Protein AF-A0A5N4A6M4-F1 (afdb_monomer_lite)

Sequence (454 aa):
MKNRCGRSELTSQLYRIERERRDDVRMHDTMAQQFKARRRERDVWRRSRRFAMRRVLETFETFNKESLQDIHDMLFTDGELDVDKILCLHLLTAHRAETLTPPARSRRPISFLSKDQSPLEKLIERSRKRRVTNRCPKLSPTYVLDVNNEQKEVITDGRLAERTIINDKIMLLIQTVLEALQVSNPEKMKDLQTKAQDGDVLMGIAQKPEMQDFLQILRKQLIVSSCECFHLTQPFKAATVPLQVAPSALSLKSLVNYIRGNVLQNPSQSTWGDMYDREVGSKEEMISSYFYEKSYNSIDGFSSRSRPEARAEETEASDIGNLTRRTLDLDDPKTSRATVLSADDTSSGPKRRKLPVTSLEQVDDDNIAKIGVDRLAVIVDLHMRKLNSEEKRPSNIQKSPSLRVYKSMARGRVGSKASNDSVELNVYDLAKISQEIRQKETQQKFERFLKDAH

pLDDT: mean 70.06, std 22.23, range [32.31, 97.56]

Radius of gyration: 38.87 Å; chains: 1; bounding box: 85×116×104 Å

Structure (mmCIF, N/CA/C/O backbone):
data_AF-A0A5N4A6M4-F1
#
_entry.id   AF-A0A5N4A6M4-F1
#
loop_
_atom_site.group_PDB
_atom_site.id
_atom_site.type_symbol
_atom_site.label_atom_id
_atom_site.label_alt_id
_atom_site.label_comp_id
_atom_site.label_asym_id
_atom_site.label_entity_id
_atom_site.label_seq_id
_atom_site.pdbx_PDB_ins_code
_atom_site.Cartn_x
_atom_site.Cartn_y
_atom_site.Cartn_z
_atom_site.occupancy
_atom_site.B_iso_or_equiv
_atom_site.auth_seq_id
_atom_site.auth_comp_id
_atom_site.auth_asym_id
_atom_site.auth_atom_id
_atom_site.pdbx_PDB_model_num
ATOM 1 N N . MET A 1 1 ? 56.005 10.424 -75.277 1.00 56.09 1 MET A N 1
ATOM 2 C CA . MET A 1 1 ? 55.300 9.308 -74.598 1.00 56.09 1 MET A CA 1
ATOM 3 C C . MET A 1 1 ? 55.150 9.463 -73.075 1.00 56.09 1 MET A C 1
ATOM 5 O O . MET A 1 1 ? 54.167 8.952 -72.556 1.00 56.09 1 MET A O 1
ATOM 9 N N . LYS A 1 2 ? 56.014 10.202 -72.352 1.00 60.31 2 LYS A N 1
ATOM 10 C CA . LYS A 1 2 ? 55.921 10.374 -70.879 1.00 60.31 2 LYS A CA 1
ATOM 11 C C . LYS A 1 2 ? 54.595 10.986 -70.362 1.00 60.31 2 LYS A C 1
ATOM 13 O O . LYS A 1 2 ? 54.132 10.601 -69.298 1.00 60.31 2 LYS A O 1
ATOM 18 N N . ASN A 1 3 ? 53.911 11.824 -71.150 1.00 68.75 3 ASN A N 1
ATOM 19 C CA . ASN A 1 3 ? 52.638 12.453 -70.743 1.00 68.75 3 ASN A CA 1
ATOM 20 C C . ASN A 1 3 ? 51.406 11.522 -70.756 1.00 68.75 3 ASN A C 1
ATOM 22 O O . ASN A 1 3 ? 50.374 11.885 -70.198 1.00 68.75 3 ASN A O 1
ATOM 26 N N . ARG A 1 4 ? 51.469 10.333 -71.381 1.00 71.62 4 ARG A N 1
ATOM 27 C CA . ARG A 1 4 ? 50.335 9.382 -71.377 1.00 71.62 4 ARG A CA 1
ATOM 28 C C . ARG A 1 4 ? 50.240 8.593 -70.067 1.00 71.62 4 ARG A C 1
ATOM 30 O O . ARG A 1 4 ? 49.131 8.409 -69.580 1.00 71.62 4 ARG A O 1
ATOM 37 N N . CYS A 1 5 ? 51.377 8.204 -69.485 1.00 76.50 5 CYS A N 1
ATOM 38 C CA . CYS A 1 5 ? 51.430 7.427 -68.238 1.00 76.50 5 CYS A CA 1
ATOM 39 C C . CYS A 1 5 ? 50.898 8.229 -67.038 1.00 76.50 5 CYS A C 1
ATOM 41 O O . CYS A 1 5 ? 50.047 7.751 -66.292 1.00 76.50 5 CYS A O 1
ATOM 43 N N . GLY A 1 6 ? 51.288 9.505 -66.923 1.00 87.12 6 GLY A N 1
ATOM 44 C CA . GLY A 1 6 ? 50.780 10.375 -65.855 1.00 87.12 6 GLY A CA 1
ATOM 45 C C . GLY A 1 6 ? 49.269 10.622 -65.942 1.00 87.12 6 GLY A C 1
ATOM 46 O O . GLY A 1 6 ? 48.598 10.763 -64.924 1.00 87.12 6 GLY A O 1
ATOM 47 N N . ARG A 1 7 ? 48.690 10.611 -67.152 1.00 87.50 7 ARG A N 1
ATOM 48 C CA . ARG A 1 7 ? 47.244 10.795 -67.331 1.00 87.50 7 ARG A CA 1
ATOM 49 C C . ARG A 1 7 ? 46.449 9.569 -66.870 1.00 87.50 7 ARG A C 1
ATOM 51 O O . ARG A 1 7 ? 45.417 9.760 -66.239 1.00 87.50 7 ARG A O 1
ATOM 58 N N . SER A 1 8 ? 46.932 8.347 -67.126 1.00 90.06 8 SER A N 1
ATOM 59 C CA . SER A 1 8 ? 46.280 7.112 -66.651 1.00 90.06 8 SER A CA 1
ATOM 60 C C . SER A 1 8 ? 46.355 6.942 -65.131 1.00 90.06 8 SER A C 1
ATOM 62 O O . SER A 1 8 ? 45.402 6.466 -64.508 1.00 90.06 8 SER A O 1
ATOM 64 N N . GLU A 1 9 ? 47.463 7.362 -64.518 1.00 93.19 9 GLU A N 1
ATOM 65 C CA . GLU A 1 9 ? 47.618 7.356 -63.059 1.00 93.19 9 GLU A CA 1
ATOM 66 C C . GLU A 1 9 ? 46.662 8.352 -62.398 1.00 93.19 9 GLU A C 1
ATOM 68 O O . GLU A 1 9 ? 45.920 7.977 -61.491 1.00 93.19 9 GLU A O 1
ATOM 73 N N . LEU A 1 10 ? 46.588 9.587 -62.908 1.00 94.25 10 LEU A N 1
ATOM 74 C CA . LEU A 1 10 ? 45.666 10.605 -62.398 1.00 94.25 10 LEU A CA 1
ATOM 75 C C . LEU A 1 10 ? 44.195 10.204 -62.566 1.00 94.25 10 LEU A C 1
ATOM 77 O O . LEU A 1 10 ? 43.403 10.425 -61.654 1.00 94.25 10 LEU A O 1
ATOM 81 N N . THR A 1 11 ? 43.808 9.571 -63.681 1.00 94.12 11 THR A N 1
ATOM 82 C CA . THR A 1 11 ? 42.432 9.065 -63.843 1.00 94.12 11 THR A CA 1
ATOM 83 C C . THR A 1 11 ? 42.115 7.939 -62.864 1.00 94.12 11 THR A C 1
ATOM 85 O O . THR A 1 11 ? 41.006 7.881 -62.339 1.00 94.12 11 THR A O 1
ATOM 88 N N . SER A 1 12 ? 43.089 7.073 -62.572 1.00 94.81 12 SER A N 1
ATOM 89 C CA . SER A 1 12 ? 42.920 5.991 -61.595 1.00 94.81 12 SER A CA 1
ATOM 90 C C . SER A 1 12 ? 42.796 6.543 -60.172 1.00 94.81 12 SER A C 1
ATOM 92 O O . SER A 1 12 ? 41.951 6.087 -59.403 1.00 94.81 12 SER A O 1
ATOM 94 N N . GLN A 1 13 ? 43.585 7.569 -59.835 1.00 95.81 13 GLN A N 1
ATOM 95 C CA . GLN A 1 13 ? 43.482 8.274 -58.556 1.00 95.81 13 GLN A CA 1
ATOM 96 C C . GLN A 1 13 ? 42.152 9.019 -58.415 1.00 95.81 13 GLN A C 1
ATOM 98 O O . GLN A 1 13 ? 41.513 8.906 -57.374 1.00 95.81 13 GLN A O 1
ATOM 103 N N . LEU A 1 14 ? 41.688 9.711 -59.461 1.00 96.62 14 LEU A N 1
ATOM 104 C CA . LEU A 1 14 ? 40.370 10.353 -59.462 1.00 96.62 14 LEU A CA 1
ATOM 105 C C . LEU A 1 14 ? 39.250 9.335 -59.244 1.00 96.62 14 LEU A C 1
ATOM 107 O O . LEU A 1 14 ? 38.392 9.551 -58.394 1.00 96.62 14 LEU A O 1
ATOM 111 N N . TYR A 1 15 ? 39.291 8.198 -59.942 1.00 96.94 15 TYR A N 1
ATOM 112 C CA . TYR A 1 15 ? 38.289 7.147 -59.770 1.00 96.94 15 TYR A CA 1
ATOM 113 C C . TYR A 1 15 ? 38.304 6.556 -58.354 1.00 96.94 15 TYR A C 1
ATOM 115 O O . TYR A 1 15 ? 37.250 6.292 -57.772 1.00 96.94 15 TYR A O 1
ATOM 123 N N . ARG A 1 16 ? 39.496 6.382 -57.770 1.00 97.56 16 ARG A N 1
ATOM 124 C CA . ARG A 1 16 ? 39.648 5.950 -56.379 1.00 97.56 16 ARG A CA 1
ATOM 125 C C . ARG A 1 16 ? 39.036 6.962 -55.406 1.00 97.56 16 ARG A C 1
ATOM 127 O O . ARG A 1 16 ? 38.234 6.559 -54.572 1.00 97.56 16 ARG A O 1
ATOM 134 N N . ILE A 1 17 ? 39.356 8.249 -55.550 1.00 97.31 17 ILE A N 1
ATOM 135 C CA . ILE A 1 17 ? 38.820 9.324 -54.698 1.00 97.31 17 ILE A CA 1
ATOM 136 C C . ILE A 1 17 ? 37.297 9.423 -54.841 1.00 97.31 17 ILE A C 1
ATOM 138 O O . ILE A 1 17 ? 36.586 9.569 -53.851 1.00 97.31 17 ILE A O 1
ATOM 142 N N . GLU A 1 18 ? 36.760 9.309 -56.057 1.00 96.94 18 GLU A N 1
ATOM 143 C CA . GLU A 1 18 ? 35.311 9.300 -56.268 1.00 96.94 18 GLU A CA 1
ATOM 144 C C . GLU A 1 18 ? 34.629 8.096 -55.621 1.00 96.94 18 GLU A C 1
ATOM 146 O O . GLU A 1 18 ? 33.522 8.233 -55.096 1.00 96.94 18 GLU A O 1
ATOM 151 N N . ARG A 1 19 ? 35.263 6.919 -55.656 1.00 97.38 19 ARG A N 1
ATOM 152 C CA . ARG A 1 19 ? 34.751 5.724 -54.983 1.00 97.38 19 ARG A CA 1
ATOM 153 C C . ARG A 1 19 ? 34.750 5.911 -53.465 1.00 97.38 19 ARG A C 1
ATOM 155 O O . ARG A 1 19 ? 33.697 5.719 -52.866 1.00 97.38 19 ARG A O 1
ATOM 162 N N . GLU A 1 20 ? 35.866 6.352 -52.883 1.00 96.56 20 GLU A N 1
ATOM 163 C CA . GLU A 1 20 ? 35.980 6.654 -51.446 1.00 96.56 20 GLU A CA 1
ATOM 164 C C . GLU A 1 20 ? 34.918 7.688 -51.024 1.00 96.56 20 GLU A C 1
ATOM 166 O O . GLU A 1 20 ? 34.158 7.457 -50.087 1.00 96.56 20 GLU A O 1
ATOM 171 N N . ARG A 1 21 ? 34.724 8.755 -51.813 1.00 97.56 21 ARG A N 1
ATOM 172 C CA . ARG A 1 21 ? 33.667 9.750 -51.573 1.00 97.56 21 ARG A CA 1
ATOM 173 C C . ARG A 1 21 ? 32.256 9.148 -51.605 1.00 97.56 21 ARG A C 1
ATOM 175 O O . ARG A 1 21 ? 31.409 9.542 -50.806 1.00 97.56 21 ARG A O 1
ATOM 182 N N . ARG A 1 22 ? 31.955 8.235 -52.538 1.00 96.88 22 ARG A N 1
ATOM 183 C CA . ARG A 1 22 ? 30.641 7.559 -52.592 1.00 96.88 22 ARG A CA 1
ATOM 184 C C . ARG A 1 22 ? 30.433 6.636 -51.390 1.00 96.88 22 ARG A C 1
ATOM 186 O O . ARG A 1 22 ? 29.304 6.515 -50.918 1.00 96.88 22 ARG A O 1
ATOM 193 N N . ASP A 1 23 ? 31.489 5.995 -50.903 1.00 96.12 23 ASP A N 1
ATOM 194 C CA . ASP A 1 23 ? 31.439 5.140 -49.715 1.00 96.12 23 ASP A CA 1
ATOM 195 C C . ASP A 1 23 ? 31.186 5.961 -48.447 1.00 96.12 23 ASP A C 1
ATOM 197 O O . ASP A 1 23 ? 30.289 5.619 -47.672 1.00 96.12 23 ASP A O 1
ATOM 201 N N . ASP A 1 24 ? 31.858 7.104 -48.300 1.00 94.88 24 ASP A N 1
ATOM 202 C CA . ASP A 1 24 ? 31.646 8.030 -47.183 1.00 94.88 24 ASP A CA 1
ATOM 203 C C . ASP A 1 24 ? 30.212 8.572 -47.142 1.00 94.88 24 ASP A C 1
ATOM 205 O O . ASP A 1 24 ? 29.578 8.598 -46.083 1.00 94.88 24 ASP A O 1
ATOM 209 N N . VAL A 1 25 ? 29.653 8.948 -48.299 1.00 96.75 25 VAL A N 1
ATOM 210 C CA . VAL A 1 25 ? 28.254 9.400 -48.394 1.00 96.75 25 VAL A CA 1
ATOM 211 C C . VAL A 1 25 ? 27.292 8.286 -47.971 1.00 96.75 25 VAL A C 1
ATOM 213 O O . VAL A 1 25 ? 26.401 8.525 -47.155 1.00 96.75 25 VAL A O 1
ATOM 216 N N . ARG A 1 26 ? 27.501 7.047 -48.440 1.00 96.38 26 ARG A N 1
ATOM 217 C CA . ARG A 1 26 ? 26.670 5.895 -48.043 1.00 96.38 26 ARG A CA 1
ATOM 218 C C . ARG A 1 26 ? 26.760 5.601 -46.546 1.00 96.38 26 ARG A C 1
ATOM 220 O O . ARG A 1 26 ? 25.746 5.294 -45.911 1.00 96.38 26 ARG A O 1
ATOM 227 N N . MET A 1 27 ? 27.952 5.711 -45.965 1.00 96.50 27 MET A N 1
ATOM 228 C CA . MET A 1 27 ? 28.160 5.525 -44.530 1.00 96.50 27 MET A CA 1
ATOM 229 C C . MET A 1 27 ? 27.434 6.606 -43.722 1.00 96.50 27 MET A C 1
ATOM 231 O O . MET A 1 27 ? 26.735 6.293 -42.754 1.00 96.50 27 MET A O 1
ATOM 235 N N . HIS A 1 28 ? 27.535 7.865 -44.150 1.00 94.25 28 HIS A N 1
ATOM 236 C CA . HIS A 1 28 ? 26.859 8.985 -43.507 1.00 94.25 28 HIS A CA 1
ATOM 237 C C . HIS A 1 28 ? 25.329 8.851 -43.578 1.00 94.25 28 HIS A C 1
ATOM 239 O O . HIS A 1 28 ? 24.649 9.048 -42.569 1.00 94.25 28 HIS A O 1
ATOM 245 N N . ASP A 1 29 ? 24.777 8.434 -44.720 1.00 95.88 29 ASP A N 1
ATOM 246 C CA . ASP A 1 29 ? 23.339 8.181 -44.871 1.00 95.88 29 ASP A CA 1
ATOM 247 C C . ASP A 1 29 ? 22.856 7.040 -43.972 1.00 95.88 29 ASP A C 1
ATOM 249 O O . ASP A 1 29 ? 21.812 7.154 -43.321 1.00 95.88 29 ASP A O 1
ATOM 253 N N . THR A 1 30 ? 23.647 5.972 -43.854 1.00 95.88 30 THR A N 1
ATOM 254 C CA . THR A 1 30 ? 23.350 4.847 -42.957 1.00 95.88 30 THR A CA 1
ATOM 255 C C . THR A 1 30 ? 23.339 5.302 -41.495 1.00 95.88 30 THR A C 1
ATOM 257 O O . THR A 1 30 ? 22.393 5.011 -40.757 1.00 95.88 30 THR A O 1
ATOM 260 N N . MET A 1 31 ? 24.338 6.086 -41.069 1.00 92.44 31 MET A N 1
ATOM 261 C CA . MET A 1 31 ? 24.379 6.658 -39.718 1.00 92.44 31 MET A CA 1
ATOM 262 C C . MET A 1 31 ? 23.211 7.622 -39.463 1.00 92.44 31 MET A C 1
ATOM 264 O O . MET A 1 31 ? 22.585 7.573 -38.401 1.00 92.44 31 MET A O 1
ATOM 268 N N . ALA A 1 32 ? 22.853 8.456 -40.442 1.00 94.19 32 ALA A N 1
ATOM 269 C CA . ALA A 1 32 ? 21.717 9.366 -40.342 1.00 94.19 32 ALA A CA 1
ATOM 270 C C . ALA A 1 32 ? 20.382 8.609 -40.222 1.00 94.19 32 ALA A C 1
ATOM 272 O O . ALA A 1 32 ? 19.519 9.001 -39.429 1.00 94.19 32 ALA A O 1
ATOM 273 N N . GLN A 1 33 ? 20.204 7.506 -40.957 1.00 92.38 33 GLN A N 1
ATOM 274 C CA . GLN A 1 33 ? 19.029 6.639 -40.840 1.00 92.38 33 GLN A CA 1
ATOM 275 C C . GLN A 1 33 ? 18.956 5.955 -39.471 1.00 92.38 33 GLN A C 1
ATOM 277 O O . GLN A 1 33 ? 17.902 5.996 -38.832 1.00 92.38 33 GLN A O 1
ATOM 282 N N . GLN A 1 34 ? 20.068 5.410 -38.968 1.00 90.44 34 GLN A N 1
ATOM 283 C CA . GLN A 1 34 ? 20.126 4.825 -37.623 1.00 90.44 34 GLN A CA 1
ATOM 284 C C . GLN A 1 34 ? 19.803 5.860 -36.537 1.00 90.44 34 GLN A C 1
ATOM 286 O O . GLN A 1 34 ? 19.053 5.575 -35.600 1.00 90.44 34 GLN A O 1
ATOM 291 N N . PHE A 1 35 ? 20.303 7.091 -36.675 1.00 89.62 35 PHE A N 1
ATOM 292 C CA . PHE A 1 35 ? 19.991 8.174 -35.745 1.00 89.62 35 PHE A CA 1
ATOM 293 C C . PHE A 1 35 ? 18.508 8.573 -35.799 1.00 89.62 35 PHE A C 1
ATOM 295 O O . PHE A 1 35 ? 17.873 8.744 -34.753 1.00 89.62 35 PHE A O 1
ATOM 302 N N . LYS A 1 36 ? 17.919 8.666 -37.002 1.00 90.94 36 LYS A N 1
ATOM 303 C CA . LYS A 1 36 ? 16.478 8.911 -37.187 1.00 90.94 36 LYS A CA 1
ATOM 304 C C . LYS A 1 36 ? 15.630 7.794 -36.570 1.00 90.94 36 LYS A C 1
ATOM 306 O O . LYS A 1 36 ? 14.646 8.103 -35.899 1.00 90.94 36 LYS A O 1
ATOM 311 N N . ALA A 1 37 ? 16.016 6.528 -36.738 1.00 86.19 37 ALA A N 1
ATOM 312 C CA . ALA A 1 37 ? 15.328 5.383 -36.138 1.00 86.19 37 ALA A CA 1
ATOM 313 C C . ALA A 1 37 ? 15.357 5.445 -34.601 1.00 86.19 37 ALA A C 1
ATOM 315 O O . ALA A 1 37 ? 14.304 5.407 -33.965 1.00 86.19 37 ALA A O 1
ATOM 316 N N . ARG A 1 38 ? 16.536 5.685 -34.006 1.00 83.69 38 ARG A N 1
ATOM 317 C CA . ARG A 1 38 ? 16.689 5.857 -32.549 1.00 83.69 38 ARG A CA 1
ATOM 318 C C . ARG A 1 38 ? 15.897 7.049 -32.003 1.00 83.69 38 ARG A C 1
ATOM 320 O O . ARG A 1 38 ? 15.374 6.983 -30.891 1.00 83.69 38 ARG A O 1
ATOM 327 N N . ARG A 1 39 ? 15.789 8.152 -32.759 1.00 82.00 39 ARG A N 1
ATOM 328 C CA . ARG A 1 39 ? 14.931 9.290 -32.381 1.00 82.00 39 ARG A CA 1
ATOM 329 C C . ARG A 1 39 ? 13.451 8.922 -32.413 1.00 82.00 39 ARG A C 1
ATOM 331 O O . ARG A 1 39 ? 12.763 9.209 -31.440 1.00 82.00 39 ARG A O 1
ATOM 338 N N . ARG A 1 40 ? 12.977 8.256 -33.473 1.00 81.50 40 ARG A N 1
ATOM 339 C CA . ARG A 1 40 ? 11.577 7.811 -33.581 1.00 81.50 40 ARG A CA 1
ATOM 340 C C . ARG A 1 40 ? 11.190 6.895 -32.425 1.00 81.50 40 ARG A C 1
ATOM 342 O O . ARG A 1 40 ? 10.157 7.122 -31.810 1.00 81.50 40 ARG A O 1
ATOM 349 N N . GLU A 1 41 ? 12.035 5.931 -32.078 1.00 75.19 41 GLU A N 1
ATOM 350 C CA . GLU A 1 41 ? 11.799 5.032 -30.943 1.00 75.19 41 GLU A CA 1
ATOM 351 C C . GLU A 1 41 ? 11.708 5.800 -29.614 1.00 75.19 41 GLU A C 1
ATOM 353 O O . GLU A 1 41 ? 10.780 5.606 -28.827 1.00 75.19 41 GLU A O 1
ATOM 358 N N . ARG A 1 42 ? 12.618 6.758 -29.397 1.00 68.94 42 ARG A N 1
ATOM 359 C CA . ARG A 1 42 ? 12.601 7.626 -28.213 1.00 68.94 42 ARG A CA 1
ATOM 360 C C . ARG A 1 42 ? 11.358 8.521 -28.166 1.00 68.94 42 ARG A C 1
ATOM 362 O O . ARG A 1 42 ? 10.827 8.761 -27.082 1.00 68.94 42 ARG A O 1
ATOM 369 N N . ASP A 1 43 ? 10.885 9.005 -29.310 1.00 72.62 43 ASP A N 1
ATOM 370 C CA . ASP A 1 43 ? 9.682 9.833 -29.409 1.00 72.62 43 ASP A CA 1
ATOM 371 C C . ASP A 1 43 ? 8.401 9.019 -29.205 1.00 72.62 43 ASP A C 1
ATOM 373 O O . ASP A 1 43 ? 7.497 9.492 -28.516 1.00 72.62 43 ASP A O 1
ATOM 377 N N . VAL A 1 44 ? 8.337 7.783 -29.711 1.00 75.38 44 VAL A N 1
ATOM 378 C CA . VAL A 1 44 ? 7.249 6.835 -29.415 1.00 75.38 44 VAL A CA 1
ATOM 379 C C . VAL A 1 44 ? 7.201 6.552 -27.916 1.00 75.38 44 VAL A C 1
ATOM 381 O O . VAL A 1 44 ? 6.144 6.701 -27.307 1.00 75.38 44 VAL A O 1
ATOM 384 N N . TRP A 1 45 ? 8.346 6.281 -27.283 1.00 65.88 45 TRP A N 1
ATOM 385 C CA . TRP A 1 45 ? 8.437 6.126 -25.827 1.00 65.88 45 TRP A CA 1
ATOM 386 C C . TRP A 1 45 ? 7.990 7.376 -25.066 1.00 65.88 45 TRP A C 1
ATOM 388 O O . TRP A 1 45 ? 7.258 7.277 -24.082 1.00 65.88 45 TRP A O 1
ATOM 398 N N . ARG A 1 46 ? 8.391 8.573 -25.513 1.00 65.88 46 ARG A N 1
ATOM 399 C CA . ARG A 1 46 ? 7.971 9.838 -24.890 1.00 65.88 46 ARG A CA 1
ATOM 400 C C . ARG A 1 46 ? 6.472 10.076 -25.036 1.00 65.88 46 ARG A C 1
ATOM 402 O O . ARG A 1 46 ? 5.852 10.495 -24.063 1.00 65.88 46 ARG A O 1
ATOM 409 N N . ARG A 1 47 ? 5.887 9.815 -26.208 1.00 67.88 47 ARG A N 1
ATOM 410 C CA . ARG A 1 47 ? 4.439 9.940 -26.435 1.00 67.88 47 ARG A CA 1
ATOM 411 C C . ARG A 1 47 ? 3.674 8.920 -25.602 1.00 67.88 47 ARG A C 1
ATOM 413 O O . ARG A 1 47 ? 2.800 9.326 -24.848 1.00 67.88 47 ARG A O 1
ATOM 420 N N . SER A 1 48 ? 4.067 7.648 -25.647 1.00 61.97 48 SER A N 1
ATOM 421 C CA . SER A 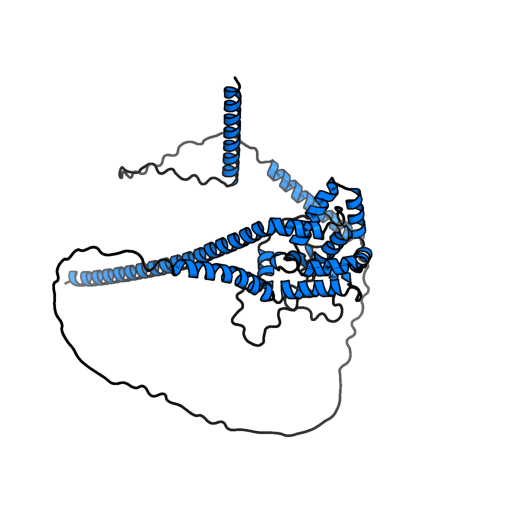1 48 ? 3.447 6.573 -24.864 1.00 61.97 48 SER A CA 1
ATOM 422 C C . SER A 1 48 ? 3.508 6.870 -23.361 1.00 61.97 48 SER A C 1
ATOM 424 O O . SER A 1 48 ? 2.505 6.782 -22.660 1.00 61.97 48 SER A O 1
ATOM 426 N N . ARG A 1 49 ? 4.646 7.389 -22.875 1.00 55.47 49 ARG A N 1
ATOM 427 C CA . ARG A 1 49 ? 4.789 7.847 -21.487 1.00 55.47 49 ARG A CA 1
ATOM 428 C C . ARG A 1 49 ? 3.887 9.035 -21.154 1.00 55.47 49 ARG A C 1
ATOM 430 O O . ARG A 1 49 ? 3.331 9.045 -20.065 1.00 55.47 49 ARG A O 1
ATOM 437 N N . ARG A 1 50 ? 3.736 10.027 -22.042 1.00 61.62 50 ARG A N 1
ATOM 438 C CA . ARG A 1 50 ? 2.820 11.164 -21.815 1.00 61.62 50 ARG A CA 1
ATOM 439 C C . ARG A 1 50 ? 1.361 10.716 -21.786 1.00 61.62 50 ARG A C 1
ATOM 441 O O . ARG A 1 50 ? 0.640 11.162 -20.907 1.00 61.62 50 ARG A O 1
ATOM 448 N N . PHE A 1 51 ? 0.948 9.828 -22.689 1.00 59.47 51 PHE A N 1
ATOM 449 C CA . PHE A 1 51 ? -0.409 9.275 -22.693 1.00 59.47 51 PHE A CA 1
ATOM 450 C C . PHE A 1 51 ? -0.680 8.429 -21.448 1.00 59.47 51 PHE A C 1
ATOM 452 O O . PHE A 1 51 ? -1.712 8.613 -20.814 1.00 59.47 51 PHE A O 1
ATOM 459 N N . ALA A 1 52 ? 0.268 7.583 -21.037 1.00 52.00 52 ALA A N 1
ATOM 460 C CA . ALA A 1 52 ? 0.166 6.831 -19.791 1.00 52.00 52 ALA A CA 1
ATOM 461 C C . ALA A 1 52 ? 0.094 7.760 -18.571 1.00 52.00 52 ALA A C 1
ATOM 463 O O . ALA A 1 52 ? -0.737 7.550 -17.699 1.00 52.00 52 ALA A O 1
ATOM 464 N N . MET A 1 53 ? 0.912 8.818 -18.516 1.00 45.47 53 MET A N 1
ATOM 465 C CA . MET A 1 53 ? 0.874 9.763 -17.395 1.00 45.47 53 MET A CA 1
ATOM 466 C C . MET A 1 53 ? -0.414 10.583 -17.359 1.00 45.47 53 MET A C 1
ATOM 468 O O . MET A 1 53 ? -0.930 10.819 -16.275 1.00 45.47 53 MET A O 1
ATOM 472 N N . ARG A 1 54 ? -0.928 10.998 -18.523 1.00 51.88 54 ARG A N 1
ATOM 473 C CA . ARG A 1 54 ? -2.192 11.732 -18.619 1.00 51.88 54 ARG A CA 1
ATOM 474 C C . ARG A 1 54 ? -3.364 10.858 -18.188 1.00 51.88 54 ARG A C 1
ATOM 476 O O . ARG A 1 54 ? -4.154 11.317 -17.386 1.00 51.88 54 ARG A O 1
ATOM 483 N N . ARG A 1 55 ? -3.397 9.586 -18.607 1.00 50.97 55 ARG A N 1
ATOM 484 C CA . ARG A 1 55 ? -4.388 8.612 -18.126 1.00 50.97 55 ARG A CA 1
ATOM 485 C C . ARG A 1 55 ? -4.290 8.376 -16.630 1.00 50.97 55 ARG A C 1
ATOM 487 O O . ARG A 1 55 ? -5.312 8.379 -15.973 1.00 50.97 55 ARG A O 1
ATOM 494 N N . VAL A 1 56 ? -3.079 8.206 -16.097 1.00 47.69 56 VAL A N 1
ATOM 495 C CA . VAL A 1 56 ? -2.877 8.042 -14.651 1.00 47.69 56 VAL A CA 1
ATOM 496 C C . VAL A 1 56 ? -3.394 9.280 -13.911 1.00 47.69 56 VAL A C 1
ATOM 498 O O . VAL A 1 56 ? -4.157 9.138 -12.967 1.00 47.69 56 VAL A O 1
ATOM 501 N N . LEU A 1 57 ? -3.055 10.490 -14.364 1.00 45.44 57 LEU A N 1
ATOM 502 C CA . LEU A 1 57 ? -3.546 11.739 -13.770 1.00 45.44 57 LEU A CA 1
ATOM 503 C C . LEU A 1 57 ? -5.069 11.898 -13.882 1.00 45.44 57 LEU A C 1
ATOM 505 O O . LEU A 1 57 ? -5.694 12.225 -12.885 1.00 45.44 57 LEU A O 1
ATOM 509 N N . GLU A 1 58 ? -5.664 11.597 -15.037 1.00 50.50 58 GLU A N 1
ATOM 510 C CA . GLU A 1 58 ? -7.120 11.628 -15.245 1.00 50.50 58 GLU A CA 1
ATOM 511 C C . GLU A 1 58 ? -7.831 10.603 -14.354 1.00 50.50 58 GLU A C 1
ATOM 513 O O . GLU A 1 58 ? -8.815 10.948 -13.708 1.00 50.50 58 GLU A O 1
ATOM 518 N N . THR A 1 59 ? -7.287 9.385 -14.219 1.00 50.69 59 THR A N 1
ATOM 519 C CA . THR A 1 59 ? -7.804 8.405 -13.256 1.00 50.69 59 THR A CA 1
ATOM 520 C C . THR A 1 59 ? -7.615 8.870 -11.820 1.00 50.69 59 THR A C 1
ATOM 522 O O . THR A 1 59 ? -8.484 8.611 -11.011 1.00 50.69 59 THR A O 1
ATOM 525 N N . PHE A 1 60 ? -6.539 9.584 -11.475 1.00 49.88 60 PHE A N 1
ATOM 526 C CA . PHE A 1 60 ? -6.351 10.122 -10.122 1.00 49.88 60 PHE A CA 1
ATOM 527 C C . PHE A 1 60 ? -7.309 11.286 -9.820 1.00 49.88 60 PHE A C 1
ATOM 529 O O . PHE A 1 60 ? -7.748 11.422 -8.683 1.00 49.88 60 PHE A O 1
ATOM 536 N N . GLU A 1 61 ? -7.645 12.121 -10.805 1.00 50.22 61 GLU A N 1
ATOM 537 C CA . GLU A 1 61 ? -8.534 13.275 -10.623 1.00 50.22 61 GLU A CA 1
ATOM 538 C C . GLU A 1 61 ? -10.012 12.882 -10.516 1.00 50.22 61 GLU A C 1
ATOM 540 O O . GLU A 1 61 ? -10.712 13.435 -9.667 1.00 50.22 61 GLU A O 1
ATOM 545 N N . THR A 1 62 ? -10.486 11.902 -11.293 1.00 50.00 62 THR A N 1
ATOM 546 C CA . THR A 1 62 ? -11.858 11.377 -11.151 1.00 50.00 62 THR A CA 1
ATOM 547 C C . THR A 1 62 ? -12.009 10.487 -9.921 1.00 50.00 62 THR A C 1
ATOM 549 O O . THR A 1 62 ? -13.058 10.502 -9.283 1.00 50.00 62 THR A O 1
ATOM 552 N N . PHE A 1 63 ? -10.940 9.800 -9.507 1.00 54.25 63 PHE A N 1
ATOM 553 C CA . PHE A 1 63 ? -10.921 9.041 -8.258 1.00 54.25 63 PHE A CA 1
ATOM 554 C C . PHE A 1 63 ? -11.115 9.938 -7.029 1.00 54.25 63 PHE A C 1
ATOM 556 O O . PHE A 1 63 ? -11.670 9.502 -6.031 1.00 54.25 63 PHE A O 1
ATOM 563 N N . ASN A 1 64 ? -10.711 11.207 -7.079 1.00 58.97 64 ASN A N 1
ATOM 564 C CA . ASN A 1 64 ? -10.520 12.022 -5.880 1.00 58.97 64 ASN A CA 1
ATOM 565 C C . ASN A 1 64 ? -11.782 12.564 -5.191 1.00 58.97 64 ASN A C 1
ATOM 567 O O . ASN A 1 64 ? -11.624 13.148 -4.129 1.00 58.97 64 ASN A O 1
ATOM 571 N N . LYS A 1 65 ? -13.003 12.446 -5.727 1.00 61.28 65 LYS A N 1
ATOM 572 C CA . LYS A 1 65 ? -14.193 12.972 -5.016 1.00 61.28 65 LYS A CA 1
ATOM 573 C C . LYS A 1 65 ? -15.070 11.883 -4.421 1.00 61.28 65 LYS A C 1
ATOM 575 O O . LYS A 1 65 ? -15.334 11.928 -3.226 1.00 61.28 65 LYS A O 1
ATOM 580 N N . GLU A 1 66 ? -15.453 10.891 -5.216 1.00 59.03 66 GLU A N 1
ATOM 581 C CA . GLU A 1 66 ? -16.276 9.774 -4.735 1.00 59.03 66 GLU A CA 1
ATOM 582 C C . GLU A 1 66 ? -15.477 8.878 -3.776 1.00 59.03 66 GLU A C 1
ATOM 584 O O . GLU A 1 66 ? -15.961 8.557 -2.695 1.00 59.03 66 GLU A O 1
ATOM 589 N N . SER A 1 67 ? -14.190 8.620 -4.061 1.00 71.88 67 SER A N 1
ATOM 590 C CA . SER A 1 67 ? -13.366 7.813 -3.149 1.00 71.88 67 SER A CA 1
ATOM 591 C C . SER A 1 67 ? -13.049 8.506 -1.824 1.00 71.88 67 SER A C 1
ATOM 593 O O . SER A 1 67 ? -12.774 7.819 -0.845 1.00 71.88 67 SER A O 1
ATOM 595 N N . LEU A 1 68 ? -13.066 9.845 -1.754 1.00 78.88 68 LEU A N 1
ATOM 596 C CA . LEU A 1 68 ? -12.796 10.542 -0.494 1.00 78.88 68 LEU A CA 1
ATOM 597 C C . LEU A 1 68 ? -13.944 10.368 0.492 1.00 78.88 68 LEU A C 1
ATOM 599 O O . LEU A 1 68 ? -13.675 10.156 1.671 1.00 78.88 68 LEU A O 1
ATOM 603 N N . GLN A 1 69 ? -15.190 10.424 0.014 1.00 86.12 69 GLN A N 1
ATOM 604 C CA . GLN A 1 69 ? -16.349 10.158 0.858 1.00 86.12 69 GLN A CA 1
ATOM 605 C C . GLN A 1 69 ? -16.366 8.689 1.290 1.00 86.12 69 GLN A C 1
ATOM 607 O O . GLN A 1 69 ? -16.517 8.414 2.473 1.00 86.12 69 GLN A O 1
ATOM 612 N N . ASP A 1 70 ? -16.071 7.760 0.378 1.00 88.06 70 ASP A N 1
ATOM 613 C CA . ASP A 1 70 ? -15.982 6.335 0.715 1.00 88.06 70 ASP A CA 1
ATOM 614 C C . ASP A 1 70 ? -14.880 6.048 1.745 1.00 88.06 70 ASP A C 1
ATOM 616 O O . ASP A 1 70 ? -15.080 5.272 2.675 1.00 88.06 70 ASP A O 1
ATOM 620 N N . ILE A 1 71 ? -13.704 6.673 1.606 1.00 87.81 71 ILE A N 1
ATOM 621 C CA . ILE A 1 71 ? -12.602 6.541 2.571 1.00 87.81 71 ILE A CA 1
ATOM 622 C C . ILE A 1 71 ? -12.980 7.185 3.906 1.00 87.81 71 ILE A C 1
ATOM 624 O O . ILE A 1 71 ? -12.649 6.639 4.957 1.00 87.81 71 ILE A O 1
ATOM 628 N N . HIS A 1 72 ? -13.658 8.331 3.876 1.00 90.88 72 HIS A N 1
ATOM 629 C CA . HIS A 1 72 ? -14.155 8.988 5.075 1.00 90.88 72 HIS A CA 1
ATOM 630 C C . HIS A 1 72 ? -15.146 8.080 5.812 1.00 90.88 72 HIS A C 1
ATOM 632 O O . HIS A 1 72 ? -14.909 7.720 6.960 1.00 90.88 72 HIS A O 1
ATOM 638 N N . ASP A 1 73 ? -16.190 7.607 5.144 1.00 92.94 73 ASP A N 1
ATOM 639 C CA . ASP A 1 73 ? -17.225 6.767 5.756 1.00 92.94 73 ASP A CA 1
ATOM 640 C C . ASP A 1 73 ? -16.676 5.397 6.173 1.00 92.94 73 ASP A C 1
ATOM 642 O O . ASP A 1 73 ? -17.140 4.774 7.126 1.00 92.94 73 ASP A O 1
ATOM 646 N N . MET A 1 74 ? -15.616 4.944 5.505 1.00 93.19 74 MET A N 1
ATOM 647 C CA . MET A 1 74 ? -14.860 3.772 5.909 1.00 93.19 74 MET A CA 1
ATOM 648 C C . MET A 1 74 ? -14.122 3.999 7.238 1.00 93.19 74 MET A C 1
ATOM 650 O O . MET A 1 74 ? -14.128 3.099 8.072 1.00 93.19 74 MET A O 1
ATOM 654 N N . LEU A 1 75 ? -13.483 5.152 7.454 1.00 95.38 75 LEU A N 1
ATOM 655 C CA . LEU A 1 75 ? -12.637 5.426 8.627 1.00 95.38 75 LEU A CA 1
ATOM 656 C C . LEU A 1 75 ? -13.377 6.000 9.837 1.00 95.38 75 LEU A C 1
ATOM 658 O O . LEU A 1 75 ? -12.895 5.867 10.962 1.00 95.38 75 LEU A O 1
ATOM 662 N N . PHE A 1 76 ? -14.507 6.658 9.612 1.00 96.00 76 PHE A N 1
ATOM 663 C CA . PHE A 1 76 ? -15.283 7.311 10.654 1.00 96.00 76 PHE A CA 1
ATOM 664 C C . PHE A 1 76 ? -16.480 6.440 11.048 1.00 96.00 76 PHE A C 1
ATOM 666 O O . PHE A 1 76 ? -17.055 5.730 10.225 1.00 96.00 76 PHE A O 1
ATOM 673 N N . THR A 1 77 ? -16.840 6.478 12.324 1.00 96.06 77 THR A N 1
ATOM 674 C CA . THR A 1 77 ? -18.030 5.832 12.881 1.00 96.06 77 THR A CA 1
ATOM 675 C C . THR A 1 77 ? -18.736 6.891 13.722 1.00 96.06 77 THR A C 1
ATOM 677 O O . THR A 1 77 ? -18.101 7.533 14.555 1.00 96.06 77 THR A O 1
ATOM 680 N N . ASP A 1 78 ? -20.014 7.154 13.441 1.00 95.06 78 ASP A N 1
ATOM 681 C CA . ASP A 1 78 ? -20.813 8.187 14.124 1.00 95.06 78 ASP A CA 1
ATOM 682 C C . ASP A 1 78 ? -20.189 9.599 14.105 1.00 95.06 78 ASP A C 1
ATOM 684 O O . ASP A 1 78 ? -20.338 10.391 15.032 1.00 95.06 78 ASP A O 1
ATOM 688 N N . GLY A 1 79 ? -19.469 9.926 13.027 1.00 94.00 79 GLY A N 1
ATOM 689 C CA . GLY A 1 79 ? -18.793 11.217 12.863 1.00 94.00 79 GLY A CA 1
ATOM 690 C C . GLY A 1 79 ? -17.478 11.352 13.638 1.00 94.00 79 GLY A C 1
ATOM 691 O O . GLY A 1 79 ? -16.810 12.380 13.525 1.00 94.00 79 GLY A O 1
ATOM 692 N N . GLU A 1 80 ? -17.059 10.321 14.372 1.00 95.88 80 GLU A N 1
ATOM 693 C CA . GLU A 1 80 ? -15.757 10.270 15.031 1.00 95.88 80 GLU A CA 1
ATOM 694 C C . GLU A 1 80 ? -14.788 9.331 14.310 1.00 95.88 80 GLU A C 1
ATOM 696 O O . GLU A 1 80 ? -15.179 8.338 13.700 1.00 95.88 80 GLU A O 1
ATOM 701 N N . LEU A 1 81 ? -13.490 9.643 14.382 1.00 96.31 81 LEU A N 1
ATOM 702 C CA . LEU A 1 81 ? -12.451 8.772 13.843 1.00 96.31 81 LEU A CA 1
ATOM 703 C C . LEU A 1 81 ? -12.376 7.476 14.658 1.00 96.31 81 LEU A C 1
ATOM 705 O O . LEU A 1 81 ? -12.102 7.513 15.861 1.00 96.31 81 LEU A O 1
ATOM 709 N N . ASP A 1 82 ? -12.532 6.345 13.979 1.00 97.38 82 ASP A N 1
ATOM 710 C CA . ASP A 1 82 ? -12.420 5.025 14.582 1.00 97.38 82 ASP A CA 1
ATOM 711 C C . ASP A 1 82 ? -10.946 4.592 14.656 1.00 97.38 82 ASP A C 1
ATOM 713 O O . ASP A 1 82 ? -10.289 4.293 13.651 1.00 97.38 82 ASP A O 1
ATOM 717 N N . VAL A 1 83 ? -10.405 4.586 15.876 1.00 96.81 83 VAL A N 1
ATOM 718 C CA . VAL A 1 83 ? -8.999 4.252 16.146 1.00 96.81 83 VAL A CA 1
ATOM 719 C C . VAL A 1 83 ? -8.685 2.813 15.733 1.00 96.81 83 VAL A C 1
ATOM 721 O O . VAL A 1 83 ? -7.614 2.555 15.182 1.00 96.81 83 VAL A O 1
ATOM 724 N N . ASP A 1 84 ? -9.617 1.884 15.934 1.00 97.38 84 ASP A N 1
ATOM 725 C CA . ASP A 1 84 ? -9.400 0.462 15.675 1.00 97.38 84 ASP A CA 1
ATOM 726 C C . ASP A 1 84 ? -9.278 0.188 14.167 1.00 97.38 84 ASP A C 1
ATOM 728 O O . ASP A 1 84 ? -8.419 -0.594 13.742 1.00 97.38 84 ASP A O 1
ATOM 732 N N . LYS A 1 85 ? -10.042 0.913 13.339 1.00 97.25 85 LYS A N 1
ATOM 733 C CA . LYS A 1 85 ? -9.930 0.859 11.870 1.00 97.25 85 LYS A CA 1
ATOM 734 C C . LYS A 1 85 ? -8.579 1.374 11.370 1.00 97.25 85 LYS A C 1
ATOM 736 O O . LYS A 1 85 ? -7.976 0.765 10.481 1.00 97.25 85 LYS A O 1
ATOM 741 N N . ILE A 1 86 ? -8.060 2.458 11.956 1.00 96.81 86 ILE A N 1
ATOM 742 C CA . ILE A 1 86 ? -6.729 2.995 11.618 1.00 96.81 86 ILE A CA 1
ATOM 743 C C . ILE A 1 86 ? -5.620 2.015 12.014 1.00 96.81 86 ILE A C 1
ATOM 745 O O . ILE A 1 86 ? -4.685 1.792 11.242 1.00 96.81 86 ILE A O 1
ATOM 749 N N . LEU A 1 87 ? -5.738 1.382 13.180 1.00 96.31 87 LEU A N 1
ATOM 750 C CA . LEU A 1 87 ? -4.797 0.358 13.634 1.00 96.31 87 LEU A CA 1
ATOM 751 C C . LEU A 1 87 ? -4.849 -0.902 12.751 1.00 96.31 87 LEU A C 1
ATOM 753 O O . LEU A 1 87 ? -3.802 -1.455 12.407 1.00 96.31 87 LEU A O 1
ATOM 757 N N . CYS A 1 88 ? -6.035 -1.309 12.290 1.00 95.88 88 CYS A N 1
ATOM 758 C CA . CYS A 1 88 ? -6.176 -2.382 11.302 1.00 95.88 88 CYS A CA 1
ATOM 759 C C . CYS A 1 88 ? -5.509 -2.029 9.967 1.00 95.88 88 CYS A C 1
ATOM 761 O O . CYS A 1 88 ? -4.820 -2.864 9.379 1.00 95.88 88 CYS A O 1
ATOM 763 N N . LEU A 1 89 ? -5.657 -0.789 9.492 1.00 95.75 89 LEU A N 1
ATOM 764 C CA . LEU A 1 89 ? -4.942 -0.319 8.305 1.00 95.75 89 LEU A CA 1
ATOM 765 C C . LEU A 1 89 ? -3.427 -0.330 8.504 1.00 95.75 89 LEU A C 1
ATOM 767 O O . LEU A 1 89 ? -2.705 -0.726 7.589 1.00 95.75 89 LEU A O 1
ATOM 771 N N . HIS A 1 90 ? -2.943 0.044 9.693 1.00 95.06 90 HIS A N 1
ATOM 772 C CA . HIS A 1 90 ? -1.518 -0.001 10.031 1.00 95.06 90 HIS A CA 1
ATOM 773 C C . HIS A 1 90 ? -0.939 -1.411 9.868 1.00 95.06 90 HIS A C 1
ATOM 775 O O . HIS A 1 90 ? 0.121 -1.569 9.263 1.00 95.06 90 HIS A O 1
ATOM 781 N N . LEU A 1 91 ? -1.667 -2.452 10.287 1.00 94.81 91 LEU A N 1
ATOM 782 C CA . LEU A 1 91 ? -1.264 -3.854 10.091 1.00 94.81 91 LEU A CA 1
ATOM 783 C C . LEU A 1 91 ? -1.145 -4.265 8.612 1.00 94.81 91 LEU A C 1
ATOM 785 O O . LEU A 1 91 ? -0.368 -5.159 8.276 1.00 94.81 91 LEU A O 1
ATOM 789 N N . LEU A 1 92 ? -1.900 -3.619 7.722 1.00 94.12 92 LEU A N 1
ATOM 790 C CA . LEU A 1 92 ? -1.890 -3.880 6.279 1.00 94.12 92 LEU A CA 1
ATOM 791 C C . LEU A 1 92 ? -0.850 -3.043 5.520 1.00 94.12 92 LEU A C 1
ATOM 793 O O . LEU A 1 92 ? -0.734 -3.165 4.300 1.00 94.12 92 LEU A O 1
ATOM 797 N N . THR A 1 93 ? -0.089 -2.187 6.208 1.00 93.50 93 THR A N 1
ATOM 798 C CA . THR A 1 93 ? 0.899 -1.323 5.549 1.00 93.50 93 THR A CA 1
ATOM 799 C C . THR A 1 93 ? 2.075 -2.100 4.980 1.00 93.50 93 THR A C 1
ATOM 801 O O . THR A 1 93 ? 2.596 -1.695 3.941 1.00 93.50 93 THR A O 1
ATOM 804 N N . ALA A 1 94 ? 2.510 -3.189 5.620 1.00 92.38 94 ALA A N 1
ATOM 805 C CA . ALA A 1 94 ? 3.740 -3.874 5.247 1.00 92.38 94 ALA A CA 1
ATOM 806 C C . ALA A 1 94 ? 3.617 -5.401 5.165 1.00 92.38 94 ALA A C 1
ATOM 808 O O . ALA A 1 94 ? 2.962 -6.074 5.962 1.00 92.38 94 ALA A O 1
ATOM 809 N N . HIS A 1 95 ? 4.317 -5.969 4.181 1.00 90.75 95 HIS A N 1
ATOM 810 C CA . HIS A 1 95 ? 4.312 -7.399 3.887 1.00 90.75 95 HIS A CA 1
ATOM 811 C C . HIS A 1 95 ? 5.713 -7.908 3.519 1.00 90.75 95 HIS A C 1
ATOM 813 O O . HIS A 1 95 ? 6.485 -7.222 2.848 1.00 90.75 95 HIS A O 1
ATOM 819 N N . ARG A 1 96 ? 6.033 -9.154 3.895 1.00 88.69 96 ARG A N 1
ATOM 820 C CA . ARG A 1 96 ? 7.261 -9.852 3.468 1.00 88.69 96 ARG A CA 1
ATOM 821 C C . ARG A 1 96 ? 7.194 -10.195 1.980 1.00 88.69 96 ARG A C 1
ATOM 823 O O . ARG A 1 96 ? 6.300 -10.938 1.569 1.00 88.69 96 ARG A O 1
ATOM 830 N N . ALA A 1 97 ? 8.182 -9.759 1.198 1.00 85.44 97 ALA A N 1
ATOM 831 C CA . ALA A 1 97 ? 8.304 -10.162 -0.206 1.00 85.44 97 ALA A CA 1
ATOM 832 C C . ALA A 1 97 ? 8.729 -11.634 -0.373 1.00 85.44 97 ALA A C 1
ATOM 834 O O . ALA A 1 97 ? 8.520 -12.225 -1.425 1.00 85.44 97 ALA A O 1
ATOM 835 N N . GLU A 1 98 ? 9.265 -12.254 0.679 1.00 75.00 98 GLU A N 1
ATOM 836 C CA . GLU A 1 98 ? 9.636 -13.678 0.705 1.00 75.00 98 GLU A CA 1
ATOM 837 C C . GLU A 1 98 ? 8.442 -14.634 0.602 1.00 75.00 98 GLU A C 1
ATOM 839 O O . GLU A 1 98 ? 8.607 -15.818 0.342 1.00 75.00 98 GLU A O 1
ATOM 844 N N . THR A 1 99 ? 7.230 -14.136 0.841 1.00 71.19 99 THR A N 1
ATOM 845 C CA . THR A 1 99 ? 6.004 -14.944 0.750 1.00 71.19 99 THR A CA 1
ATOM 846 C C . THR A 1 99 ? 5.415 -14.956 -0.659 1.00 71.19 99 THR A C 1
ATOM 848 O O . THR A 1 99 ? 4.344 -15.514 -0.887 1.00 71.19 99 THR A O 1
ATOM 851 N N . LEU A 1 100 ? 6.098 -14.319 -1.610 1.00 72.06 100 LEU A N 1
ATOM 852 C CA . LEU A 1 100 ? 5.626 -14.154 -2.973 1.00 72.06 100 LEU A CA 1
ATOM 853 C C . LEU A 1 100 ? 6.156 -15.260 -3.849 1.00 72.06 100 LEU A C 1
ATOM 855 O O . LEU A 1 100 ? 7.239 -15.166 -4.418 1.00 72.06 100 LEU A O 1
ATOM 859 N N . THR A 1 101 ? 5.364 -16.299 -4.034 1.00 64.94 101 THR A N 1
ATOM 860 C CA . THR A 1 101 ? 5.673 -17.257 -5.086 1.00 64.94 101 THR A CA 1
ATOM 861 C C . THR A 1 101 ? 5.658 -16.502 -6.421 1.00 64.94 101 THR A C 1
ATOM 863 O O . THR A 1 101 ? 4.674 -15.808 -6.695 1.00 64.94 101 THR A O 1
ATOM 866 N N . PRO A 1 102 ? 6.712 -16.561 -7.254 1.00 59.78 102 PRO A N 1
ATOM 867 C CA . PRO A 1 102 ? 6.601 -16.052 -8.613 1.00 59.78 102 PRO A CA 1
ATOM 868 C C . PRO A 1 102 ? 5.413 -16.756 -9.286 1.00 59.78 102 PRO A C 1
ATOM 870 O O . PRO A 1 102 ? 5.200 -17.941 -9.006 1.00 59.78 102 PRO A O 1
ATOM 873 N N . PRO A 1 103 ? 4.629 -16.067 -10.141 1.00 59.59 103 PRO A N 1
ATOM 874 C CA . PRO A 1 103 ? 3.532 -16.713 -10.845 1.00 59.59 103 PRO A CA 1
ATOM 875 C C . PRO A 1 103 ? 4.090 -17.965 -11.508 1.00 59.59 103 PRO A C 1
ATOM 877 O O . PRO A 1 103 ? 5.087 -17.881 -12.237 1.00 59.59 103 PRO A O 1
ATOM 880 N N . ALA A 1 104 ? 3.515 -19.124 -11.160 1.00 59.53 104 ALA A N 1
ATOM 881 C CA . ALA A 1 104 ? 3.973 -20.410 -11.656 1.00 59.53 104 ALA A CA 1
ATOM 882 C C . ALA A 1 104 ? 4.104 -20.265 -13.166 1.00 59.53 104 ALA A C 1
ATOM 884 O O . ALA A 1 104 ? 3.116 -19.956 -13.836 1.00 59.53 104 ALA A O 1
ATOM 885 N N . ARG A 1 105 ? 5.337 -20.368 -13.686 1.00 58.56 105 ARG A N 1
ATOM 886 C CA . ARG A 1 105 ? 5.577 -20.236 -15.122 1.00 58.56 105 ARG A CA 1
ATOM 887 C C . ARG A 1 105 ? 4.680 -21.277 -15.764 1.00 58.56 105 ARG A C 1
ATOM 889 O O . ARG A 1 105 ? 4.945 -22.472 -15.630 1.00 58.56 105 ARG A O 1
ATOM 896 N N . SER A 1 106 ? 3.586 -20.828 -16.379 1.00 53.91 106 SER A N 1
ATOM 897 C CA . SER A 1 106 ? 2.724 -21.699 -17.159 1.00 53.91 106 SER A CA 1
ATOM 898 C C . SER A 1 106 ? 3.665 -22.497 -18.051 1.00 53.91 106 SER A C 1
ATOM 900 O O . SER A 1 106 ? 4.517 -21.917 -18.723 1.00 53.91 106 SER A O 1
ATOM 902 N N . ARG A 1 107 ? 3.569 -23.829 -18.015 1.00 58.62 107 ARG A N 1
ATOM 903 C CA . ARG A 1 107 ? 4.436 -24.705 -18.819 1.00 58.62 107 ARG A CA 1
ATOM 904 C C . ARG A 1 107 ? 4.311 -24.420 -20.316 1.00 58.62 107 ARG A C 1
ATOM 906 O O . ARG A 1 107 ? 5.160 -24.838 -21.094 1.00 58.62 107 ARG A O 1
ATOM 913 N N . ARG A 1 108 ? 3.265 -23.696 -20.722 1.00 56.91 108 ARG A N 1
ATOM 914 C CA . ARG A 1 108 ? 3.164 -23.122 -22.055 1.00 56.91 108 ARG A CA 1
ATOM 915 C C . ARG A 1 108 ? 3.989 -21.840 -22.085 1.00 56.91 108 ARG A C 1
ATOM 917 O O . ARG A 1 108 ? 3.731 -20.985 -21.235 1.00 56.91 108 ARG A O 1
ATOM 924 N N . PRO A 1 109 ? 4.926 -21.679 -23.036 1.00 49.47 109 PRO A N 1
ATOM 925 C CA . PRO A 1 109 ? 5.585 -20.405 -23.272 1.00 49.47 109 PRO A CA 1
ATOM 926 C C . PRO A 1 109 ? 4.503 -19.391 -23.645 1.00 49.47 109 PRO A C 1
ATOM 928 O O . PRO A 1 109 ? 4.113 -19.268 -24.801 1.00 49.47 109 PRO A O 1
ATOM 931 N N . ILE A 1 110 ? 3.956 -18.710 -22.636 1.00 53.09 110 ILE A N 1
ATOM 932 C CA . ILE A 1 110 ? 3.139 -17.525 -22.834 1.00 53.09 110 ILE A CA 1
ATOM 933 C C . ILE A 1 110 ? 4.097 -16.582 -23.534 1.00 53.09 110 ILE A C 1
ATOM 935 O O . ILE A 1 110 ? 5.123 -16.221 -22.951 1.00 53.09 110 ILE A O 1
ATOM 939 N N . SER A 1 111 ? 3.816 -16.292 -24.806 1.00 52.88 111 SER A N 1
ATOM 940 C CA . SER A 1 111 ? 4.532 -15.297 -25.591 1.00 52.88 111 SER A CA 1
ATOM 941 C C . SER A 1 111 ? 4.755 -14.100 -24.684 1.00 52.88 111 SER A C 1
ATOM 943 O O . SER A 1 111 ? 3.779 -13.493 -24.250 1.00 52.88 111 SER A O 1
ATOM 945 N N . PHE A 1 112 ? 6.017 -13.906 -24.301 1.00 51.88 112 PHE A N 1
ATOM 946 C CA . PHE A 1 112 ? 6.513 -12.995 -23.280 1.00 51.88 112 PHE A CA 1
ATOM 947 C C . PHE A 1 112 ? 5.461 -11.969 -22.854 1.00 51.88 112 PHE A C 1
ATOM 949 O O . PHE A 1 112 ? 5.241 -11.003 -23.584 1.00 51.88 112 PHE A O 1
ATOM 956 N N . LEU A 1 113 ? 4.824 -12.163 -21.686 1.00 54.97 113 LEU A N 1
ATOM 957 C CA . LEU A 1 113 ? 4.241 -11.021 -20.979 1.00 54.97 113 LEU A CA 1
ATOM 958 C C . LEU A 1 113 ? 5.357 -9.988 -20.978 1.00 54.97 113 LEU A C 1
ATOM 960 O O . LEU A 1 113 ? 6.436 -10.248 -20.429 1.00 54.97 113 LEU A O 1
ATOM 964 N N . SER A 1 114 ? 5.160 -8.896 -21.716 1.00 61.38 114 SER A N 1
ATOM 965 C CA . SER A 1 114 ? 6.212 -7.906 -21.852 1.00 61.38 114 SER A CA 1
ATOM 966 C C . SER A 1 114 ? 6.584 -7.467 -20.440 1.00 61.38 114 SER A C 1
ATOM 968 O O . SER A 1 114 ? 5.779 -7.555 -19.507 1.00 61.38 114 SER A O 1
ATOM 970 N N . LYS A 1 115 ? 7.819 -7.019 -20.229 1.00 62.34 115 LYS A N 1
ATOM 971 C CA . LYS A 1 115 ? 8.242 -6.505 -18.919 1.00 62.34 115 LYS A CA 1
ATOM 972 C C . LYS A 1 115 ? 7.237 -5.478 -18.346 1.00 62.34 115 LYS A C 1
ATOM 974 O O . LYS A 1 115 ? 7.089 -5.364 -17.134 1.00 62.34 115 LYS A O 1
ATOM 979 N N . ASP A 1 116 ? 6.488 -4.816 -19.228 1.00 63.66 116 ASP A N 1
ATOM 980 C CA . ASP A 1 116 ? 5.432 -3.846 -18.941 1.00 63.66 116 ASP A CA 1
ATOM 981 C C . ASP A 1 116 ? 4.059 -4.453 -18.578 1.00 63.66 116 ASP A C 1
ATOM 983 O O . ASP A 1 116 ? 3.121 -3.712 -18.286 1.00 63.66 116 ASP A O 1
ATOM 987 N N . GLN A 1 117 ? 3.896 -5.774 -18.583 1.00 68.12 117 GLN A N 1
ATOM 988 C CA . GLN A 1 117 ? 2.643 -6.465 -18.250 1.00 68.12 117 GLN A CA 1
ATOM 989 C C . GLN A 1 117 ? 2.709 -7.218 -16.917 1.00 68.12 117 GLN A C 1
ATOM 991 O O . GLN A 1 117 ? 1.671 -7.414 -16.293 1.00 68.12 117 GLN A O 1
ATOM 996 N N . SER A 1 118 ? 3.901 -7.566 -16.422 1.00 76.25 118 SER A N 1
ATOM 997 C CA . SER A 1 118 ? 4.050 -8.179 -15.095 1.00 76.25 118 SER A CA 1
ATOM 998 C C . SER A 1 118 ? 3.950 -7.118 -13.981 1.00 76.25 118 SER A C 1
ATOM 1000 O O . SER A 1 118 ? 4.782 -6.204 -13.940 1.00 76.25 118 SER A O 1
ATOM 1002 N N . PRO A 1 119 ? 2.983 -7.211 -13.042 1.00 75.75 119 PRO A N 1
ATOM 1003 C CA . PRO A 1 119 ? 2.916 -6.304 -11.892 1.00 75.75 119 PRO A CA 1
ATOM 1004 C C . PRO A 1 119 ? 4.171 -6.357 -11.036 1.00 75.75 119 PRO A C 1
ATOM 1006 O O . PRO A 1 119 ? 4.621 -5.326 -10.545 1.00 75.75 119 PRO A O 1
ATOM 1009 N N . LEU A 1 120 ? 4.753 -7.547 -10.884 1.00 80.75 120 LEU A N 1
ATOM 1010 C CA . LEU A 1 120 ? 5.971 -7.736 -10.113 1.00 80.75 120 LEU A CA 1
ATOM 1011 C C . LEU A 1 120 ? 7.138 -6.969 -10.741 1.00 80.75 120 LEU A C 1
ATOM 1013 O O . LEU A 1 120 ? 7.858 -6.256 -10.046 1.00 80.75 120 LEU A O 1
ATOM 1017 N N . GLU A 1 121 ? 7.298 -7.046 -12.064 1.00 81.44 121 GLU A N 1
ATOM 1018 C CA . GLU A 1 121 ? 8.334 -6.277 -12.763 1.00 81.44 121 GLU A CA 1
ATOM 1019 C C . GLU A 1 121 ? 8.053 -4.769 -12.708 1.00 81.44 121 GLU A C 1
ATOM 1021 O O . GLU A 1 121 ? 8.980 -3.991 -12.474 1.00 81.44 121 GLU A O 1
ATOM 1026 N N . LYS A 1 122 ? 6.784 -4.336 -12.804 1.00 80.69 122 LYS A N 1
ATOM 1027 C CA . LYS A 1 122 ? 6.394 -2.932 -12.564 1.00 80.69 122 LYS A CA 1
ATOM 1028 C C . LYS A 1 122 ? 6.769 -2.468 -11.160 1.00 80.69 122 LYS A C 1
ATOM 1030 O O . LYS A 1 122 ? 7.303 -1.369 -11.002 1.00 80.69 122 LYS A O 1
ATOM 1035 N N . LEU A 1 123 ? 6.511 -3.290 -10.148 1.00 83.06 123 LEU A N 1
ATOM 1036 C CA . LEU A 1 123 ? 6.823 -3.006 -8.751 1.00 83.06 123 LEU A CA 1
ATOM 1037 C C . LEU A 1 123 ? 8.339 -2.890 -8.537 1.00 83.06 123 LEU A C 1
ATOM 1039 O O . LEU A 1 123 ? 8.819 -1.915 -7.948 1.00 83.06 123 LEU A O 1
ATOM 1043 N N . ILE A 1 124 ? 9.109 -3.837 -9.080 1.00 83.19 124 ILE A N 1
ATOM 1044 C CA . ILE A 1 124 ? 10.576 -3.813 -9.055 1.00 83.19 124 ILE A CA 1
ATOM 1045 C C . ILE A 1 124 ? 11.095 -2.567 -9.780 1.00 83.19 124 ILE A C 1
ATOM 1047 O O . ILE A 1 124 ? 11.962 -1.863 -9.259 1.00 83.19 124 ILE A O 1
ATOM 1051 N N . GLU A 1 125 ? 10.565 -2.237 -10.954 1.00 82.62 125 GLU A N 1
ATOM 1052 C CA . GLU A 1 125 ? 10.991 -1.064 -11.711 1.00 82.62 125 GLU A CA 1
ATOM 1053 C C . GLU A 1 125 ? 10.664 0.251 -10.986 1.00 82.62 125 GLU A C 1
ATOM 1055 O O . GLU A 1 125 ? 11.503 1.156 -10.943 1.00 82.62 125 GLU A O 1
ATOM 1060 N N . ARG A 1 126 ? 9.492 0.350 -10.348 1.00 79.50 126 ARG A N 1
ATOM 1061 C CA . ARG A 1 126 ? 9.121 1.492 -9.496 1.00 79.50 126 ARG A CA 1
ATOM 1062 C C . ARG A 1 126 ? 10.081 1.656 -8.321 1.00 79.50 126 ARG A C 1
ATOM 1064 O O . ARG A 1 126 ? 10.519 2.779 -8.064 1.00 79.50 126 ARG A O 1
ATOM 1071 N N . SER A 1 127 ? 10.475 0.557 -7.674 1.00 80.88 127 SER A N 1
ATOM 1072 C C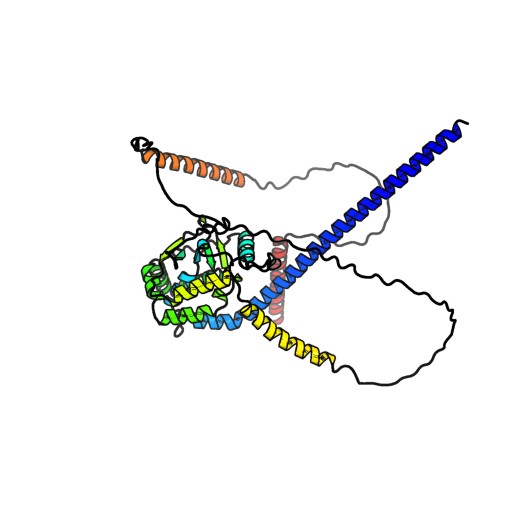A . SER A 1 127 ? 11.439 0.591 -6.562 1.00 80.88 127 SER A CA 1
ATOM 1073 C C . SER A 1 127 ? 12.807 1.148 -6.970 1.00 80.88 127 SER A C 1
ATOM 1075 O O . SER A 1 127 ? 13.466 1.808 -6.174 1.00 80.88 127 SER A O 1
ATOM 1077 N N . ARG A 1 128 ? 13.220 0.956 -8.233 1.00 82.44 128 ARG A N 1
ATOM 1078 C CA . ARG A 1 128 ? 14.475 1.516 -8.768 1.00 82.44 128 ARG A CA 1
ATOM 1079 C C . ARG A 1 128 ? 14.386 3.016 -9.044 1.00 82.44 128 ARG A C 1
ATOM 1081 O O . ARG A 1 128 ? 15.394 3.710 -8.964 1.00 82.44 128 ARG A O 1
ATOM 1088 N N . LYS A 1 129 ? 13.201 3.508 -9.420 1.00 79.25 129 LYS A N 1
ATOM 1089 C CA . LYS A 1 129 ? 12.976 4.913 -9.806 1.00 79.25 129 LYS A CA 1
ATOM 1090 C C . LYS A 1 129 ? 12.736 5.828 -8.608 1.00 79.25 129 LYS A C 1
ATOM 1092 O O . LYS A 1 129 ? 13.063 7.011 -8.682 1.00 79.25 129 LYS A O 1
ATOM 1097 N N . ARG A 1 130 ? 12.149 5.318 -7.523 1.00 70.25 130 ARG A N 1
ATOM 1098 C CA . ARG A 1 130 ? 11.858 6.133 -6.341 1.00 70.25 130 ARG A CA 1
ATOM 1099 C C . ARG A 1 130 ? 13.124 6.380 -5.529 1.00 70.25 130 ARG A C 1
ATOM 1101 O O . ARG A 1 130 ? 13.723 5.462 -4.977 1.00 70.25 130 ARG A O 1
ATOM 1108 N N . ARG A 1 131 ? 13.496 7.654 -5.406 1.00 60.84 131 ARG A N 1
ATOM 1109 C CA . ARG A 1 131 ? 14.337 8.097 -4.294 1.00 60.84 131 ARG A CA 1
ATOM 1110 C C . ARG A 1 131 ? 13.459 8.032 -3.050 1.00 60.84 131 ARG A C 1
ATOM 1112 O O . ARG A 1 131 ? 12.356 8.567 -3.062 1.00 60.84 131 ARG A O 1
ATOM 1119 N N . VAL A 1 132 ? 13.914 7.326 -2.022 1.00 57.25 132 VAL A N 1
ATOM 1120 C CA . VAL A 1 132 ? 13.227 7.261 -0.727 1.00 57.25 132 VAL A CA 1
ATOM 1121 C C . VAL A 1 132 ? 13.314 8.659 -0.115 1.00 57.25 132 VAL A C 1
ATOM 1123 O O . VAL A 1 132 ? 14.320 9.001 0.496 1.00 57.25 132 VAL A O 1
ATOM 1126 N N . THR A 1 133 ? 12.330 9.515 -0.387 1.00 52.03 133 THR A N 1
ATOM 1127 C CA . THR A 1 133 ? 12.317 10.907 0.094 1.00 52.03 133 THR A CA 1
ATOM 1128 C C . THR A 1 133 ? 11.599 11.066 1.421 1.00 52.03 133 THR A C 1
ATOM 1130 O O . THR A 1 133 ? 11.704 12.117 2.042 1.00 52.03 133 THR A O 1
ATOM 1133 N N . ASN A 1 134 ? 10.913 10.035 1.901 1.00 51.41 134 ASN A N 1
ATOM 1134 C CA . ASN A 1 134 ? 10.020 10.201 3.032 1.00 51.41 134 ASN A CA 1
ATOM 1135 C C . ASN A 1 134 ? 10.680 9.607 4.270 1.00 51.41 134 ASN A C 1
ATOM 1137 O O . ASN A 1 134 ? 10.596 8.410 4.539 1.00 51.41 134 ASN A O 1
ATOM 1141 N N . ARG A 1 135 ? 11.357 10.481 5.024 1.00 53.97 135 ARG A N 1
ATOM 1142 C CA . ARG A 1 135 ? 11.476 10.311 6.470 1.00 53.97 135 ARG A CA 1
ATOM 1143 C C . ARG A 1 135 ? 10.045 10.362 6.994 1.00 53.97 135 ARG A C 1
ATOM 1145 O O . ARG A 1 135 ? 9.515 11.451 7.186 1.00 53.97 135 ARG A O 1
ATOM 1152 N N . CYS A 1 136 ? 9.397 9.207 7.113 1.00 50.59 136 CYS A N 1
ATOM 1153 C CA . CYS A 1 136 ? 8.127 9.157 7.818 1.00 50.59 136 CYS A CA 1
ATOM 1154 C C . CYS A 1 136 ? 8.363 9.743 9.220 1.00 50.59 136 CYS A C 1
ATOM 1156 O O . CYS A 1 136 ? 9.443 9.518 9.790 1.00 50.59 136 CYS A O 1
ATOM 1158 N N . PRO A 1 137 ? 7.416 10.515 9.775 1.00 49.78 137 PRO A N 1
ATOM 1159 C CA . PRO A 1 137 ? 7.444 10.812 11.199 1.00 49.78 137 PRO A CA 1
ATOM 1160 C C . PRO A 1 137 ? 7.631 9.491 11.954 1.00 49.78 137 PRO A C 1
ATOM 1162 O O . PRO A 1 137 ? 7.126 8.461 11.510 1.00 49.78 137 PRO A O 1
ATOM 1165 N N . LYS A 1 138 ? 8.437 9.513 13.024 1.00 63.94 138 LYS A N 1
ATOM 1166 C CA . LYS A 1 138 ? 8.812 8.356 13.858 1.00 63.94 138 LYS A CA 1
ATOM 1167 C C . LYS A 1 138 ? 7.579 7.753 14.548 1.00 63.94 138 LYS A C 1
ATOM 1169 O O . LYS A 1 138 ? 7.429 7.858 15.760 1.00 63.94 138 LYS A O 1
ATOM 1174 N N . LEU A 1 139 ? 6.658 7.202 13.782 1.00 60.72 139 LEU A N 1
ATOM 1175 C CA . LEU A 1 139 ? 5.586 6.384 14.299 1.00 60.72 139 LEU A CA 1
ATOM 1176 C C . LEU A 1 139 ? 6.081 4.959 14.476 1.00 60.72 139 LEU A C 1
ATOM 1178 O O . LEU A 1 139 ? 7.189 4.613 14.059 1.00 60.72 139 LEU A O 1
ATOM 1182 N N . SER A 1 140 ? 5.247 4.228 15.203 1.00 66.75 140 SER A N 1
ATOM 1183 C CA . SER A 1 140 ? 5.369 2.861 15.691 1.00 66.75 140 SER A CA 1
ATOM 1184 C C . SER A 1 140 ? 6.111 1.891 14.762 1.00 66.75 140 SER A C 1
ATOM 1186 O O . SER A 1 140 ? 6.245 2.123 13.556 1.00 66.75 140 SER A O 1
ATOM 1188 N N . PRO A 1 141 ? 6.590 0.760 15.311 1.00 86.94 141 PRO A N 1
ATOM 1189 C CA . PRO A 1 141 ? 7.235 -0.269 14.513 1.00 86.94 141 PRO A CA 1
ATOM 1190 C C . PRO A 1 141 ? 6.389 -0.639 13.290 1.00 86.94 141 PRO A C 1
ATOM 1192 O O . PRO A 1 141 ? 5.163 -0.742 13.356 1.00 86.94 141 PRO A O 1
ATOM 1195 N N . THR A 1 142 ? 7.044 -0.830 12.147 1.00 89.75 142 THR A N 1
ATOM 1196 C CA . THR A 1 142 ? 6.358 -1.342 10.962 1.00 89.75 142 THR A CA 1
ATOM 1197 C C . THR A 1 142 ? 6.108 -2.828 11.171 1.00 89.75 142 THR A C 1
ATOM 1199 O O . THR A 1 142 ? 7.051 -3.618 11.192 1.00 89.75 142 THR A O 1
ATOM 1202 N N . TYR A 1 143 ? 4.856 -3.231 11.346 1.00 91.75 143 TYR A N 1
ATOM 1203 C CA . TYR A 1 143 ? 4.541 -4.638 11.557 1.00 91.75 143 TYR A CA 1
ATOM 1204 C C . TYR A 1 143 ? 4.465 -5.388 10.239 1.00 91.75 143 TYR A C 1
ATOM 1206 O O . TYR A 1 143 ? 3.941 -4.883 9.250 1.00 91.75 143 TYR A O 1
ATOM 1214 N N . VAL A 1 144 ? 4.979 -6.614 10.225 1.00 92.38 144 VAL A N 1
ATOM 1215 C CA . VAL A 1 144 ? 4.854 -7.498 9.072 1.00 92.38 144 VAL A CA 1
ATOM 1216 C C . VAL A 1 144 ? 4.152 -8.775 9.485 1.00 92.38 144 VAL A C 1
ATOM 1218 O O . VAL A 1 144 ? 4.683 -9.566 10.260 1.00 92.38 144 VAL A O 1
ATOM 1221 N N . LEU A 1 145 ? 2.964 -8.975 8.918 1.00 90.88 145 LEU A N 1
ATOM 1222 C CA . LEU A 1 145 ? 2.118 -10.127 9.200 1.00 90.88 145 LEU A CA 1
ATOM 1223 C C . LEU A 1 145 ? 2.720 -11.413 8.616 1.00 90.88 145 LEU A C 1
ATOM 1225 O O . LEU A 1 145 ? 2.861 -11.560 7.391 1.00 90.88 145 LEU A O 1
ATOM 1229 N N . ASP A 1 146 ? 3.042 -12.357 9.495 1.00 88.81 146 ASP A N 1
ATOM 1230 C CA . ASP A 1 146 ? 3.414 -13.720 9.146 1.00 88.81 146 ASP A CA 1
ATOM 1231 C C . ASP A 1 146 ? 2.173 -14.617 9.179 1.00 88.81 146 ASP A C 1
ATOM 1233 O O . ASP A 1 146 ? 1.517 -14.785 10.207 1.00 88.81 146 ASP A O 1
ATOM 1237 N N . VAL A 1 147 ? 1.809 -15.132 8.006 1.00 84.00 147 VAL A N 1
ATOM 1238 C CA . VAL A 1 147 ? 0.537 -15.836 7.767 1.00 84.00 147 VAL A CA 1
ATOM 1239 C C . VAL A 1 147 ? 0.755 -17.341 7.567 1.00 84.00 147 VAL A C 1
ATOM 1241 O O . VAL A 1 147 ? -0.183 -18.125 7.741 1.00 84.00 147 VAL A O 1
ATOM 1244 N N . ASN A 1 148 ? 1.987 -17.747 7.226 1.00 74.50 148 ASN A N 1
ATOM 1245 C CA . ASN A 1 148 ? 2.348 -19.113 6.851 1.00 74.50 148 ASN A CA 1
ATOM 1246 C C . ASN A 1 148 ? 3.724 -19.473 7.439 1.00 74.50 148 ASN A C 1
ATOM 1248 O O . ASN A 1 148 ? 4.753 -19.227 6.810 1.00 74.50 148 ASN A O 1
ATOM 1252 N N . ASN A 1 149 ? 3.732 -20.110 8.611 1.00 62.31 149 ASN A N 1
ATOM 1253 C CA . ASN A 1 149 ? 4.963 -20.613 9.230 1.00 62.31 149 ASN A CA 1
ATOM 1254 C C . ASN A 1 149 ? 5.446 -21.945 8.628 1.00 62.31 149 ASN A C 1
ATOM 1256 O O . ASN A 1 149 ? 6.586 -22.334 8.862 1.00 62.31 149 ASN A O 1
ATOM 1260 N N . GLU A 1 150 ? 4.606 -22.663 7.876 1.00 63.50 150 GLU A N 1
ATOM 1261 C CA . GLU A 1 150 ? 4.781 -24.119 7.784 1.00 63.50 150 GLU A CA 1
ATOM 1262 C C . GLU A 1 150 ? 5.648 -24.656 6.647 1.00 63.50 150 GLU A C 1
ATOM 1264 O O . GLU A 1 150 ? 6.036 -25.810 6.738 1.00 63.50 150 GLU A O 1
ATOM 1269 N N . GLN A 1 151 ? 6.050 -23.886 5.633 1.00 54.66 151 GLN A N 1
ATOM 1270 C CA . GLN A 1 151 ? 7.036 -24.365 4.648 1.00 54.66 151 GLN A CA 1
ATOM 1271 C C . GLN A 1 151 ? 7.508 -23.209 3.765 1.00 54.66 151 GLN A C 1
ATOM 1273 O O . GLN A 1 151 ? 6.871 -22.844 2.779 1.00 54.66 151 GLN A O 1
ATOM 1278 N N . LYS A 1 152 ? 8.638 -22.597 4.127 1.00 58.88 152 LYS A N 1
ATOM 1279 C CA . LYS A 1 152 ? 9.333 -21.665 3.238 1.00 58.88 152 LYS A CA 1
ATOM 1280 C C . LYS A 1 152 ? 10.206 -22.476 2.292 1.00 58.88 152 LYS A C 1
ATOM 1282 O O . LYS A 1 152 ? 11.368 -22.738 2.589 1.00 58.88 152 LYS A O 1
ATOM 1287 N N . GLU A 1 153 ? 9.667 -22.831 1.130 1.00 61.44 153 GLU A N 1
ATOM 1288 C CA . GLU A 1 153 ? 10.537 -22.890 -0.040 1.00 61.44 153 GLU A CA 1
ATOM 1289 C C . GLU A 1 153 ? 11.148 -21.494 -0.178 1.00 61.44 153 GLU A C 1
ATOM 1291 O O . GLU A 1 153 ? 10.465 -20.523 -0.509 1.00 61.44 153 GLU A O 1
ATOM 1296 N N . VAL A 1 154 ? 12.415 -21.367 0.220 1.00 60.31 154 VAL A N 1
ATOM 1297 C CA . VAL A 1 154 ? 13.154 -20.111 0.134 1.00 60.31 154 VAL A CA 1
ATOM 1298 C C . VAL A 1 154 ? 13.117 -19.684 -1.326 1.00 60.31 154 VAL A C 1
ATOM 1300 O O . VAL A 1 154 ? 13.638 -20.382 -2.197 1.00 60.31 154 VAL A O 1
ATOM 1303 N N . ILE A 1 155 ? 12.466 -18.554 -1.602 1.00 63.56 155 ILE A N 1
ATOM 1304 C CA . ILE A 1 155 ? 12.428 -17.992 -2.949 1.00 63.56 155 ILE A CA 1
ATOM 1305 C C . ILE A 1 155 ? 13.869 -17.828 -3.434 1.00 63.56 155 ILE A C 1
ATOM 1307 O O . ILE A 1 155 ? 14.670 -17.123 -2.824 1.00 63.56 155 ILE A O 1
ATOM 1311 N N . THR A 1 156 ? 14.186 -18.440 -4.571 1.00 64.12 156 THR A N 1
ATOM 1312 C CA . THR A 1 156 ? 15.512 -18.347 -5.196 1.00 64.12 156 THR A CA 1
ATOM 1313 C C . THR A 1 156 ? 15.742 -17.012 -5.915 1.00 64.12 156 THR A C 1
ATOM 1315 O O . THR A 1 156 ? 16.843 -16.752 -6.399 1.00 64.12 156 THR A O 1
ATOM 1318 N N . ASP A 1 157 ? 14.720 -16.155 -6.033 1.00 70.81 157 ASP A N 1
ATOM 1319 C CA . ASP A 1 157 ? 14.862 -14.810 -6.597 1.00 70.81 157 ASP A CA 1
ATOM 1320 C C . ASP A 1 157 ? 15.492 -13.855 -5.571 1.00 70.81 157 ASP A C 1
ATOM 1322 O O . ASP A 1 157 ? 14.813 -13.205 -4.770 1.00 70.81 157 ASP A O 1
ATOM 1326 N N . GLY A 1 158 ? 16.817 -13.715 -5.653 1.00 75.12 158 GLY A N 1
ATOM 1327 C CA . GLY A 1 158 ? 17.593 -12.782 -4.832 1.00 75.12 158 GLY A CA 1
ATOM 1328 C C . GLY A 1 158 ? 17.174 -11.310 -4.964 1.00 75.12 158 GLY A C 1
ATOM 1329 O O . GLY A 1 158 ? 17.600 -10.477 -4.168 1.00 75.12 158 GLY A O 1
ATOM 1330 N N . ARG A 1 159 ? 16.324 -10.943 -5.938 1.00 78.06 159 ARG A N 1
ATOM 1331 C CA . ARG A 1 159 ? 15.762 -9.585 -6.031 1.00 78.06 159 ARG A CA 1
ATOM 1332 C C . ARG A 1 159 ? 14.652 -9.336 -5.012 1.00 78.06 159 ARG A C 1
ATOM 1334 O O . ARG A 1 159 ? 14.409 -8.171 -4.708 1.00 78.06 159 ARG A O 1
ATOM 1341 N N . LEU A 1 160 ? 13.967 -10.379 -4.544 1.00 79.06 160 LEU A N 1
ATOM 1342 C CA . LEU A 1 160 ? 12.876 -10.295 -3.566 1.00 79.06 160 LEU A CA 1
ATOM 1343 C C . LEU A 1 160 ? 13.296 -10.746 -2.172 1.00 79.06 160 LEU A C 1
ATOM 1345 O O . LEU A 1 160 ? 12.647 -10.346 -1.206 1.00 79.06 160 LEU A O 1
ATOM 1349 N N . ALA A 1 161 ? 14.373 -11.529 -2.081 1.00 79.12 161 ALA A N 1
ATOM 1350 C CA . ALA A 1 161 ? 14.964 -11.943 -0.818 1.00 79.12 161 ALA A CA 1
ATOM 1351 C C . ALA A 1 161 ? 15.095 -10.745 0.136 1.00 79.12 161 ALA A C 1
ATOM 1353 O O . ALA A 1 161 ? 15.593 -9.682 -0.252 1.00 79.12 161 ALA A O 1
ATOM 1354 N N . GLU A 1 162 ? 14.570 -10.916 1.352 1.00 79.75 162 GLU A N 1
ATOM 1355 C CA . GLU A 1 162 ? 14.627 -9.949 2.452 1.00 79.75 162 GLU A CA 1
ATOM 1356 C C . GLU A 1 162 ? 13.947 -8.593 2.189 1.00 79.75 162 GLU A C 1
ATOM 1358 O O . GLU A 1 162 ? 14.021 -7.690 3.020 1.00 79.75 162 GLU A O 1
ATOM 1363 N N . ARG A 1 163 ? 13.267 -8.393 1.051 1.00 87.12 163 ARG A N 1
ATOM 1364 C CA . ARG A 1 163 ? 12.574 -7.126 0.788 1.00 87.12 163 ARG A CA 1
ATOM 1365 C C . ARG A 1 163 ? 11.230 -7.059 1.498 1.00 87.12 163 ARG A C 1
ATOM 1367 O O . ARG A 1 163 ? 10.498 -8.044 1.608 1.00 87.12 163 ARG A O 1
ATOM 1374 N N . THR A 1 164 ? 10.866 -5.842 1.878 1.00 89.44 164 THR A N 1
ATOM 1375 C CA . THR A 1 164 ? 9.547 -5.526 2.426 1.00 89.44 164 THR A CA 1
ATOM 1376 C C . THR A 1 164 ? 8.748 -4.785 1.371 1.00 89.44 164 THR A C 1
ATOM 1378 O O . THR A 1 164 ? 9.241 -3.852 0.733 1.00 89.44 164 THR A O 1
ATOM 1381 N N . ILE A 1 165 ? 7.509 -5.207 1.167 1.00 90.69 165 ILE A N 1
ATOM 1382 C CA . ILE A 1 165 ? 6.535 -4.469 0.376 1.00 90.69 165 ILE A CA 1
ATOM 1383 C C . ILE A 1 165 ? 5.777 -3.552 1.312 1.00 90.69 165 ILE A C 1
ATOM 1385 O O . ILE A 1 165 ? 5.287 -4.009 2.338 1.00 90.69 165 ILE A O 1
ATOM 1389 N N . ILE A 1 166 ? 5.661 -2.286 0.931 1.00 91.81 166 ILE A N 1
ATOM 1390 C CA . ILE A 1 166 ? 4.946 -1.272 1.696 1.00 91.81 166 ILE A CA 1
ATOM 1391 C C . ILE A 1 166 ? 3.840 -0.680 0.825 1.00 91.81 166 ILE A C 1
ATOM 1393 O O . ILE A 1 166 ? 4.102 -0.260 -0.309 1.00 91.81 166 ILE A O 1
ATOM 1397 N N . ASN A 1 167 ? 2.624 -0.624 1.363 1.00 93.12 167 ASN A N 1
ATOM 1398 C CA . ASN A 1 167 ? 1.502 0.087 0.771 1.00 93.12 167 ASN A CA 1
ATOM 1399 C C . ASN A 1 167 ? 1.651 1.594 1.035 1.00 93.12 167 ASN A C 1
ATOM 1401 O O . ASN A 1 167 ? 1.431 2.072 2.149 1.00 93.12 167 ASN A O 1
ATOM 1405 N N . ASP A 1 168 ? 2.066 2.351 0.020 1.00 89.00 168 ASP A N 1
ATOM 1406 C CA . ASP A 1 168 ? 2.351 3.778 0.168 1.00 89.00 168 ASP A CA 1
ATOM 1407 C C . ASP A 1 168 ? 1.090 4.624 0.342 1.00 89.00 168 ASP A C 1
ATOM 1409 O O . ASP A 1 168 ? 1.144 5.659 1.003 1.00 89.00 168 ASP A O 1
ATOM 1413 N N . LYS A 1 169 ? -0.039 4.185 -0.218 1.00 90.31 169 LYS A N 1
ATOM 1414 C CA . LYS A 1 169 ? -1.310 4.899 -0.120 1.00 90.31 169 LYS A CA 1
ATOM 1415 C C . LYS A 1 169 ? -1.947 4.733 1.248 1.00 90.31 169 LYS A C 1
ATOM 1417 O O . LYS A 1 169 ? -2.371 5.737 1.807 1.00 90.31 169 LYS A O 1
ATOM 1422 N N . ILE A 1 170 ? -1.960 3.520 1.807 1.00 92.94 170 ILE A N 1
ATOM 1423 C CA . ILE A 1 170 ? -2.427 3.303 3.187 1.00 92.94 170 ILE A CA 1
ATOM 1424 C C . ILE A 1 170 ? -1.544 4.090 4.158 1.00 92.94 170 ILE A C 1
ATOM 1426 O O . ILE A 1 170 ? -2.055 4.784 5.028 1.00 92.94 170 ILE A O 1
ATOM 1430 N N . MET A 1 171 ? -0.222 4.044 3.978 1.00 90.56 171 MET A N 1
ATOM 1431 C CA . MET A 1 171 ? 0.706 4.786 4.831 1.00 90.56 171 MET A CA 1
ATOM 1432 C C . MET A 1 171 ? 0.488 6.305 4.749 1.00 90.56 171 MET A C 1
ATOM 1434 O O . MET A 1 171 ? 0.483 6.973 5.779 1.00 90.56 171 MET A O 1
ATOM 1438 N N . LEU A 1 172 ? 0.272 6.850 3.545 1.00 88.69 172 LEU A N 1
ATOM 1439 C CA . LEU A 1 172 ? -0.048 8.268 3.361 1.00 88.69 172 LEU A CA 1
ATOM 1440 C C . LEU A 1 172 ? -1.382 8.635 4.021 1.00 88.69 172 LEU A C 1
ATOM 1442 O O . LEU A 1 172 ? -1.455 9.654 4.695 1.00 88.69 172 LEU A O 1
ATOM 1446 N N . LEU A 1 173 ? -2.406 7.792 3.861 1.00 91.69 173 LEU A N 1
ATOM 1447 C CA . LEU A 1 173 ? -3.714 7.982 4.483 1.00 91.69 173 LEU A CA 1
ATOM 1448 C C . LEU A 1 173 ? -3.596 8.036 6.009 1.00 91.69 173 LEU A C 1
ATOM 1450 O O . LEU A 1 173 ? -4.067 8.990 6.622 1.00 91.69 173 LEU A O 1
ATOM 1454 N N . ILE A 1 174 ? -2.909 7.059 6.608 1.00 92.75 174 ILE A N 1
ATOM 1455 C CA . ILE A 1 174 ? -2.633 7.037 8.048 1.00 92.75 174 ILE A CA 1
ATOM 1456 C C . ILE A 1 174 ? -1.891 8.312 8.451 1.00 92.75 174 ILE A C 1
ATOM 1458 O O . ILE A 1 174 ? -2.304 8.976 9.392 1.00 92.75 174 ILE A O 1
ATOM 1462 N N . GLN A 1 175 ? -0.840 8.705 7.727 1.00 90.50 175 GLN A N 1
ATOM 1463 C CA . GLN A 1 175 ? -0.084 9.914 8.049 1.00 90.50 175 GLN A CA 1
ATOM 1464 C C . GLN A 1 175 ? -0.970 11.168 8.049 1.00 90.50 175 GLN A C 1
ATOM 1466 O O . GLN A 1 175 ? -0.921 11.938 9.004 1.00 90.50 175 GLN A O 1
ATOM 1471 N N . THR A 1 176 ? -1.802 11.357 7.024 1.00 90.56 176 THR A N 1
ATOM 1472 C CA . THR A 1 176 ? -2.723 12.498 6.946 1.00 90.56 176 THR A CA 1
ATOM 1473 C C . THR A 1 176 ? -3.721 12.497 8.102 1.00 90.56 176 THR A C 1
ATOM 1475 O O . THR A 1 176 ? -3.950 13.541 8.712 1.00 90.56 176 THR A O 1
ATOM 1478 N N . VAL A 1 177 ? -4.276 11.331 8.446 1.00 92.12 177 VAL A N 1
ATOM 1479 C CA . VAL A 1 177 ? -5.186 11.189 9.591 1.00 92.12 177 VAL A CA 1
ATOM 1480 C C . VAL A 1 177 ? -4.479 11.537 10.898 1.00 92.12 177 VAL A C 1
ATOM 1482 O O . VAL A 1 177 ? -5.042 12.253 11.717 1.00 92.12 177 VAL A O 1
ATOM 1485 N N . LEU A 1 178 ? -3.243 11.081 11.094 1.00 91.75 178 LEU A N 1
ATOM 1486 C CA . LEU A 1 178 ? -2.483 11.335 12.316 1.00 91.75 178 LEU A CA 1
ATOM 1487 C C . LEU A 1 178 ? -2.064 12.801 12.454 1.00 91.75 178 LEU A C 1
ATOM 1489 O O . LEU A 1 178 ? -2.131 13.344 13.553 1.00 91.75 178 LEU A O 1
ATOM 1493 N N . GLU A 1 179 ? -1.677 13.459 11.360 1.00 90.94 179 GLU A N 1
ATOM 1494 C CA . GLU A 1 179 ? -1.388 14.898 11.350 1.00 90.94 179 GLU A CA 1
ATOM 1495 C C . GLU A 1 179 ? -2.640 15.714 11.702 1.00 90.94 179 GLU A C 1
ATOM 1497 O O . GLU A 1 179 ? -2.573 16.623 12.530 1.00 90.94 179 GLU A O 1
ATOM 1502 N N . ALA A 1 180 ? -3.798 15.351 11.142 1.00 91.88 180 ALA A N 1
ATOM 1503 C CA . ALA A 1 180 ? -5.069 15.986 11.480 1.00 91.88 180 ALA A CA 1
ATOM 1504 C C . ALA A 1 180 ? -5.478 15.719 12.940 1.00 91.88 180 ALA A C 1
ATOM 1506 O O . ALA A 1 180 ? -5.850 16.650 13.656 1.00 91.88 180 ALA A O 1
ATOM 1507 N N . LEU A 1 181 ? -5.358 14.469 13.402 1.00 94.12 181 LEU A N 1
ATOM 1508 C CA . LEU A 1 181 ? -5.706 14.051 14.762 1.00 94.12 181 LEU A CA 1
ATOM 1509 C C . LEU A 1 181 ? -4.804 14.706 15.810 1.00 94.12 181 LEU A C 1
ATOM 1511 O O . LEU A 1 181 ? -5.275 15.076 16.878 1.00 94.12 181 LEU A O 1
ATOM 1515 N N . GLN A 1 182 ? -3.521 14.906 15.506 1.00 94.75 182 GLN A N 1
ATOM 1516 C CA . GLN A 1 182 ? -2.595 15.604 16.395 1.00 94.75 182 GLN A CA 1
ATOM 1517 C C . GLN A 1 182 ? -3.038 17.046 16.678 1.00 94.75 182 GLN A C 1
ATOM 1519 O O . GLN A 1 182 ? -2.817 17.542 17.783 1.00 94.75 182 GLN A O 1
ATOM 1524 N N . VAL A 1 183 ? -3.658 17.708 15.697 1.00 95.88 183 VAL A N 1
ATOM 1525 C CA . VAL A 1 183 ? -4.183 19.072 15.842 1.00 95.88 183 VAL A CA 1
ATOM 1526 C C . VAL A 1 183 ? -5.564 19.071 16.499 1.00 95.88 183 VAL A C 1
ATOM 1528 O O . VAL A 1 183 ? -5.814 19.904 17.366 1.00 95.88 183 VAL A O 1
ATOM 1531 N N . SER A 1 184 ? -6.460 18.160 16.106 1.00 96.44 184 SER A N 1
ATOM 1532 C CA . SER A 1 184 ? -7.853 18.172 16.571 1.00 96.44 184 SER A CA 1
ATOM 1533 C C . SER A 1 184 ? -8.062 17.509 17.935 1.00 96.44 184 SER A C 1
ATOM 1535 O O . SER A 1 184 ? -8.847 18.005 18.739 1.00 96.44 184 SER A O 1
ATOM 1537 N N . ASN A 1 185 ? -7.384 16.389 18.205 1.00 97.38 185 ASN A N 1
ATOM 1538 C CA . ASN A 1 185 ? -7.537 15.602 19.426 1.00 97.38 185 ASN A CA 1
ATOM 1539 C C . ASN A 1 185 ? -6.227 14.863 19.792 1.00 97.38 185 ASN A C 1
ATOM 1541 O O . ASN A 1 185 ? -6.049 13.678 19.475 1.00 97.38 185 ASN A O 1
ATOM 1545 N N . PRO A 1 186 ? -5.299 15.534 20.500 1.00 96.00 186 PRO A N 1
ATOM 1546 C CA . PRO A 1 186 ? -4.007 14.954 20.856 1.00 96.00 186 PRO A CA 1
ATOM 1547 C C . PRO A 1 186 ? -4.105 13.797 21.864 1.00 96.00 186 PRO A C 1
ATOM 1549 O O . PRO A 1 186 ? -3.162 13.015 21.977 1.00 96.00 186 PRO A O 1
ATOM 1552 N N . GLU A 1 187 ? -5.212 13.657 22.599 1.00 96.62 187 GLU A N 1
ATOM 1553 C CA . GLU A 1 187 ? -5.418 12.537 23.526 1.00 96.62 187 GLU A CA 1
ATOM 1554 C C . GLU A 1 187 ? -5.700 11.239 22.770 1.00 96.62 187 GLU A C 1
ATOM 1556 O O . GLU A 1 187 ? -5.006 10.245 22.991 1.00 96.62 187 GLU A O 1
ATOM 1561 N N . LYS A 1 188 ? -6.621 11.270 21.795 1.00 96.06 188 LYS A N 1
ATOM 1562 C CA . LYS A 1 188 ? -6.861 10.136 20.885 1.00 96.06 188 LYS A CA 1
ATOM 1563 C C . LYS A 1 188 ? -5.595 9.762 20.109 1.00 96.06 188 LYS A C 1
ATOM 1565 O O . LYS A 1 188 ? -5.325 8.582 19.908 1.00 96.06 188 LYS A O 1
ATOM 1570 N N . MET A 1 189 ? -4.778 10.747 19.732 1.00 95.38 189 MET A N 1
ATOM 1571 C CA . MET A 1 189 ? -3.474 10.501 19.107 1.00 95.38 189 MET A CA 1
ATOM 1572 C C . MET A 1 189 ? -2.523 9.708 20.023 1.00 95.38 189 MET A C 1
ATOM 1574 O O . MET A 1 189 ? -1.857 8.782 19.559 1.00 95.38 189 MET A O 1
ATOM 1578 N N . LYS A 1 190 ? -2.458 10.038 21.320 1.00 95.06 190 LYS A N 1
ATOM 1579 C CA . LYS A 1 190 ? -1.635 9.302 22.298 1.00 95.06 190 LYS A CA 1
ATOM 1580 C C . LYS A 1 190 ? -2.154 7.885 22.542 1.00 95.06 190 LYS A C 1
ATOM 1582 O O . LYS A 1 190 ? -1.343 6.962 22.611 1.00 95.06 190 LYS A O 1
ATOM 1587 N N . ASP A 1 191 ? -3.472 7.703 22.643 1.00 95.88 191 ASP A N 1
ATOM 1588 C CA . ASP A 1 191 ? -4.088 6.373 22.771 1.00 95.88 191 ASP A CA 1
ATOM 1589 C C . ASP A 1 191 ? -3.746 5.499 21.557 1.00 95.88 191 ASP A C 1
ATOM 1591 O O . ASP A 1 191 ? -3.224 4.393 21.703 1.00 95.88 191 ASP A O 1
ATOM 1595 N N . LEU A 1 192 ? -3.909 6.049 20.349 1.00 95.50 192 LEU A N 1
ATOM 1596 C CA . LEU A 1 192 ? -3.542 5.381 19.104 1.00 95.50 192 LEU A CA 1
ATOM 1597 C C . LEU A 1 192 ? -2.060 4.996 19.090 1.00 95.50 192 LEU A C 1
ATOM 1599 O O . LEU A 1 192 ? -1.738 3.850 18.790 1.00 95.50 192 LEU A O 1
ATOM 1603 N N . GLN A 1 193 ? -1.152 5.909 19.448 1.00 94.56 193 GLN A N 1
ATOM 1604 C CA . GLN A 1 193 ? 0.283 5.610 19.524 1.00 94.56 193 GLN A CA 1
ATOM 1605 C C . GLN A 1 193 ? 0.606 4.507 20.535 1.00 94.56 193 GLN A C 1
ATOM 1607 O O . GLN A 1 193 ? 1.478 3.685 20.263 1.00 94.56 193 GLN A O 1
ATOM 1612 N N . THR A 1 194 ? -0.085 4.485 21.674 1.00 95.50 194 THR A N 1
ATOM 1613 C CA . THR A 1 194 ? 0.119 3.488 22.733 1.00 95.50 194 THR A CA 1
ATOM 1614 C C . THR A 1 194 ? -0.343 2.111 22.260 1.00 95.50 194 THR A C 1
ATOM 1616 O O . THR A 1 194 ? 0.434 1.159 22.288 1.00 95.50 194 THR A O 1
ATOM 1619 N N . LYS A 1 195 ? -1.560 2.013 21.710 1.00 96.38 195 LYS A N 1
ATOM 1620 C CA . LYS A 1 195 ? -2.089 0.767 21.128 1.00 96.38 195 LYS A CA 1
ATOM 1621 C C . LYS A 1 195 ? -1.260 0.287 19.938 1.00 96.38 195 LYS A C 1
ATOM 1623 O O . LYS A 1 195 ? -1.040 -0.906 19.785 1.00 96.38 195 LYS A O 1
ATOM 1628 N N . ALA A 1 196 ? -0.756 1.208 19.116 1.00 94.56 196 ALA A N 1
ATOM 1629 C CA . ALA A 1 196 ? 0.070 0.886 17.958 1.00 94.56 196 ALA A CA 1
ATOM 1630 C C . ALA A 1 196 ? 1.475 0.377 18.310 1.00 94.56 196 ALA A C 1
ATOM 1632 O O . ALA A 1 196 ? 2.184 -0.024 17.394 1.00 94.56 196 ALA A O 1
ATOM 1633 N N . GLN A 1 197 ? 1.918 0.446 19.570 1.00 94.94 197 GLN A N 1
ATOM 1634 C CA . GLN A 1 197 ? 3.191 -0.140 20.009 1.00 94.94 197 GLN A CA 1
ATOM 1635 C C . GLN A 1 197 ? 3.040 -1.601 20.451 1.00 94.94 197 GLN A C 1
ATOM 1637 O O . GLN A 1 197 ? 4.015 -2.354 20.398 1.00 94.94 197 GLN A O 1
ATOM 1642 N N . ASP A 1 198 ? 1.834 -2.007 20.846 1.00 95.50 198 ASP A N 1
ATOM 1643 C CA . ASP A 1 198 ? 1.544 -3.342 21.355 1.00 95.50 198 ASP A CA 1
ATOM 1644 C C . ASP A 1 198 ? 0.974 -4.244 20.248 1.00 95.50 198 ASP A C 1
ATOM 1646 O O . ASP A 1 198 ? -0.153 -4.080 19.777 1.00 95.50 198 ASP A O 1
ATOM 1650 N N . GLY A 1 199 ? 1.778 -5.221 19.822 1.00 93.62 199 GLY A N 1
ATOM 1651 C CA . GLY A 1 199 ? 1.398 -6.172 18.781 1.00 93.62 199 GLY A CA 1
ATOM 1652 C C . GLY A 1 199 ? 0.221 -7.072 19.164 1.00 93.62 199 GLY A C 1
ATOM 1653 O O . GLY A 1 199 ? -0.584 -7.409 18.294 1.00 93.62 199 GLY A O 1
ATOM 1654 N N . ASP A 1 200 ? 0.081 -7.427 20.442 1.00 95.12 200 ASP A N 1
ATOM 1655 C CA . ASP A 1 200 ? -0.983 -8.320 20.908 1.00 95.12 200 ASP A CA 1
ATOM 1656 C C . ASP A 1 200 ? -2.327 -7.588 20.923 1.00 95.12 200 ASP A C 1
ATOM 1658 O O . ASP A 1 200 ? -3.346 -8.135 20.492 1.00 95.12 200 ASP A O 1
ATOM 1662 N N . VAL A 1 201 ? -2.317 -6.309 21.310 1.00 96.19 201 VAL A N 1
ATOM 1663 C CA . VAL A 1 201 ? -3.494 -5.431 21.225 1.00 96.19 201 VAL A CA 1
ATOM 1664 C C . VAL A 1 201 ? -3.949 -5.277 19.777 1.00 96.19 201 VAL A C 1
ATOM 1666 O O . VAL A 1 201 ? -5.137 -5.430 19.494 1.00 96.19 201 VAL A O 1
ATOM 1669 N N . LEU A 1 202 ? -3.023 -5.043 18.841 1.00 95.12 202 LEU A N 1
ATOM 1670 C CA . LEU A 1 202 ? -3.345 -4.959 17.413 1.00 95.12 202 LEU A CA 1
ATOM 1671 C C . LEU A 1 202 ? -3.994 -6.248 16.892 1.00 95.12 202 LEU A C 1
ATOM 1673 O O . LEU A 1 202 ? -4.984 -6.199 16.159 1.00 95.12 202 LEU A O 1
ATOM 1677 N N . MET A 1 203 ? -3.466 -7.405 17.295 1.00 95.19 203 MET A N 1
ATOM 1678 C CA . MET A 1 203 ? -4.029 -8.700 16.920 1.00 95.19 203 MET A CA 1
ATOM 1679 C C . MET A 1 203 ? -5.401 -8.948 17.556 1.00 95.19 203 MET A C 1
ATOM 1681 O O . MET A 1 203 ? -6.265 -9.534 16.903 1.00 95.19 203 MET A O 1
ATOM 1685 N N . GLY A 1 204 ? -5.624 -8.487 18.789 1.00 95.81 204 GLY A N 1
ATOM 1686 C CA . GLY A 1 204 ? -6.929 -8.525 19.449 1.00 95.81 204 GLY A CA 1
ATOM 1687 C C . GLY A 1 204 ? -7.962 -7.637 18.752 1.00 95.81 204 GLY A C 1
ATOM 1688 O O . GLY A 1 204 ? -9.083 -8.076 18.506 1.00 95.81 204 GLY A O 1
ATOM 1689 N N . ILE A 1 205 ? -7.572 -6.421 18.353 1.00 96.00 205 ILE A N 1
ATOM 1690 C CA . ILE A 1 205 ? -8.422 -5.503 17.580 1.00 96.00 205 ILE A CA 1
ATOM 1691 C C . ILE A 1 205 ? -8.811 -6.138 16.247 1.00 96.00 205 ILE A C 1
ATOM 1693 O O . ILE A 1 205 ? -9.993 -6.188 15.913 1.00 96.00 205 ILE A O 1
ATOM 1697 N N . ALA A 1 206 ? -7.843 -6.701 15.522 1.00 94.69 206 ALA A N 1
ATOM 1698 C CA . ALA A 1 206 ? -8.103 -7.338 14.239 1.00 94.69 206 ALA A CA 1
ATOM 1699 C C . ALA A 1 206 ? -9.073 -8.527 14.340 1.00 94.69 206 ALA A C 1
ATOM 1701 O O . ALA A 1 206 ? -9.691 -8.867 13.338 1.00 94.69 206 ALA A O 1
ATOM 1702 N N . GLN A 1 207 ? -9.228 -9.160 15.508 1.00 95.38 207 GLN A N 1
ATOM 1703 C CA . GLN A 1 207 ? -10.153 -10.280 15.728 1.00 95.38 207 GLN A CA 1
ATOM 1704 C C . GLN A 1 207 ? -11.592 -9.849 16.052 1.00 95.38 207 GLN A C 1
ATOM 1706 O O . GLN A 1 207 ? -12.489 -10.692 16.010 1.00 95.38 207 GLN A O 1
ATOM 1711 N N . LYS A 1 208 ? -11.841 -8.568 16.352 1.00 95.94 208 LYS A N 1
ATOM 1712 C CA . LYS A 1 208 ? -13.195 -8.069 16.638 1.00 95.94 208 LYS A CA 1
ATOM 1713 C C . LYS A 1 208 ? -14.115 -8.246 15.419 1.00 95.94 208 LYS A C 1
ATOM 1715 O O . LYS A 1 208 ? -13.663 -8.003 14.300 1.00 95.94 208 LYS A O 1
ATOM 1720 N N . PRO A 1 209 ? -15.400 -8.609 15.603 1.00 95.75 209 PRO A N 1
ATOM 1721 C CA . PRO A 1 209 ? -16.325 -8.867 14.493 1.00 95.75 209 PRO A CA 1
ATOM 1722 C C . PRO A 1 209 ? -16.496 -7.653 13.571 1.00 95.75 209 PRO A C 1
ATOM 1724 O O . PRO A 1 209 ? -16.385 -7.790 12.358 1.00 95.75 209 PRO A O 1
ATOM 1727 N N . GLU A 1 210 ? -16.623 -6.452 14.136 1.00 96.00 210 GLU A N 1
ATOM 1728 C CA . GLU A 1 210 ? -16.712 -5.193 13.380 1.00 96.00 210 GLU A CA 1
ATOM 1729 C C . GLU A 1 210 ? -15.484 -4.967 12.482 1.00 96.00 210 GLU A C 1
ATOM 1731 O O . GLU A 1 210 ? -15.592 -4.502 11.346 1.00 96.00 210 GLU A O 1
ATOM 1736 N N . MET A 1 211 ? -14.296 -5.355 12.962 1.00 96.62 211 MET A N 1
ATOM 1737 C CA . MET A 1 211 ? -13.063 -5.263 12.181 1.00 96.62 211 MET A CA 1
ATOM 1738 C C . MET A 1 211 ? -12.994 -6.338 11.094 1.00 96.62 211 MET A C 1
ATOM 1740 O O . MET A 1 211 ? -12.424 -6.094 10.033 1.00 96.62 211 MET A O 1
ATOM 1744 N N . GLN A 1 212 ? -13.600 -7.511 11.298 1.00 95.19 212 GLN A N 1
ATOM 1745 C CA . GLN A 1 212 ? -13.717 -8.521 10.241 1.00 95.19 212 GLN A CA 1
ATOM 1746 C C . GLN A 1 212 ? -14.558 -7.989 9.071 1.00 95.19 212 GLN A C 1
ATOM 1748 O O . GLN A 1 212 ? -14.151 -8.139 7.917 1.00 95.19 212 GLN A O 1
ATOM 1753 N N . ASP A 1 213 ? -15.676 -7.318 9.358 1.00 94.88 213 ASP A N 1
ATOM 1754 C CA . ASP A 1 213 ? -16.528 -6.691 8.340 1.00 94.88 213 ASP A CA 1
ATOM 1755 C C . ASP A 1 213 ? -15.789 -5.563 7.613 1.00 94.88 213 ASP A C 1
ATOM 1757 O O . ASP A 1 213 ? -15.766 -5.506 6.379 1.00 94.88 213 ASP A O 1
ATOM 1761 N N . PHE A 1 214 ? -15.078 -4.726 8.371 1.00 95.88 214 PHE A N 1
ATOM 1762 C CA . PHE A 1 214 ? -14.206 -3.690 7.827 1.00 95.88 214 PHE A CA 1
ATOM 1763 C C . PHE A 1 214 ? -13.144 -4.254 6.866 1.00 95.88 214 PHE A C 1
ATOM 1765 O O . PHE A 1 214 ? -12.957 -3.731 5.765 1.00 95.88 214 PHE A O 1
ATOM 1772 N N . LEU A 1 215 ? -12.487 -5.364 7.220 1.00 95.19 215 LEU A N 1
ATOM 1773 C CA . LEU A 1 215 ? -11.500 -6.027 6.359 1.00 95.19 215 LEU A CA 1
ATOM 1774 C C . LEU A 1 215 ? -12.127 -6.567 5.058 1.00 95.19 215 LEU A C 1
ATOM 1776 O O . LEU A 1 215 ? -11.477 -6.544 4.007 1.00 95.19 215 LEU A O 1
ATOM 1780 N N . GLN A 1 216 ? -13.389 -7.011 5.085 1.00 93.88 216 GLN A N 1
ATOM 1781 C CA . GLN A 1 216 ? -14.115 -7.420 3.873 1.00 93.88 216 GLN A CA 1
ATOM 1782 C C . GLN A 1 216 ? -14.456 -6.233 2.967 1.00 93.88 216 GLN A C 1
ATOM 1784 O O . GLN A 1 216 ? -14.368 -6.357 1.742 1.00 93.88 216 GLN A O 1
ATOM 1789 N N . ILE A 1 217 ? -14.807 -5.081 3.544 1.00 93.81 217 ILE A N 1
ATOM 1790 C CA . ILE A 1 217 ? -15.020 -3.837 2.791 1.00 93.81 217 ILE A CA 1
ATOM 1791 C C . ILE A 1 217 ? -13.700 -3.396 2.150 1.00 93.81 217 ILE A C 1
ATOM 1793 O O . ILE A 1 217 ? -13.647 -3.175 0.938 1.00 93.81 217 ILE A O 1
ATOM 1797 N N . LEU A 1 218 ? -12.610 -3.374 2.924 1.00 93.12 218 LEU A N 1
ATOM 1798 C CA . LEU A 1 218 ? -11.271 -3.018 2.448 1.00 93.12 218 LEU A CA 1
ATOM 1799 C C . LEU A 1 218 ? -10.794 -3.880 1.280 1.00 93.12 218 LEU A C 1
ATOM 1801 O O . LEU A 1 218 ? -10.127 -3.380 0.376 1.00 93.12 218 LEU A O 1
ATOM 1805 N N . ARG A 1 219 ? -11.158 -5.165 1.253 1.00 92.12 219 ARG A N 1
ATOM 1806 C CA . ARG A 1 219 ? -10.812 -6.079 0.155 1.00 92.12 219 ARG A CA 1
ATOM 1807 C C . ARG A 1 219 ? -11.276 -5.579 -1.217 1.00 92.12 219 ARG A C 1
ATOM 1809 O O . ARG A 1 219 ? -10.617 -5.856 -2.222 1.00 92.12 219 ARG A O 1
ATOM 1816 N N . LYS A 1 220 ? -12.407 -4.870 -1.258 1.00 90.75 220 LYS A N 1
ATOM 1817 C CA . LYS A 1 220 ? -13.002 -4.317 -2.483 1.00 90.75 220 LYS A CA 1
ATOM 1818 C C . LYS A 1 220 ? -12.370 -2.984 -2.888 1.00 90.75 220 LYS A C 1
ATOM 1820 O O . LYS A 1 220 ? -12.528 -2.565 -4.029 1.00 90.75 220 LYS A O 1
ATOM 1825 N N . GLN A 1 221 ? -11.632 -2.342 -1.984 1.00 89.62 221 GLN A N 1
ATOM 1826 C CA . GLN A 1 221 ? -11.042 -1.033 -2.222 1.00 89.62 221 GLN A CA 1
ATOM 1827 C C . GLN A 1 221 ? -9.793 -1.118 -3.105 1.00 89.62 221 GLN A C 1
ATOM 1829 O O . GLN A 1 221 ? -8.955 -2.025 -2.995 1.00 89.62 221 GLN A O 1
ATOM 1834 N N . LEU A 1 222 ? -9.627 -0.122 -3.976 1.00 87.69 222 LEU A N 1
ATOM 1835 C CA . LEU A 1 222 ? -8.481 -0.038 -4.887 1.00 87.69 222 LEU A CA 1
ATOM 1836 C C . LEU A 1 222 ? -7.161 0.199 -4.153 1.00 87.69 222 LEU A C 1
ATOM 1838 O O . LEU A 1 222 ? -6.119 -0.267 -4.610 1.00 87.69 222 LEU A O 1
ATOM 1842 N N . ILE A 1 223 ? -7.209 0.826 -2.974 1.00 89.19 223 ILE A N 1
ATOM 1843 C CA . ILE A 1 223 ? -6.034 1.054 -2.127 1.00 89.19 223 ILE A CA 1
ATOM 1844 C C . ILE A 1 223 ? -5.360 -0.255 -1.680 1.00 89.19 223 ILE A C 1
ATOM 1846 O O . ILE A 1 223 ? -4.157 -0.273 -1.431 1.00 89.19 223 ILE A O 1
ATOM 1850 N N . VAL A 1 224 ? -6.121 -1.354 -1.613 1.00 90.38 224 VAL A N 1
ATOM 1851 C CA . VAL A 1 224 ? -5.642 -2.685 -1.209 1.00 90.38 224 VAL A CA 1
ATOM 1852 C C . VAL A 1 224 ? -5.400 -3.593 -2.417 1.00 90.38 224 VAL A C 1
ATOM 1854 O O . VAL A 1 224 ? -4.462 -4.388 -2.423 1.00 90.38 224 VAL A O 1
ATOM 1857 N N . SER A 1 225 ? -6.241 -3.487 -3.447 1.00 87.69 225 SER A N 1
ATOM 1858 C CA . SER A 1 225 ? -6.207 -4.385 -4.608 1.00 87.69 225 SER A CA 1
ATOM 1859 C C . SER A 1 225 ? -5.256 -3.939 -5.727 1.00 87.69 225 SER A C 1
ATOM 1861 O O . SER A 1 225 ? -4.807 -4.780 -6.507 1.00 87.69 225 SER A O 1
ATOM 1863 N N . SER A 1 226 ? -4.906 -2.652 -5.810 1.00 86.44 226 SER A N 1
ATOM 1864 C CA . SER A 1 226 ? -4.057 -2.121 -6.879 1.00 86.44 226 SER A CA 1
ATOM 1865 C C . SER A 1 226 ? -2.569 -2.278 -6.580 1.00 86.44 226 SER A C 1
ATOM 1867 O O . SER A 1 226 ? -2.062 -1.782 -5.576 1.00 86.44 226 SER A O 1
ATOM 1869 N N . CYS A 1 227 ? -1.815 -2.865 -7.516 1.00 85.44 227 CYS A N 1
ATOM 1870 C CA . CYS A 1 227 ? -0.354 -2.962 -7.421 1.00 85.44 227 CYS A CA 1
ATOM 1871 C C . CYS A 1 227 ? 0.365 -1.605 -7.479 1.00 85.44 227 CYS A C 1
ATOM 1873 O O . CYS A 1 227 ? 1.562 -1.509 -7.196 1.00 85.44 227 CYS A O 1
ATOM 1875 N N . GLU A 1 228 ? -0.342 -0.545 -7.868 1.00 85.06 228 GLU 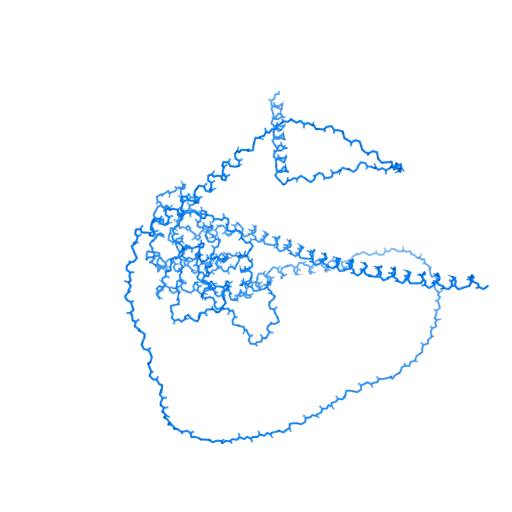A N 1
ATOM 1876 C CA . GLU A 1 228 ? 0.199 0.812 -7.924 1.00 85.06 228 GLU A CA 1
ATOM 1877 C C . GLU A 1 228 ? 0.342 1.461 -6.556 1.00 85.06 228 GLU A C 1
ATOM 1879 O O . GLU A 1 228 ? 1.163 2.366 -6.404 1.00 85.06 228 GLU A O 1
ATOM 1884 N N . CYS A 1 229 ? -0.393 0.948 -5.571 1.00 89.12 229 CYS A N 1
ATOM 1885 C CA . CYS A 1 229 ? -0.352 1.389 -4.184 1.00 89.12 229 CYS A CA 1
ATOM 1886 C C . CYS A 1 229 ? 0.822 0.794 -3.402 1.00 89.12 229 CYS A C 1
ATOM 1888 O O . CYS A 1 229 ? 0.970 1.064 -2.219 1.00 89.12 229 CYS A O 1
ATOM 1890 N N . PHE A 1 230 ? 1.656 -0.041 -4.025 1.00 90.75 230 PHE A N 1
ATOM 1891 C CA . PHE A 1 230 ? 2.729 -0.746 -3.336 1.00 90.75 230 PHE A CA 1
ATOM 1892 C C . PHE A 1 230 ? 4.100 -0.366 -3.890 1.00 90.75 230 PHE A C 1
ATOM 1894 O O . PHE A 1 230 ? 4.277 -0.056 -5.072 1.00 90.75 230 PHE A O 1
ATOM 1901 N N . HIS A 1 231 ? 5.108 -0.423 -3.023 1.00 89.44 231 HIS A N 1
ATOM 1902 C CA . HIS A 1 231 ? 6.509 -0.303 -3.406 1.00 89.44 231 HIS A CA 1
ATOM 1903 C C . HIS A 1 231 ? 7.388 -1.278 -2.624 1.00 89.44 231 HIS A C 1
ATOM 1905 O O . HIS A 1 231 ? 7.083 -1.650 -1.494 1.00 89.44 231 HIS A O 1
ATOM 1911 N N . LEU A 1 232 ? 8.493 -1.695 -3.244 1.00 90.12 232 LEU A N 1
ATOM 1912 C CA . LEU A 1 232 ? 9.503 -2.539 -2.610 1.00 90.12 232 LEU A CA 1
ATOM 1913 C C . LEU A 1 232 ? 10.566 -1.682 -1.930 1.00 90.12 232 LEU A C 1
ATOM 1915 O O . LEU A 1 232 ? 11.159 -0.800 -2.560 1.00 90.12 232 LEU A O 1
ATOM 1919 N N . THR A 1 233 ? 10.863 -2.025 -0.685 1.00 88.19 233 THR A N 1
ATOM 1920 C CA . THR A 1 233 ? 11.871 -1.379 0.149 1.00 88.19 233 THR A CA 1
ATOM 1921 C C . THR A 1 233 ? 12.893 -2.409 0.623 1.00 88.19 233 THR A C 1
ATOM 1923 O O . THR A 1 233 ? 12.593 -3.588 0.808 1.00 88.19 233 THR A O 1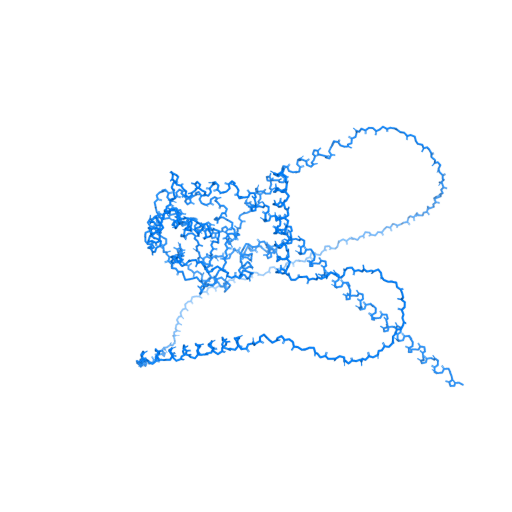
ATOM 1926 N N . GLN A 1 234 ? 14.146 -1.968 0.744 1.00 84.88 234 GLN A N 1
ATOM 1927 C CA . GLN A 1 234 ? 15.238 -2.795 1.258 1.00 84.88 234 GLN A CA 1
ATOM 1928 C C . GLN A 1 234 ? 15.081 -2.994 2.774 1.00 84.88 234 GLN A C 1
ATOM 1930 O O . GLN A 1 234 ? 14.674 -2.043 3.444 1.00 84.88 234 GLN A O 1
ATOM 1935 N N . PRO A 1 235 ? 15.466 -4.158 3.323 1.00 78.69 235 PRO A N 1
ATOM 1936 C CA . PRO A 1 235 ? 15.253 -4.495 4.735 1.00 78.69 235 PRO A CA 1
ATOM 1937 C C . PRO A 1 235 ? 15.855 -3.455 5.683 1.00 78.69 235 PRO A C 1
ATOM 1939 O O . PRO A 1 235 ? 15.189 -2.961 6.581 1.00 78.69 235 PRO A O 1
ATOM 1942 N N . PHE A 1 236 ? 17.084 -3.006 5.421 1.00 80.00 236 PHE A N 1
ATOM 1943 C CA . PHE A 1 236 ? 17.767 -2.027 6.276 1.00 80.00 236 PHE A CA 1
ATOM 1944 C C . PHE A 1 236 ? 17.111 -0.634 6.307 1.00 80.00 236 PHE A C 1
ATOM 1946 O O . PHE A 1 236 ? 17.490 0.202 7.123 1.00 80.00 236 PHE A O 1
ATOM 1953 N N . LYS A 1 237 ? 16.166 -0.345 5.402 1.00 82.12 237 LYS A N 1
ATOM 1954 C CA . LYS A 1 237 ? 15.442 0.936 5.366 1.00 82.12 237 LYS A CA 1
ATOM 1955 C C . LYS A 1 237 ? 14.139 0.909 6.159 1.00 82.12 237 LYS A C 1
ATOM 1957 O O . LYS A 1 237 ? 13.591 1.975 6.415 1.00 82.12 237 LYS A O 1
ATOM 1962 N N . ALA A 1 238 ? 13.643 -0.274 6.509 1.00 80.25 238 ALA A N 1
ATOM 1963 C CA . ALA A 1 238 ? 12.405 -0.450 7.246 1.00 80.25 238 ALA A CA 1
ATOM 1964 C C . ALA A 1 238 ? 12.656 -1.458 8.367 1.00 80.25 238 ALA A C 1
ATOM 1966 O O . ALA A 1 238 ? 12.722 -2.659 8.124 1.00 80.25 238 ALA A O 1
ATOM 1967 N N . ALA A 1 239 ? 12.810 -0.967 9.596 1.00 83.31 239 ALA A N 1
ATOM 1968 C CA . ALA A 1 239 ? 12.840 -1.841 10.759 1.00 83.31 239 ALA A CA 1
ATOM 1969 C C . ALA A 1 239 ? 11.444 -2.452 10.931 1.00 83.31 239 ALA A C 1
ATOM 1971 O O . ALA A 1 239 ? 10.491 -1.746 11.265 1.00 83.31 239 ALA A O 1
ATOM 1972 N N . THR A 1 240 ? 11.322 -3.746 10.640 1.00 89.75 240 THR A N 1
ATOM 1973 C CA . THR A 1 240 ? 10.041 -4.449 10.702 1.00 89.75 240 THR A CA 1
ATOM 1974 C C . THR A 1 240 ? 9.963 -5.389 11.891 1.00 89.75 240 THR A C 1
ATOM 1976 O O . THR A 1 240 ? 10.901 -6.152 12.125 1.00 89.75 240 THR A O 1
ATOM 1979 N N . VAL A 1 241 ? 8.820 -5.406 12.572 1.00 93.19 241 VAL A N 1
ATOM 1980 C CA . VAL A 1 241 ? 8.513 -6.360 13.644 1.00 93.19 241 VAL A CA 1
ATOM 1981 C C . VAL A 1 241 ? 7.586 -7.441 13.084 1.00 93.19 241 VAL A C 1
ATOM 1983 O O . VAL A 1 241 ? 6.492 -7.115 12.617 1.00 93.19 241 VAL A O 1
ATOM 1986 N N . PRO A 1 242 ? 7.996 -8.721 13.058 1.00 92.31 242 PRO A N 1
ATOM 1987 C CA . PRO A 1 242 ? 7.113 -9.787 12.607 1.00 92.31 242 PRO A CA 1
ATOM 1988 C C . PRO A 1 242 ? 5.982 -10.008 13.618 1.00 92.31 242 PRO A C 1
ATOM 1990 O O . PRO A 1 242 ? 6.249 -10.159 14.806 1.00 92.31 242 PRO A O 1
ATOM 1993 N N . LEU A 1 243 ? 4.738 -10.069 13.143 1.00 93.31 243 LEU A N 1
ATOM 1994 C CA . LEU A 1 243 ? 3.575 -10.460 13.945 1.00 93.31 243 LEU A CA 1
ATOM 1995 C C . LEU A 1 243 ? 3.000 -11.760 13.407 1.00 93.31 243 LEU A C 1
ATOM 1997 O O . LEU A 1 243 ? 2.726 -11.865 12.212 1.00 93.31 243 LEU A O 1
ATOM 2001 N N . GLN A 1 244 ? 2.800 -12.739 14.281 1.00 91.50 244 GLN A N 1
ATOM 2002 C CA . GLN A 1 244 ? 2.165 -13.992 13.895 1.00 91.50 244 GLN A CA 1
ATOM 2003 C C . GLN A 1 244 ? 0.650 -13.820 13.886 1.00 91.50 244 GLN A C 1
ATOM 2005 O O . GLN A 1 244 ? 0.047 -13.426 14.883 1.00 91.50 244 GLN A O 1
ATOM 2010 N N . VAL A 1 245 ? 0.025 -14.121 12.748 1.00 87.75 245 VAL A N 1
ATOM 2011 C CA . VAL A 1 245 ? -1.431 -14.072 12.638 1.00 87.75 245 VAL A CA 1
ATOM 2012 C C . VAL A 1 245 ? -2.016 -15.341 13.243 1.00 87.75 245 VAL A C 1
ATOM 2014 O O . VAL A 1 245 ? -1.770 -16.442 12.748 1.00 87.75 245 VAL A O 1
ATOM 2017 N N . ALA A 1 246 ? -2.813 -15.182 14.301 1.00 85.19 246 ALA A N 1
ATOM 2018 C CA . ALA A 1 246 ? -3.531 -16.288 14.916 1.00 85.19 246 ALA A CA 1
ATOM 2019 C C . ALA A 1 246 ? -4.443 -16.991 13.885 1.00 85.19 246 ALA A C 1
ATOM 2021 O O . ALA A 1 246 ? -5.078 -16.313 13.070 1.00 85.19 246 ALA A O 1
ATOM 2022 N N . PRO A 1 247 ? -4.577 -18.331 13.930 1.00 78.75 247 PRO A N 1
ATOM 2023 C CA . PRO A 1 247 ? -5.462 -19.071 13.027 1.00 78.75 247 PRO A CA 1
ATOM 2024 C C . PRO A 1 247 ? -6.928 -18.612 13.066 1.00 78.75 247 PRO A C 1
ATOM 2026 O O . PRO A 1 247 ? -7.632 -18.746 12.068 1.00 78.75 247 PRO A O 1
ATOM 2029 N N . SER A 1 248 ? -7.376 -18.045 14.192 1.00 80.19 248 SER A N 1
ATOM 2030 C CA . SER A 1 248 ? -8.724 -17.495 14.377 1.00 80.19 248 SER A CA 1
ATOM 2031 C C . SER A 1 248 ? -9.015 -16.274 13.496 1.00 80.19 248 SER A C 1
ATOM 2033 O O . SER A 1 248 ? -10.168 -16.035 13.146 1.00 80.19 248 SER A O 1
ATOM 2035 N N . ALA A 1 249 ? -7.995 -15.518 13.077 1.00 84.00 249 ALA A N 1
ATOM 2036 C CA . ALA A 1 249 ? -8.145 -14.306 12.270 1.00 84.00 249 ALA A CA 1
ATOM 2037 C C . ALA A 1 249 ? -8.264 -14.623 10.763 1.00 84.00 249 ALA A C 1
ATOM 2039 O O . ALA A 1 249 ? -7.461 -14.170 9.938 1.00 84.00 249 ALA A O 1
ATOM 2040 N N . LEU A 1 250 ? -9.274 -15.421 10.395 1.00 87.00 250 LEU A N 1
ATOM 2041 C CA . LEU A 1 250 ? -9.456 -15.939 9.035 1.00 87.00 250 LEU A CA 1
ATOM 2042 C C . LEU A 1 250 ? -9.607 -14.833 7.979 1.00 87.00 250 LEU A C 1
ATOM 2044 O O . LEU A 1 250 ? -9.040 -14.970 6.892 1.00 87.00 250 LEU A O 1
ATOM 2048 N N . SER A 1 251 ? -10.307 -13.727 8.270 1.00 90.81 251 SER A N 1
ATOM 2049 C CA . SER A 1 251 ? -10.467 -12.643 7.285 1.00 90.81 251 SER A CA 1
ATOM 2050 C C . SER A 1 251 ? -9.159 -11.895 7.026 1.00 90.81 251 SER A C 1
ATOM 2052 O O . SER A 1 251 ? -8.824 -11.668 5.866 1.00 90.81 251 SER A O 1
ATOM 2054 N N . LEU A 1 252 ? -8.376 -11.589 8.069 1.00 93.38 252 LEU A N 1
ATOM 2055 C CA . LEU A 1 252 ? -7.084 -10.916 7.940 1.00 93.38 252 LEU A CA 1
ATOM 2056 C C . LEU A 1 252 ? -6.117 -11.792 7.144 1.00 93.38 252 LEU A C 1
ATOM 2058 O O . LEU A 1 252 ? -5.505 -11.334 6.180 1.00 93.38 252 LEU A O 1
ATOM 2062 N N . LYS A 1 253 ? -6.043 -13.083 7.487 1.00 91.81 253 LYS A N 1
ATOM 2063 C CA . LYS A 1 253 ? -5.277 -14.081 6.732 1.00 91.81 253 LYS A CA 1
ATOM 2064 C C . LYS A 1 253 ? -5.725 -14.140 5.269 1.00 91.81 253 LYS A C 1
ATOM 2066 O O . LYS A 1 253 ? -4.885 -14.088 4.368 1.00 91.81 253 LYS A O 1
ATOM 2071 N N . SER A 1 254 ? -7.033 -14.194 5.015 1.00 92.56 254 SER A N 1
ATOM 2072 C CA . SER A 1 254 ? -7.591 -14.188 3.660 1.00 92.56 254 SER A CA 1
ATOM 2073 C C . SER A 1 254 ? -7.262 -12.902 2.900 1.00 92.56 254 SER A C 1
ATOM 2075 O O . SER A 1 254 ? -6.977 -12.974 1.706 1.00 92.56 254 SER A O 1
ATOM 2077 N N . LEU A 1 255 ? -7.301 -11.739 3.553 1.00 93.00 255 LEU A N 1
ATOM 2078 C CA . LEU A 1 255 ? -7.019 -10.447 2.937 1.00 93.00 255 LEU A CA 1
ATOM 2079 C C . LEU A 1 255 ? -5.538 -10.311 2.592 1.00 93.00 255 LEU A C 1
ATOM 2081 O O . LEU A 1 255 ? -5.201 -9.922 1.480 1.00 93.00 255 LEU A O 1
ATOM 2085 N N . VAL A 1 256 ? -4.645 -10.692 3.504 1.00 91.50 256 VAL A N 1
ATOM 2086 C CA . VAL A 1 256 ? -3.201 -10.680 3.246 1.00 91.50 256 VAL A CA 1
ATOM 2087 C C . VAL A 1 256 ? -2.853 -11.625 2.096 1.00 91.50 256 VAL A C 1
ATOM 2089 O O . VAL A 1 256 ? -2.091 -11.254 1.205 1.00 91.50 256 VAL A O 1
ATOM 2092 N N . ASN A 1 257 ? -3.448 -12.819 2.057 1.00 89.56 257 ASN A N 1
ATOM 2093 C CA . ASN A 1 257 ? -3.270 -13.743 0.937 1.00 89.56 257 ASN A CA 1
ATOM 2094 C C . ASN A 1 257 ? -3.849 -13.185 -0.371 1.00 89.56 257 ASN A C 1
ATOM 2096 O O . ASN A 1 257 ? -3.232 -13.341 -1.423 1.00 89.56 257 ASN A O 1
ATOM 2100 N N . TYR A 1 258 ? -4.984 -12.484 -0.312 1.00 90.06 258 TYR A N 1
ATOM 2101 C CA . TYR A 1 258 ? -5.569 -11.794 -1.459 1.00 90.06 258 TYR A CA 1
ATOM 2102 C C . TYR A 1 258 ? -4.650 -10.690 -1.997 1.00 90.06 258 TYR A C 1
ATOM 2104 O O . TYR A 1 258 ? -4.387 -10.667 -3.196 1.00 90.06 258 TYR A O 1
ATOM 2112 N N . ILE A 1 259 ? -4.098 -9.833 -1.129 1.00 88.75 259 ILE A N 1
ATOM 2113 C CA . ILE A 1 259 ? -3.109 -8.810 -1.505 1.00 88.75 259 ILE A CA 1
ATOM 2114 C C . ILE A 1 259 ? -1.911 -9.481 -2.176 1.00 88.75 259 ILE A C 1
ATOM 2116 O O . ILE A 1 259 ? -1.511 -9.090 -3.270 1.00 88.75 259 ILE A O 1
ATOM 2120 N N . ARG A 1 260 ? -1.370 -10.539 -1.559 1.00 85.50 260 ARG A N 1
ATOM 2121 C CA . ARG A 1 260 ? -0.216 -11.275 -2.093 1.00 85.50 260 ARG A CA 1
ATOM 2122 C C . ARG A 1 260 ? -0.499 -11.894 -3.464 1.00 85.50 260 ARG A C 1
ATOM 2124 O O . ARG A 1 260 ? 0.351 -11.809 -4.343 1.00 85.50 260 ARG A O 1
ATOM 2131 N N . GLY A 1 261 ? -1.686 -12.459 -3.677 1.00 83.00 261 GLY A N 1
ATOM 2132 C CA . GLY A 1 261 ? -2.086 -13.016 -4.972 1.00 83.00 261 GLY A CA 1
ATOM 2133 C C . GLY A 1 261 ? -2.304 -11.942 -6.043 1.00 83.00 261 GLY A C 1
ATOM 2134 O O . GLY A 1 261 ? -1.704 -11.999 -7.119 1.00 83.00 261 GLY A O 1
ATOM 2135 N N . ASN A 1 262 ? -3.118 -10.929 -5.741 1.00 77.56 262 ASN A N 1
ATOM 2136 C CA . ASN A 1 262 ? -3.550 -9.929 -6.721 1.00 77.56 262 ASN A CA 1
ATOM 2137 C C . ASN A 1 262 ? -2.462 -8.929 -7.095 1.00 77.56 262 ASN A C 1
ATOM 2139 O O . ASN A 1 262 ? -2.277 -8.607 -8.268 1.00 77.56 262 ASN A O 1
ATOM 2143 N N . VAL A 1 263 ? -1.742 -8.412 -6.103 1.00 68.19 263 VAL A N 1
ATOM 2144 C CA . VAL A 1 263 ? -0.775 -7.337 -6.336 1.00 68.19 263 VAL A CA 1
ATOM 2145 C C . VAL A 1 263 ? 0.487 -7.880 -7.009 1.00 68.19 263 VAL A C 1
ATOM 2147 O O . VAL A 1 263 ? 1.171 -7.140 -7.717 1.00 68.19 263 VAL A O 1
ATOM 2150 N N . LEU A 1 264 ? 0.809 -9.164 -6.807 1.00 63.72 264 LEU A N 1
ATOM 2151 C CA . LEU A 1 264 ? 2.173 -9.662 -7.012 1.00 63.72 264 LEU A CA 1
ATOM 2152 C C . LEU A 1 264 ? 2.260 -10.868 -7.948 1.00 63.72 264 LEU A C 1
ATOM 2154 O O . LEU A 1 264 ? 3.315 -11.056 -8.554 1.00 63.72 264 LEU A O 1
ATOM 2158 N N . GLN A 1 265 ? 1.182 -11.640 -8.121 1.00 65.44 265 GLN A N 1
ATOM 2159 C CA . GLN A 1 265 ? 1.198 -12.831 -8.976 1.00 65.44 265 GLN A CA 1
ATOM 2160 C C . GLN A 1 265 ? 0.384 -12.631 -10.248 1.00 65.44 265 GLN A C 1
ATOM 2162 O O . GLN A 1 265 ? 0.939 -12.757 -11.335 1.00 65.44 265 GLN A O 1
ATOM 2167 N N . ASN A 1 266 ? -0.892 -12.266 -10.124 1.00 60.56 266 ASN A N 1
ATOM 2168 C CA . ASN A 1 266 ? -1.784 -12.052 -11.258 1.00 60.56 266 ASN A CA 1
ATOM 2169 C C . ASN A 1 266 ? -2.724 -10.890 -10.918 1.00 60.56 266 ASN A C 1
ATOM 2171 O O . ASN A 1 266 ? -3.619 -11.096 -10.097 1.00 60.56 266 ASN A O 1
ATOM 2175 N N . PRO A 1 267 ? -2.588 -9.699 -11.537 1.00 55.50 267 PRO A N 1
ATOM 2176 C CA . PRO A 1 267 ? -3.673 -8.739 -11.471 1.00 55.50 267 PRO A CA 1
ATOM 2177 C C . PRO A 1 267 ? -4.796 -9.430 -12.244 1.00 55.50 267 PRO A C 1
ATOM 2179 O O . PRO A 1 267 ? -4.683 -9.642 -13.453 1.00 55.50 267 PRO A O 1
ATOM 2182 N N . SER A 1 268 ? -5.791 -9.957 -11.543 1.00 46.22 268 SER A N 1
ATOM 2183 C CA . SER A 1 268 ? -6.865 -10.701 -12.186 1.00 46.22 268 SER A CA 1
ATOM 2184 C C . SER A 1 268 ? -7.402 -9.856 -13.340 1.00 46.22 268 SER A C 1
ATOM 2186 O O . SER A 1 268 ? -7.690 -8.667 -13.178 1.00 46.22 268 SER A O 1
ATOM 2188 N N . GLN A 1 269 ? -7.476 -10.477 -14.522 1.00 46.03 269 GLN A N 1
ATOM 2189 C CA . GLN A 1 269 ? -7.962 -9.874 -15.764 1.00 46.03 269 GLN A CA 1
ATOM 2190 C C . GLN A 1 269 ? -9.324 -9.178 -15.593 1.00 46.03 269 GLN A C 1
ATOM 2192 O O . GLN A 1 269 ? -9.654 -8.335 -16.414 1.00 46.03 269 GLN A O 1
ATOM 2197 N N . SER A 1 270 ? -10.083 -9.464 -14.527 1.00 44.53 270 SER A N 1
ATOM 2198 C CA . SER A 1 270 ? -11.402 -8.884 -14.260 1.00 44.53 270 SER A CA 1
ATOM 2199 C C . SER A 1 270 ? -11.387 -7.387 -13.948 1.00 44.53 270 SER A C 1
ATOM 2201 O O . SER A 1 270 ? -12.251 -6.672 -14.431 1.00 44.53 270 SER A O 1
ATOM 2203 N N . THR A 1 271 ? -10.403 -6.859 -13.209 1.00 45.75 271 THR A N 1
ATOM 2204 C CA . THR A 1 271 ? -10.410 -5.412 -12.881 1.00 45.75 271 THR A CA 1
ATOM 2205 C C . THR A 1 271 ? -10.081 -4.533 -14.083 1.00 45.75 271 THR A C 1
ATOM 2207 O O . THR A 1 271 ? -10.563 -3.410 -14.176 1.00 45.75 271 THR A O 1
ATOM 2210 N N . TRP A 1 272 ? -9.290 -5.051 -15.022 1.00 43.81 272 TRP A N 1
ATOM 2211 C CA . TRP A 1 272 ? -8.948 -4.337 -16.249 1.00 43.81 272 TRP A CA 1
ATOM 2212 C C . TRP A 1 272 ? -9.921 -4.668 -17.387 1.00 43.81 272 TRP A C 1
ATOM 2214 O O . TRP A 1 272 ? -10.198 -3.799 -18.194 1.00 43.81 272 TRP A O 1
ATOM 2224 N N . GLY A 1 273 ? -10.477 -5.878 -17.456 1.00 45.59 273 GLY A N 1
ATOM 2225 C CA . GLY A 1 273 ? -11.483 -6.241 -18.459 1.00 45.59 273 GLY A CA 1
ATOM 2226 C C . GLY A 1 273 ? -12.787 -5.474 -18.259 1.00 45.59 273 GLY A C 1
ATOM 2227 O O . GLY A 1 273 ? -13.217 -4.763 -19.158 1.00 45.59 273 GLY A O 1
ATOM 2228 N N . ASP A 1 274 ? -13.343 -5.494 -17.044 1.00 45.88 274 ASP A N 1
ATOM 2229 C CA . ASP A 1 274 ? -14.657 -4.891 -16.793 1.00 45.88 274 ASP A CA 1
ATOM 2230 C C . ASP A 1 274 ? -14.628 -3.354 -16.809 1.00 45.88 274 ASP A C 1
ATOM 2232 O O . ASP A 1 274 ? -15.614 -2.727 -17.189 1.00 45.88 274 ASP A O 1
ATOM 2236 N N . MET A 1 275 ? -13.509 -2.712 -16.444 1.00 45.72 275 MET A N 1
ATOM 2237 C CA . MET A 1 275 ? -13.376 -1.254 -16.601 1.00 45.72 275 MET A CA 1
ATOM 2238 C C . MET A 1 275 ? -13.273 -0.836 -18.070 1.00 45.72 275 MET A C 1
ATOM 2240 O O . MET A 1 275 ? -13.802 0.209 -18.444 1.00 45.72 275 MET A O 1
ATOM 2244 N N . TYR A 1 276 ? -12.593 -1.626 -18.905 1.00 46.94 276 TYR A N 1
ATOM 2245 C CA . TYR A 1 276 ? -12.408 -1.280 -20.311 1.00 46.94 276 TYR A CA 1
ATOM 2246 C C . TYR A 1 276 ? -13.643 -1.640 -21.140 1.00 46.94 276 TYR A C 1
ATOM 2248 O O . TYR A 1 276 ? -14.058 -0.823 -21.955 1.00 46.94 276 TYR A O 1
ATOM 2256 N N . ASP A 1 277 ? -14.298 -2.773 -20.886 1.00 47.47 277 ASP A N 1
ATOM 2257 C CA . ASP A 1 277 ? -15.501 -3.166 -21.630 1.00 47.47 277 ASP A CA 1
ATOM 2258 C C . ASP A 1 277 ? -16.705 -2.268 -21.296 1.00 47.47 277 ASP A C 1
ATOM 2260 O O . ASP A 1 277 ? -17.510 -1.956 -22.176 1.00 47.47 277 ASP A O 1
ATOM 2264 N N . ARG A 1 278 ? -16.795 -1.741 -20.065 1.00 47.78 278 ARG A N 1
ATOM 2265 C CA . ARG A 1 278 ? -17.893 -0.845 -19.659 1.00 47.78 278 ARG A CA 1
ATOM 2266 C C . ARG A 1 278 ? -17.747 0.589 -20.188 1.00 47.78 278 ARG A C 1
ATOM 2268 O O . ARG A 1 278 ? -18.756 1.229 -20.467 1.00 47.78 278 ARG A O 1
ATOM 2275 N N . GLU A 1 279 ? -16.524 1.095 -20.372 1.00 49.34 279 GLU A N 1
ATOM 2276 C CA . GLU A 1 279 ? -16.292 2.426 -20.968 1.00 49.34 279 GLU A CA 1
ATOM 2277 C C . GLU A 1 279 ? -16.169 2.409 -22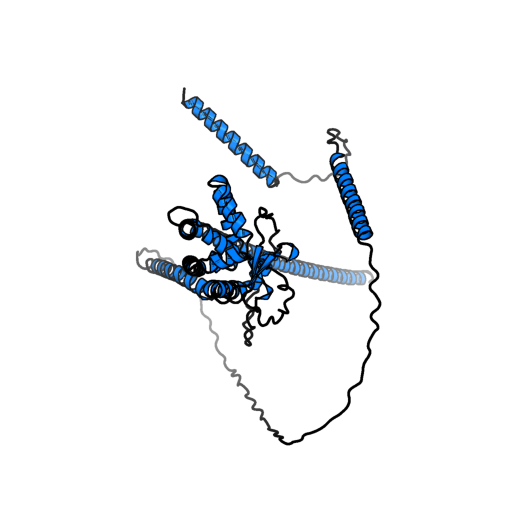.499 1.00 49.34 279 GLU A C 1
ATOM 2279 O O . GLU A 1 279 ? -16.514 3.399 -23.151 1.00 49.34 279 GLU A O 1
ATOM 2284 N N . VAL A 1 280 ? -15.669 1.320 -23.091 1.00 53.41 280 VAL A N 1
ATOM 2285 C CA . VAL A 1 280 ? -15.516 1.215 -24.551 1.00 53.41 280 VAL A CA 1
ATOM 2286 C C . VAL A 1 280 ? -16.850 0.872 -25.213 1.00 53.41 280 VAL A C 1
ATOM 2288 O O . VAL A 1 280 ? -17.175 1.503 -26.218 1.00 53.41 280 VAL A O 1
ATOM 2291 N N . GLY A 1 281 ? -17.686 0.021 -24.599 1.00 45.91 281 GLY A N 1
ATOM 2292 C CA . GLY A 1 281 ? -19.032 -0.271 -25.110 1.00 45.91 281 GLY A CA 1
ATOM 2293 C C . GLY A 1 281 ? -19.914 0.979 -25.246 1.00 45.91 281 GLY A C 1
ATOM 2294 O O . GLY A 1 281 ? -20.588 1.160 -26.254 1.00 45.91 281 GLY A O 1
ATOM 2295 N N . SER A 1 282 ? -19.819 1.921 -24.299 1.00 50.41 282 SER A N 1
ATOM 2296 C CA . SER A 1 282 ? -20.579 3.181 -24.353 1.00 50.41 282 SER A CA 1
ATOM 2297 C C . SER A 1 282 ? -20.046 4.180 -25.394 1.00 50.41 282 SER A C 1
ATOM 2299 O O . SER A 1 282 ? -20.811 4.983 -25.929 1.00 50.41 282 SER A O 1
ATOM 2301 N N . LYS A 1 283 ? -18.747 4.146 -25.723 1.00 51.34 283 LYS A N 1
ATOM 2302 C CA . LYS A 1 283 ? -18.152 5.053 -26.722 1.00 51.34 283 LYS A CA 1
ATOM 2303 C C . LYS A 1 283 ? -18.255 4.521 -28.149 1.00 51.34 283 LYS A C 1
ATOM 2305 O O . LYS A 1 283 ? -18.387 5.330 -29.064 1.00 51.34 283 LYS A O 1
ATOM 2310 N N . GLU A 1 284 ? -18.229 3.208 -28.360 1.00 48.84 284 GLU A N 1
ATOM 2311 C CA . GLU A 1 284 ? -18.427 2.622 -29.692 1.00 48.84 284 GLU A CA 1
ATOM 2312 C C . GLU A 1 284 ? -19.879 2.748 -30.173 1.00 48.84 284 GLU A C 1
ATOM 2314 O O . GLU A 1 284 ? -20.091 3.064 -31.344 1.00 48.84 284 GLU A O 1
ATOM 2319 N N . GLU A 1 285 ? -20.874 2.650 -29.283 1.00 51.59 285 GLU A N 1
ATOM 2320 C CA . GLU A 1 285 ? -22.275 2.941 -29.633 1.00 51.59 285 GLU A CA 1
ATOM 2321 C C . GLU A 1 285 ? -22.488 4.417 -30.002 1.00 51.59 285 GLU A C 1
ATOM 2323 O O . GLU A 1 285 ? -23.178 4.722 -30.977 1.00 51.59 285 GLU A O 1
ATOM 2328 N N . MET A 1 286 ? -21.817 5.341 -29.305 1.00 47.25 286 MET A N 1
ATOM 2329 C CA . MET A 1 286 ? -21.888 6.771 -29.615 1.00 47.25 286 MET A CA 1
ATOM 2330 C C . MET A 1 286 ? -21.172 7.110 -30.934 1.00 47.25 286 MET A C 1
ATOM 2332 O O . MET A 1 286 ? -21.650 7.933 -31.706 1.00 47.25 286 MET A O 1
ATOM 2336 N N . ILE A 1 287 ? -20.041 6.470 -31.246 1.00 49.94 287 ILE A N 1
ATOM 2337 C CA . ILE A 1 287 ? -19.339 6.689 -32.523 1.00 49.94 287 ILE A CA 1
ATOM 2338 C C . ILE A 1 287 ? -20.121 6.063 -33.689 1.00 49.94 287 ILE A C 1
ATOM 2340 O O . ILE A 1 287 ? -20.180 6.661 -34.763 1.00 49.94 287 ILE A O 1
ATOM 2344 N N . SER A 1 288 ? -20.777 4.917 -33.482 1.00 47.12 288 SER A N 1
ATOM 2345 C CA . SER A 1 288 ? -21.614 4.276 -34.504 1.00 47.12 288 SER A CA 1
ATOM 2346 C C . SER A 1 288 ? -22.836 5.132 -34.874 1.00 47.12 288 SER A C 1
ATOM 2348 O O . SER A 1 288 ? -23.160 5.258 -36.058 1.00 47.12 288 SER A O 1
ATOM 2350 N N . SER A 1 289 ? -23.452 5.828 -33.906 1.00 44.03 289 SER A N 1
ATOM 2351 C CA . SER A 1 289 ? -24.583 6.726 -34.189 1.00 44.03 289 SER A CA 1
ATOM 2352 C C . SER A 1 289 ? -24.173 7.981 -34.972 1.00 44.03 289 SER A C 1
ATOM 2354 O O . SER A 1 289 ? -24.930 8.447 -35.819 1.00 44.03 289 SER A O 1
ATOM 2356 N N . TYR A 1 290 ? -22.955 8.501 -34.776 1.00 47.19 290 TYR A N 1
ATOM 2357 C CA . TYR A 1 290 ? -22.466 9.674 -35.517 1.00 47.19 290 TYR A CA 1
ATOM 2358 C C . TYR A 1 290 ? -22.063 9.382 -36.973 1.00 47.19 290 TYR A C 1
ATOM 2360 O O . TYR A 1 290 ? -21.968 10.318 -37.772 1.00 47.19 290 TYR A O 1
ATOM 2368 N N . PHE A 1 291 ? -21.828 8.119 -37.343 1.00 44.78 291 PHE A N 1
ATOM 2369 C CA . PHE A 1 291 ? -21.439 7.754 -38.712 1.00 44.78 291 PHE A CA 1
ATOM 2370 C C . PHE A 1 291 ? -22.612 7.374 -39.627 1.00 44.78 291 PHE A C 1
ATOM 2372 O O . PHE A 1 291 ? -22.434 7.395 -40.845 1.00 44.78 291 PHE A O 1
ATOM 2379 N N . TYR A 1 292 ? -23.809 7.109 -39.091 1.00 43.19 292 TYR A N 1
ATOM 2380 C CA . TYR A 1 292 ? -24.983 6.767 -39.909 1.00 43.19 292 TYR A CA 1
ATOM 2381 C C . TYR A 1 292 ? -25.876 7.954 -40.300 1.00 43.19 292 TYR A C 1
ATOM 2383 O O . TYR A 1 292 ? -26.682 7.824 -41.216 1.00 43.19 292 TYR A O 1
ATOM 2391 N N . GLU A 1 293 ? -25.699 9.133 -39.699 1.00 41.78 293 GLU A N 1
ATOM 2392 C CA . GLU A 1 293 ? -26.589 10.288 -39.925 1.00 41.78 293 GLU A CA 1
ATOM 2393 C C . GLU A 1 293 ? -26.084 11.304 -40.971 1.00 41.78 293 GLU A C 1
ATOM 2395 O O . GLU A 1 293 ? -26.636 12.394 -41.109 1.00 41.78 293 GLU A O 1
ATOM 2400 N N . LYS A 1 294 ? -25.026 10.975 -41.731 1.00 40.50 294 LYS A N 1
ATOM 2401 C CA . LYS A 1 294 ? -24.402 11.904 -42.700 1.00 40.50 294 LYS A CA 1
ATOM 2402 C C . LYS A 1 294 ? -24.451 11.494 -44.173 1.00 40.50 294 LYS A C 1
ATOM 2404 O O . LYS A 1 294 ? -23.803 12.133 -44.998 1.00 40.50 294 LYS A O 1
ATOM 2409 N N . SER A 1 295 ? -25.227 10.473 -44.519 1.00 42.50 295 SER A N 1
ATOM 2410 C CA . SER A 1 295 ? -25.543 10.141 -45.910 1.00 42.50 295 SER A CA 1
ATOM 2411 C C . SER A 1 295 ? -27.036 10.358 -46.121 1.00 42.50 295 SER A C 1
ATOM 2413 O O . SER A 1 295 ? -27.816 9.929 -45.283 1.00 42.50 295 SER A O 1
ATOM 2415 N N . TYR A 1 296 ? -27.413 11.010 -47.220 1.00 46.34 296 TYR A N 1
ATOM 2416 C CA . TYR A 1 296 ? -28.765 11.471 -47.577 1.00 46.34 296 TYR A CA 1
ATOM 2417 C C . TYR A 1 296 ? -29.175 12.823 -46.985 1.00 46.34 296 TYR A C 1
ATOM 2419 O O . TYR A 1 296 ? -30.019 12.904 -46.104 1.00 46.34 296 TYR A O 1
ATOM 2427 N N . ASN A 1 297 ? -28.615 13.904 -47.538 1.00 39.62 297 ASN A N 1
ATOM 2428 C CA . ASN A 1 297 ? -29.412 15.070 -47.936 1.00 39.62 297 ASN A CA 1
ATOM 2429 C C . ASN A 1 297 ? -28.635 15.996 -48.893 1.00 39.62 297 ASN A C 1
ATOM 2431 O O . ASN A 1 297 ? -27.501 16.374 -48.615 1.00 39.62 297 ASN A O 1
ATOM 2435 N N . SER A 1 298 ? -29.337 16.418 -49.952 1.00 36.81 298 SER A N 1
ATOM 2436 C CA . SER A 1 298 ? -29.045 17.521 -50.891 1.00 36.81 298 SER A CA 1
ATOM 2437 C C . SER A 1 298 ? -28.036 17.239 -52.022 1.00 36.81 298 SER A C 1
ATOM 2439 O O . SER A 1 298 ? -26.850 17.087 -51.757 1.00 36.81 298 SER A O 1
ATOM 2441 N N . ILE A 1 299 ? -28.433 17.003 -53.283 1.00 39.69 299 ILE A N 1
ATOM 2442 C CA . ILE A 1 299 ? -29.224 17.776 -54.282 1.00 39.69 299 ILE A CA 1
ATOM 2443 C C . ILE A 1 299 ? -28.313 18.463 -55.320 1.00 39.69 299 ILE A C 1
ATOM 2445 O O . ILE A 1 299 ? -27.380 19.190 -54.996 1.00 39.69 299 ILE A O 1
ATOM 2449 N N . ASP A 1 300 ? -28.668 18.154 -56.567 1.00 42.16 300 ASP A N 1
ATOM 2450 C CA . ASP A 1 300 ? -28.305 18.631 -57.903 1.00 42.16 300 ASP A CA 1
ATOM 2451 C C . ASP A 1 300 ? -27.626 19.997 -58.101 1.00 42.16 300 ASP A C 1
ATOM 2453 O O . ASP A 1 300 ? -27.971 21.006 -57.490 1.00 42.16 300 ASP A O 1
ATOM 2457 N N . GLY A 1 301 ? -26.774 20.050 -59.137 1.00 34.22 301 GLY A N 1
ATOM 2458 C CA . GLY A 1 301 ? -26.410 21.301 -59.806 1.00 34.22 301 GLY A CA 1
ATOM 2459 C C . GLY A 1 301 ? -25.252 21.201 -60.806 1.00 34.22 301 GLY A C 1
ATOM 2460 O O . GLY A 1 301 ? -24.105 21.389 -60.430 1.00 34.22 301 GLY A O 1
ATOM 2461 N N . PHE A 1 302 ? -25.579 20.924 -62.076 1.00 38.34 302 PHE A N 1
ATOM 2462 C CA . PHE A 1 302 ? -24.884 21.285 -63.332 1.00 38.34 302 PHE A CA 1
ATOM 2463 C C . PHE A 1 302 ? -23.425 21.806 -63.294 1.00 38.34 302 PHE A C 1
ATOM 2465 O O . PHE A 1 302 ? -23.154 22.874 -62.757 1.00 38.34 302 PHE A O 1
ATOM 2472 N N . SER A 1 303 ? -22.536 21.212 -64.107 1.00 34.12 303 SER A N 1
ATOM 2473 C CA . SER A 1 303 ? -22.046 21.855 -65.349 1.00 34.12 303 SER A CA 1
ATOM 2474 C C . SER A 1 303 ? -20.992 21.002 -66.073 1.00 34.12 303 SER A C 1
ATOM 2476 O O . SER A 1 303 ? -19.987 20.563 -65.520 1.00 34.12 303 SER A O 1
ATOM 2478 N N . SER A 1 304 ? -21.259 20.793 -67.354 1.00 50.31 304 SER A N 1
ATOM 2479 C CA . SER A 1 304 ? -20.490 20.105 -68.388 1.00 50.31 304 SER A CA 1
ATOM 2480 C C . SER A 1 304 ? -19.111 20.707 -68.689 1.00 50.31 304 SER A C 1
ATOM 2482 O O . SER A 1 304 ? -19.008 21.918 -68.879 1.00 50.31 304 SER A O 1
ATOM 2484 N N . ARG A 1 305 ? -18.099 19.853 -68.931 1.00 34.06 305 ARG A N 1
ATOM 2485 C CA . ARG A 1 305 ? -17.058 20.096 -69.956 1.00 34.06 305 ARG A CA 1
ATOM 2486 C C . ARG A 1 305 ? -16.245 18.841 -70.326 1.00 34.06 305 ARG A C 1
ATOM 2488 O O . ARG A 1 305 ? -15.461 18.335 -69.538 1.00 34.06 305 ARG A O 1
ATOM 2495 N N . SER A 1 306 ? -16.467 18.403 -71.569 1.00 34.97 306 SER A N 1
ATOM 2496 C CA . SER A 1 306 ? -15.494 17.931 -72.577 1.00 34.97 306 SER A CA 1
ATOM 2497 C C . SER A 1 306 ? -14.405 16.895 -72.223 1.00 34.97 306 SER A C 1
ATOM 2499 O O . SER A 1 306 ? -13.401 17.204 -71.588 1.00 34.97 306 SER A O 1
ATOM 2501 N N . ARG A 1 307 ? -14.584 15.714 -72.843 1.00 39.00 307 ARG A N 1
ATOM 2502 C CA . ARG A 1 307 ? -13.600 14.759 -73.421 1.00 39.00 307 ARG A CA 1
ATOM 2503 C C . ARG A 1 307 ? -12.404 15.451 -74.128 1.00 39.00 307 ARG A C 1
ATOM 2505 O O . ARG A 1 307 ? -12.570 16.604 -74.531 1.00 39.00 307 ARG A O 1
ATOM 2512 N N . PRO A 1 308 ? -11.240 14.787 -74.330 1.00 51.38 308 PRO A N 1
ATOM 2513 C CA . PRO A 1 308 ? -11.083 13.595 -75.202 1.00 51.38 308 PRO A CA 1
ATOM 2514 C C . PRO A 1 308 ? -10.269 12.456 -74.536 1.00 51.38 308 PRO A C 1
ATOM 2516 O O . PRO A 1 308 ? -9.466 12.699 -73.647 1.00 51.38 308 PRO A O 1
ATOM 2519 N N . GLU A 1 309 ? -10.558 11.166 -74.724 1.00 39.41 309 GLU A N 1
ATOM 2520 C CA . GLU A 1 309 ? -10.388 10.312 -75.918 1.00 39.41 309 GLU A CA 1
ATOM 2521 C C . GLU A 1 309 ? -8.920 10.153 -76.371 1.00 39.41 309 GLU A C 1
ATOM 2523 O O . GLU A 1 309 ? -8.413 10.972 -77.128 1.00 39.41 309 GLU A O 1
ATOM 2528 N N . ALA A 1 310 ? -8.256 9.074 -75.925 1.00 34.91 310 ALA A N 1
ATOM 2529 C CA . ALA A 1 310 ? -7.155 8.429 -76.650 1.00 34.91 310 ALA A CA 1
ATOM 2530 C C . ALA A 1 310 ? -6.856 7.002 -76.131 1.00 34.91 310 ALA A C 1
ATOM 2532 O O . ALA A 1 310 ? -6.318 6.823 -75.045 1.00 34.91 310 ALA A O 1
ATOM 2533 N N . ARG A 1 311 ? -7.186 6.044 -77.006 1.00 35.47 311 ARG A N 1
ATOM 2534 C CA . ARG A 1 311 ? -6.452 4.833 -77.426 1.00 35.47 311 ARG A CA 1
ATOM 2535 C C . ARG A 1 311 ? -6.134 3.673 -76.468 1.00 35.47 311 ARG A C 1
ATOM 2537 O O . ARG A 1 311 ? -5.422 3.791 -75.480 1.00 35.47 311 ARG A O 1
ATOM 2544 N N . ALA A 1 312 ? -6.620 2.525 -76.940 1.00 39.91 312 ALA A N 1
ATOM 2545 C CA . ALA A 1 312 ? -6.270 1.149 -76.638 1.00 39.91 312 ALA A CA 1
ATOM 2546 C C . ALA A 1 312 ? -4.953 0.702 -77.303 1.00 39.91 312 ALA A C 1
ATOM 2548 O O . ALA A 1 312 ? -4.570 1.283 -78.315 1.00 39.91 312 ALA A O 1
ATOM 2549 N N . GLU A 1 313 ? -4.356 -0.354 -76.744 1.00 39.97 313 GLU A N 1
ATOM 2550 C CA . GLU A 1 313 ? -3.593 -1.458 -77.374 1.00 39.97 313 GLU A CA 1
ATOM 2551 C C . GLU A 1 313 ? -3.294 -2.452 -76.222 1.00 39.97 313 GLU A C 1
ATOM 2553 O O . GLU A 1 313 ? -2.730 -2.060 -75.203 1.00 39.97 313 GLU A O 1
ATOM 2558 N N . GLU A 1 314 ? -4.000 -3.582 -76.101 1.00 38.69 314 GLU A N 1
ATOM 2559 C CA . GLU A 1 314 ? -3.736 -4.906 -76.709 1.00 38.69 314 GLU A CA 1
ATOM 2560 C C . GLU A 1 314 ? -2.338 -5.496 -76.442 1.00 38.69 314 GLU A C 1
ATOM 2562 O O . GLU A 1 314 ? -1.335 -4.982 -76.924 1.00 38.69 314 GLU A O 1
ATOM 2567 N N . THR A 1 315 ? -2.306 -6.599 -75.675 1.00 37.66 315 THR A N 1
ATOM 2568 C CA . THR A 1 315 ? -1.445 -7.811 -75.788 1.00 37.66 315 THR A CA 1
ATOM 2569 C C . THR A 1 315 ? -1.692 -8.673 -74.533 1.00 37.66 315 THR A C 1
ATOM 2571 O O . THR A 1 315 ? -1.396 -8.268 -73.415 1.00 37.66 315 THR A O 1
ATOM 2574 N N . GLU A 1 316 ? -2.570 -9.676 -74.586 1.00 35.50 316 GLU A N 1
ATOM 2575 C CA . GLU A 1 316 ? -2.333 -11.085 -74.963 1.00 35.50 316 GLU A CA 1
ATOM 2576 C C . GLU A 1 316 ? -1.323 -11.877 -74.100 1.00 35.50 316 GLU A C 1
ATOM 2578 O O . GLU A 1 316 ? -0.119 -11.657 -74.134 1.00 35.50 316 GLU A O 1
ATOM 2583 N N . ALA A 1 317 ? -1.903 -12.844 -73.371 1.00 35.03 317 ALA A N 1
ATOM 2584 C CA . ALA A 1 317 ? -1.526 -14.257 -73.218 1.00 35.03 317 ALA A CA 1
ATOM 2585 C C . ALA A 1 317 ? -0.103 -14.674 -72.781 1.00 35.03 317 ALA A C 1
ATOM 2587 O O . ALA A 1 317 ? 0.870 -14.570 -73.519 1.00 35.03 317 ALA A O 1
ATOM 2588 N N . SER A 1 318 ? -0.020 -15.347 -71.627 1.00 37.03 318 SER A N 1
ATOM 2589 C CA . SER A 1 318 ? 0.275 -16.797 -71.478 1.00 37.03 318 SER A CA 1
ATOM 2590 C C . SER A 1 318 ? 0.683 -17.080 -70.016 1.00 37.03 318 SER A C 1
ATOM 2592 O O . SER A 1 318 ? 1.429 -16.313 -69.422 1.00 37.03 318 SER A O 1
ATOM 2594 N N . ASP A 1 319 ? 0.018 -17.944 -69.252 1.00 33.72 319 ASP A N 1
ATOM 2595 C CA . ASP A 1 319 ? -0.112 -19.411 -69.282 1.00 33.72 319 ASP A CA 1
ATOM 2596 C C . ASP A 1 319 ? 1.016 -20.178 -68.544 1.00 33.72 319 ASP A C 1
ATOM 2598 O O . ASP A 1 319 ? 2.201 -20.003 -68.810 1.00 33.72 319 ASP A O 1
ATOM 2602 N N . ILE A 1 320 ? 0.568 -21.092 -67.668 1.00 34.31 320 ILE A N 1
ATOM 2603 C CA . ILE A 1 320 ? 1.231 -22.302 -67.132 1.00 34.31 320 ILE A CA 1
ATOM 2604 C C . ILE A 1 320 ? 2.273 -22.158 -65.998 1.00 34.31 320 ILE A C 1
ATOM 2606 O O . ILE A 1 320 ? 3.349 -21.590 -66.150 1.00 34.31 320 ILE A O 1
ATOM 2610 N N . GLY A 1 321 ? 2.014 -22.860 -64.878 1.00 33.19 321 GLY A N 1
ATOM 2611 C CA . GLY A 1 321 ? 3.075 -23.253 -63.939 1.00 33.19 321 GLY A CA 1
ATOM 2612 C C . GLY A 1 321 ? 2.653 -23.770 -62.558 1.00 33.19 321 GLY A C 1
ATOM 2613 O O . GLY A 1 321 ? 3.093 -23.227 -61.550 1.00 33.19 321 GLY A O 1
ATOM 2614 N N . ASN A 1 322 ? 1.826 -24.818 -62.490 1.00 33.66 322 ASN A N 1
ATOM 2615 C CA . ASN A 1 322 ? 1.479 -25.530 -61.251 1.00 33.66 322 ASN A CA 1
ATOM 2616 C C . ASN A 1 322 ? 2.723 -26.095 -60.533 1.00 33.66 322 ASN A C 1
ATOM 2618 O O . ASN A 1 322 ? 3.474 -26.868 -61.125 1.00 33.66 322 ASN A O 1
ATOM 2622 N N . LEU A 1 323 ? 2.893 -25.795 -59.237 1.00 35.44 323 LEU A N 1
ATOM 2623 C CA . LEU A 1 323 ? 3.908 -26.424 -58.382 1.00 35.44 323 LEU A CA 1
ATOM 2624 C C . LEU A 1 323 ? 3.246 -27.391 -57.387 1.00 35.44 323 LEU A C 1
ATOM 2626 O O . LEU A 1 323 ? 2.664 -27.001 -56.375 1.00 35.44 323 LEU A O 1
ATOM 2630 N N . THR A 1 324 ? 3.338 -28.679 -57.703 1.00 38.34 324 THR A N 1
ATOM 2631 C CA . THR A 1 324 ? 2.931 -29.818 -56.872 1.00 38.34 324 THR A CA 1
ATOM 2632 C C . THR A 1 324 ? 3.756 -29.924 -55.586 1.00 38.34 324 THR A C 1
ATOM 2634 O O . THR A 1 324 ? 4.987 -29.965 -55.619 1.00 38.34 324 THR A O 1
ATOM 2637 N N . ARG A 1 325 ? 3.051 -30.040 -54.452 1.00 34.88 325 ARG A N 1
ATOM 2638 C CA . ARG A 1 325 ? 3.576 -30.443 -53.138 1.00 34.88 325 ARG A CA 1
ATOM 2639 C C . ARG A 1 325 ? 4.112 -31.877 -53.197 1.00 34.88 325 ARG A C 1
ATOM 2641 O O . ARG A 1 325 ? 3.374 -32.789 -53.552 1.00 34.88 325 ARG A O 1
ATOM 2648 N N . ARG A 1 326 ? 5.367 -32.074 -52.783 1.00 36.06 326 ARG A N 1
ATOM 2649 C CA . ARG A 1 326 ? 5.917 -33.387 -52.418 1.00 36.06 326 ARG A CA 1
ATOM 2650 C C . ARG A 1 326 ? 5.593 -33.678 -50.954 1.00 36.06 326 ARG A C 1
ATOM 2652 O O . ARG A 1 326 ? 6.084 -32.987 -50.066 1.00 36.06 326 ARG A O 1
ATOM 2659 N N . THR A 1 327 ? 4.770 -34.693 -50.734 1.00 36.44 327 THR A N 1
ATOM 2660 C CA . THR A 1 327 ? 4.675 -35.466 -49.495 1.00 36.44 327 THR A CA 1
ATOM 2661 C C . THR A 1 327 ? 5.835 -36.460 -49.463 1.00 36.44 327 THR A C 1
ATOM 2663 O O . THR A 1 327 ? 6.083 -37.147 -50.453 1.00 36.44 327 THR A O 1
ATOM 2666 N N . LEU A 1 328 ? 6.570 -36.509 -48.353 1.00 45.84 328 LEU A N 1
ATOM 2667 C CA . LEU A 1 328 ? 7.487 -37.600 -48.038 1.00 45.84 328 LEU A CA 1
ATOM 2668 C C . LEU A 1 328 ? 7.057 -38.179 -46.695 1.00 45.84 328 LEU A C 1
ATOM 2670 O O . LEU A 1 328 ? 7.206 -37.532 -45.658 1.00 45.84 328 LEU A O 1
ATOM 2674 N N . ASP A 1 329 ? 6.495 -39.378 -46.786 1.00 36.97 329 ASP A N 1
ATOM 2675 C CA . ASP A 1 329 ? 6.372 -40.356 -45.717 1.00 36.97 329 ASP A CA 1
ATOM 2676 C C . ASP A 1 329 ? 7.770 -40.836 -45.315 1.00 36.97 329 ASP A C 1
ATOM 2678 O O . ASP A 1 329 ? 8.609 -41.100 -46.180 1.00 36.97 329 ASP A O 1
ATOM 2682 N N . LEU A 1 330 ? 8.020 -40.958 -44.013 1.00 49.22 330 LEU A N 1
ATOM 2683 C CA . LEU A 1 330 ? 9.132 -41.738 -43.479 1.00 49.22 330 LEU A CA 1
ATOM 2684 C C . LEU A 1 330 ? 8.668 -42.438 -42.202 1.00 49.22 330 LEU A C 1
ATOM 2686 O O . LEU A 1 330 ? 8.267 -41.799 -41.230 1.00 49.22 330 LEU A O 1
ATOM 2690 N N . ASP A 1 331 ? 8.712 -43.761 -42.291 1.00 45.66 331 ASP A N 1
ATOM 2691 C CA . ASP A 1 331 ? 8.294 -44.753 -41.315 1.00 45.66 331 ASP A CA 1
ATOM 2692 C C . ASP A 1 331 ? 9.137 -44.767 -40.029 1.00 45.66 331 ASP A C 1
ATOM 2694 O O . ASP A 1 331 ? 10.359 -44.599 -40.042 1.00 45.66 331 ASP A O 1
ATOM 2698 N N . ASP A 1 332 ? 8.455 -45.086 -38.927 1.00 45.22 332 ASP A N 1
ATOM 2699 C CA . ASP A 1 332 ? 9.023 -45.646 -37.699 1.00 45.22 332 ASP A CA 1
ATOM 2700 C C . ASP A 1 332 ? 9.652 -47.029 -37.955 1.00 45.22 332 ASP A C 1
ATOM 2702 O O . ASP A 1 332 ? 9.145 -47.819 -38.758 1.00 45.22 332 ASP A O 1
ATOM 2706 N N . PRO A 1 333 ? 10.623 -47.440 -37.118 1.00 56.94 333 PRO A N 1
ATOM 2707 C CA . PRO A 1 333 ? 10.349 -48.678 -36.400 1.00 56.94 333 PRO A CA 1
ATOM 2708 C C . PRO A 1 333 ? 10.713 -48.663 -34.911 1.00 56.94 333 PRO A C 1
ATOM 2710 O O . PRO A 1 333 ? 11.810 -48.331 -34.470 1.00 56.94 333 PRO A O 1
ATOM 2713 N N . LYS A 1 334 ? 9.730 -49.174 -34.168 1.00 41.12 334 LYS A N 1
ATOM 2714 C CA . LYS A 1 334 ? 9.763 -49.860 -32.873 1.00 41.12 334 LYS A CA 1
ATOM 2715 C C . LYS A 1 334 ? 11.122 -50.469 -32.501 1.00 41.12 334 LYS A C 1
ATOM 2717 O O . LYS A 1 334 ? 11.688 -51.269 -33.244 1.00 41.12 334 LYS A O 1
ATOM 2722 N N . THR A 1 335 ? 11.524 -50.299 -31.242 1.00 40.66 335 THR A N 1
ATOM 2723 C CA . THR A 1 335 ? 12.234 -51.369 -30.525 1.00 40.66 335 THR A CA 1
ATOM 2724 C C . THR A 1 335 ? 11.837 -51.377 -29.053 1.00 40.66 335 THR A C 1
ATOM 2726 O O . THR A 1 335 ? 12.155 -50.480 -28.280 1.00 40.66 335 THR A O 1
ATOM 2729 N N . SER A 1 336 ? 11.098 -52.417 -28.684 1.00 43.62 336 SER A N 1
ATOM 2730 C CA . SER A 1 336 ? 10.809 -52.813 -27.313 1.00 43.62 336 SER A CA 1
ATOM 2731 C C . SER A 1 336 ? 12.047 -53.455 -26.689 1.00 43.62 336 SER A C 1
ATOM 2733 O O . SER A 1 336 ? 12.683 -54.294 -27.326 1.00 43.62 336 SER A O 1
ATOM 2735 N N . ARG A 1 337 ? 12.337 -53.168 -25.415 1.00 35.84 337 ARG A N 1
ATOM 2736 C CA . ARG A 1 337 ? 13.061 -54.115 -24.558 1.00 35.84 337 ARG A CA 1
ATOM 2737 C C . ARG A 1 337 ? 12.642 -53.944 -23.099 1.00 35.84 337 ARG A C 1
ATOM 2739 O O . ARG A 1 337 ? 12.852 -52.900 -22.495 1.00 35.84 337 ARG A O 1
ATOM 2746 N N . ALA A 1 338 ? 11.999 -54.988 -22.589 1.00 39.31 338 ALA A N 1
ATOM 2747 C CA . ALA A 1 338 ? 11.683 -55.218 -21.185 1.00 39.31 338 ALA A CA 1
ATOM 2748 C C . ALA A 1 338 ? 12.827 -55.988 -20.493 1.00 39.31 338 ALA A C 1
ATOM 2750 O O . ALA A 1 338 ? 13.795 -56.358 -21.159 1.00 39.31 338 ALA A O 1
ATOM 2751 N N . THR A 1 339 ? 12.611 -56.320 -19.210 1.00 35.56 339 THR A N 1
ATOM 2752 C CA . THR A 1 339 ? 13.353 -57.234 -18.298 1.00 35.56 339 THR A CA 1
ATOM 2753 C C . THR A 1 339 ? 14.588 -56.633 -17.596 1.00 35.56 339 THR A C 1
ATOM 2755 O O . THR A 1 339 ? 15.339 -55.914 -18.234 1.00 35.56 339 THR A O 1
ATOM 2758 N N . VAL A 1 340 ? 14.896 -56.851 -16.303 1.00 34.00 340 VAL A N 1
ATOM 2759 C CA . VAL A 1 340 ? 14.365 -57.719 -15.222 1.00 34.00 340 VAL A CA 1
ATOM 2760 C C . VAL A 1 340 ? 15.072 -57.356 -13.886 1.00 34.00 340 VAL A C 1
ATOM 2762 O O . VAL A 1 340 ? 16.216 -56.924 -13.923 1.00 34.00 340 VAL A O 1
ATOM 2765 N N . LEU A 1 341 ? 14.346 -57.539 -12.770 1.00 35.31 341 LEU A N 1
ATOM 2766 C CA . LEU A 1 341 ? 14.671 -57.937 -11.371 1.00 35.31 341 LEU A CA 1
ATOM 2767 C C . LEU A 1 341 ? 16.009 -57.629 -10.642 1.00 35.31 341 LEU A C 1
ATOM 2769 O O . LEU A 1 341 ? 17.094 -57.655 -11.211 1.00 35.31 341 LEU A O 1
ATOM 2773 N N . SER A 1 342 ? 15.829 -57.588 -9.304 1.00 32.31 342 SER A N 1
ATOM 2774 C CA . SER A 1 342 ? 16.739 -57.933 -8.180 1.00 32.31 342 SER A CA 1
ATOM 2775 C C . SER A 1 342 ? 17.471 -56.743 -7.536 1.00 32.31 342 SER A C 1
ATOM 2777 O O . SER A 1 342 ? 18.123 -55.979 -8.234 1.00 32.31 342 SER A O 1
ATOM 2779 N N . ALA A 1 343 ? 17.256 -56.383 -6.263 1.00 39.31 343 ALA A N 1
ATOM 2780 C CA . ALA A 1 343 ? 17.362 -57.089 -4.969 1.00 39.31 343 ALA A CA 1
ATOM 2781 C C . ALA A 1 343 ? 18.794 -57.111 -4.385 1.00 39.31 343 ALA A C 1
ATOM 2783 O O . ALA A 1 343 ? 19.722 -57.605 -5.016 1.00 39.31 343 ALA A O 1
ATOM 2784 N N . ASP A 1 344 ? 18.854 -56.588 -3.156 1.00 38.28 344 ASP A N 1
ATOM 2785 C CA . ASP A 1 344 ? 19.753 -56.833 -2.022 1.00 38.28 344 ASP A CA 1
ATOM 2786 C C . ASP A 1 344 ? 21.197 -56.279 -1.924 1.00 38.28 344 ASP A C 1
ATOM 2788 O O . ASP A 1 344 ? 22.062 -56.433 -2.779 1.00 38.28 344 ASP A O 1
ATOM 2792 N N . ASP A 1 345 ? 21.396 -55.700 -0.731 1.00 35.78 345 ASP A N 1
ATOM 2793 C CA . ASP A 1 345 ? 22.504 -55.873 0.210 1.00 35.78 345 ASP A CA 1
ATOM 2794 C C . ASP A 1 345 ? 23.785 -55.011 0.202 1.00 35.78 345 ASP A C 1
ATOM 2796 O O . ASP A 1 345 ? 24.755 -55.218 -0.517 1.00 35.78 345 ASP A O 1
ATOM 2800 N N . THR A 1 346 ? 23.843 -54.223 1.286 1.00 38.88 346 THR A N 1
ATOM 2801 C CA . THR A 1 346 ? 24.953 -54.065 2.246 1.00 38.88 346 THR A CA 1
ATOM 2802 C C . THR A 1 346 ? 26.191 -53.228 1.907 1.00 38.88 346 THR A C 1
ATOM 2804 O O . THR A 1 346 ? 26.825 -53.336 0.868 1.00 38.88 346 THR A O 1
ATOM 2807 N N . SER A 1 347 ? 26.614 -52.512 2.961 1.00 33.78 347 SER A N 1
ATOM 2808 C CA . SER A 1 347 ? 28.000 -52.404 3.442 1.00 33.78 347 SER A CA 1
ATOM 2809 C C . SER A 1 347 ? 28.720 -51.051 3.312 1.00 33.78 347 SER A C 1
ATOM 2811 O O . SER A 1 347 ? 29.075 -50.575 2.240 1.00 33.78 347 SER A O 1
ATOM 2813 N N . SER A 1 348 ? 29.121 -50.580 4.499 1.00 38.41 348 SER A N 1
ATOM 2814 C CA . SER A 1 348 ? 30.339 -49.821 4.830 1.00 38.41 348 SER A CA 1
ATOM 2815 C C . SER A 1 348 ? 30.356 -48.301 4.612 1.00 38.41 348 SER A C 1
ATOM 2817 O O . SER A 1 348 ? 30.415 -47.780 3.506 1.00 38.41 348 SER A O 1
ATOM 2819 N N . GLY A 1 349 ? 30.368 -47.577 5.740 1.00 36.53 349 GLY A N 1
ATOM 2820 C CA . GLY A 1 349 ? 30.682 -46.148 5.803 1.00 36.53 349 GLY A CA 1
ATOM 2821 C C . GLY A 1 349 ? 32.183 -45.846 5.716 1.00 36.53 349 GLY A C 1
ATOM 2822 O O . GLY A 1 349 ? 32.998 -46.737 5.487 1.00 36.53 349 GLY A O 1
ATOM 2823 N N . PRO A 1 350 ? 32.575 -44.603 6.046 1.00 43.38 350 PRO A N 1
ATOM 2824 C CA . PRO A 1 350 ? 33.642 -44.460 7.029 1.00 43.38 350 PRO A CA 1
ATOM 2825 C C . PRO A 1 350 ? 33.374 -43.409 8.115 1.00 43.38 350 PRO A C 1
ATOM 2827 O O . PRO A 1 350 ? 32.622 -42.446 7.984 1.00 43.38 350 PRO A O 1
ATOM 2830 N N . LYS A 1 351 ? 34.049 -43.668 9.234 1.00 37.59 351 LYS A N 1
ATOM 2831 C CA . LYS A 1 351 ? 34.044 -42.959 10.509 1.00 37.59 351 LYS A CA 1
ATOM 2832 C C . LYS A 1 351 ? 34.749 -41.593 10.430 1.00 37.59 351 LYS A C 1
ATOM 2834 O O . LYS A 1 351 ? 35.844 -41.488 9.900 1.00 37.59 351 LYS A O 1
ATOM 2839 N N . ARG A 1 352 ? 34.148 -40.626 11.135 1.00 40.84 352 ARG A N 1
ATOM 2840 C CA . ARG A 1 352 ? 34.738 -39.582 12.007 1.00 40.84 352 ARG A CA 1
ATOM 2841 C C . ARG A 1 352 ? 35.972 -38.794 11.525 1.00 40.84 352 ARG A C 1
ATOM 2843 O O . ARG A 1 352 ? 37.084 -39.307 11.521 1.00 40.84 352 ARG A O 1
ATOM 2850 N N . ARG A 1 353 ? 35.819 -37.464 11.531 1.00 35.75 353 ARG A N 1
ATOM 2851 C CA . ARG A 1 353 ? 36.771 -36.559 12.202 1.00 35.75 353 ARG A CA 1
ATOM 2852 C C . ARG A 1 353 ? 36.009 -35.608 13.130 1.00 35.75 353 ARG A C 1
ATOM 2854 O O . ARG A 1 353 ? 35.224 -34.789 12.674 1.00 35.75 353 ARG A O 1
ATOM 2861 N N . LYS A 1 354 ? 36.214 -35.775 14.441 1.00 43.09 354 LYS A N 1
ATOM 2862 C CA . LYS A 1 354 ? 35.873 -34.783 15.469 1.00 43.09 354 LYS A CA 1
ATOM 2863 C C . LYS A 1 354 ? 37.030 -33.784 15.515 1.00 43.09 354 LYS A C 1
ATOM 2865 O O . LYS A 1 354 ? 38.170 -34.216 15.670 1.00 43.09 354 LYS A O 1
ATOM 2870 N N . LEU A 1 355 ? 36.740 -32.497 15.359 1.00 43.84 355 LEU A N 1
ATOM 2871 C CA . LEU A 1 355 ? 37.688 -31.414 15.622 1.00 43.84 355 LEU A CA 1
ATOM 2872 C C . LEU A 1 355 ? 37.559 -30.967 17.089 1.00 43.84 355 LEU A C 1
ATOM 2874 O O . LEU A 1 355 ? 36.462 -31.068 17.648 1.00 43.84 355 LEU A O 1
ATOM 2878 N N . PRO A 1 356 ? 38.657 -30.526 17.726 1.00 41.06 356 PRO A N 1
ATOM 2879 C CA . PRO A 1 356 ? 38.647 -30.089 19.112 1.00 41.06 356 PRO A CA 1
ATOM 2880 C C . PRO A 1 356 ? 38.006 -28.703 19.230 1.00 41.06 356 PRO A C 1
ATOM 2882 O O . PRO A 1 356 ? 38.302 -27.793 18.460 1.00 41.06 356 PRO A O 1
ATOM 2885 N N . VAL A 1 357 ? 37.127 -28.566 20.219 1.00 37.16 357 VAL A N 1
ATOM 2886 C CA . VAL A 1 357 ? 36.591 -27.291 20.694 1.00 37.16 357 VAL A CA 1
ATOM 2887 C C . VAL A 1 357 ? 37.718 -26.594 21.452 1.00 37.16 357 VAL A C 1
ATOM 2889 O O . VAL A 1 357 ? 38.089 -27.031 22.539 1.00 37.16 357 VAL A O 1
ATOM 2892 N N . THR A 1 358 ? 38.301 -25.557 20.857 1.00 37.00 358 THR A N 1
ATOM 2893 C CA . THR A 1 358 ? 39.185 -24.625 21.561 1.00 37.00 358 THR A CA 1
ATOM 2894 C C . THR A 1 358 ? 38.342 -23.552 22.230 1.00 37.00 358 THR A C 1
ATOM 2896 O O . THR A 1 358 ? 37.451 -22.965 21.617 1.00 37.00 358 THR A O 1
ATOM 2899 N N . SER A 1 359 ? 38.639 -23.352 23.505 1.00 36.44 359 SER A N 1
ATOM 2900 C CA . SER A 1 359 ? 38.097 -22.369 24.428 1.00 36.44 359 SER A CA 1
ATOM 2901 C C . SER A 1 359 ? 38.007 -20.978 23.804 1.00 36.44 359 SER A C 1
ATOM 2903 O O . SER A 1 359 ? 38.970 -20.480 23.227 1.00 36.44 359 SER A O 1
ATOM 2905 N N . LEU A 1 360 ? 36.834 -20.369 23.948 1.00 36.00 360 LEU A N 1
ATOM 2906 C CA . LEU A 1 360 ? 36.562 -18.971 23.654 1.00 36.00 360 LEU A CA 1
ATOM 2907 C C . LEU A 1 360 ? 37.379 -18.116 24.643 1.00 36.00 360 LEU A C 1
ATOM 2909 O O . LEU A 1 360 ? 37.078 -18.113 25.836 1.00 36.00 360 LEU A O 1
ATOM 2913 N N . GLU A 1 361 ? 38.425 -17.437 24.173 1.00 44.12 361 GLU A N 1
ATOM 2914 C CA . GLU A 1 361 ? 39.025 -16.333 24.924 1.00 44.12 361 GLU A CA 1
ATOM 2915 C C . GLU A 1 361 ? 37.996 -15.202 25.015 1.00 44.12 361 GLU A C 1
ATOM 2917 O O . GLU A 1 361 ? 37.417 -14.780 24.009 1.00 44.12 361 GLU A O 1
ATOM 2922 N N . GLN A 1 362 ? 37.735 -14.757 26.244 1.00 45.31 362 GLN A N 1
ATOM 2923 C CA . GLN A 1 362 ? 36.950 -13.566 26.535 1.00 45.31 362 GLN A CA 1
ATOM 2924 C C . GLN A 1 362 ? 37.651 -12.365 25.897 1.00 45.31 362 GLN A C 1
ATOM 2926 O O . GLN A 1 362 ? 38.761 -12.005 26.277 1.00 45.31 362 GLN A O 1
ATOM 2931 N N . VAL A 1 363 ? 37.010 -11.773 24.894 1.00 47.12 363 VAL A N 1
ATOM 2932 C CA . VAL A 1 363 ? 37.399 -10.468 24.368 1.00 47.12 363 VAL A CA 1
ATOM 2933 C C . VAL A 1 363 ? 36.799 -9.432 25.308 1.00 47.12 363 VAL A C 1
ATOM 2935 O O . VAL A 1 363 ? 35.581 -9.377 25.450 1.00 47.12 363 VAL A O 1
ATOM 2938 N N . ASP A 1 364 ? 37.654 -8.649 25.962 1.00 51.94 364 ASP A N 1
ATOM 2939 C CA . ASP A 1 364 ? 37.248 -7.572 26.863 1.00 51.94 364 ASP A CA 1
ATOM 2940 C C . ASP A 1 364 ? 36.369 -6.549 26.120 1.00 51.94 364 ASP A C 1
ATOM 2942 O O . ASP A 1 364 ? 36.835 -5.832 25.224 1.00 51.94 364 ASP A O 1
ATOM 2946 N N . ASP A 1 365 ? 35.092 -6.470 26.505 1.00 50.56 365 ASP A N 1
ATOM 2947 C CA . ASP A 1 365 ? 34.081 -5.574 25.923 1.00 50.56 365 ASP A CA 1
ATOM 2948 C C . ASP A 1 365 ? 34.491 -4.085 25.983 1.00 50.56 365 ASP A C 1
ATOM 2950 O O . ASP A 1 365 ? 34.091 -3.276 25.136 1.00 50.56 365 ASP A O 1
ATOM 2954 N N . ASP A 1 366 ? 35.388 -3.727 26.905 1.00 53.34 366 ASP A N 1
ATOM 2955 C CA . ASP A 1 366 ? 35.918 -2.369 27.062 1.00 53.34 366 ASP A CA 1
ATOM 2956 C C . ASP A 1 366 ? 36.788 -1.915 25.873 1.00 53.34 366 ASP A C 1
ATOM 2958 O O . ASP A 1 366 ? 36.826 -0.724 25.540 1.00 53.34 366 ASP A O 1
ATOM 2962 N N . ASN A 1 367 ? 37.439 -2.842 25.158 1.00 51.12 367 ASN A N 1
ATOM 2963 C CA . ASN A 1 367 ? 38.233 -2.501 23.971 1.00 51.12 367 ASN A CA 1
ATOM 2964 C C . ASN A 1 367 ? 37.360 -2.250 22.732 1.00 51.12 367 ASN A C 1
ATOM 2966 O O . ASN A 1 367 ? 37.718 -1.433 21.880 1.00 51.12 367 ASN A O 1
ATOM 2970 N N . ILE A 1 368 ? 36.188 -2.883 22.638 1.00 52.75 368 ILE A N 1
ATOM 2971 C CA . ILE A 1 368 ? 35.256 -2.684 21.517 1.00 52.75 368 ILE A CA 1
ATOM 2972 C C . ILE A 1 368 ? 34.569 -1.317 21.635 1.00 52.75 368 ILE A C 1
ATOM 2974 O O . ILE A 1 368 ? 34.440 -0.599 20.637 1.00 52.75 368 ILE A O 1
ATOM 2978 N N . ALA A 1 369 ? 34.214 -0.905 22.857 1.00 59.16 369 ALA A N 1
ATOM 2979 C CA . ALA A 1 369 ? 33.673 0.427 23.121 1.00 59.16 369 ALA A CA 1
ATOM 2980 C C . ALA A 1 369 ? 34.680 1.534 22.759 1.00 59.16 369 ALA A C 1
ATOM 2982 O O . ALA A 1 369 ? 34.321 2.516 22.104 1.00 59.16 369 ALA A O 1
ATOM 2983 N N . LYS A 1 370 ? 35.962 1.347 23.096 1.00 61.41 370 LYS A N 1
ATOM 2984 C CA . LYS A 1 370 ? 37.021 2.331 22.827 1.00 61.41 370 LYS A CA 1
ATOM 2985 C C . LYS A 1 370 ? 37.313 2.501 21.330 1.00 61.41 370 LYS A C 1
ATOM 2987 O O . LYS A 1 370 ? 37.390 3.626 20.843 1.00 61.41 370 LYS A O 1
ATOM 2992 N N . ILE A 1 371 ? 37.338 1.402 20.568 1.00 60.22 371 ILE A N 1
ATOM 2993 C CA . ILE A 1 371 ? 37.493 1.431 19.100 1.00 60.22 371 ILE A CA 1
ATOM 2994 C C . ILE A 1 371 ? 36.302 2.133 18.419 1.00 60.22 371 ILE A C 1
ATOM 2996 O O . ILE A 1 371 ? 36.474 2.822 17.407 1.00 60.22 371 ILE A O 1
ATOM 3000 N N . GLY A 1 372 ? 35.092 1.984 18.969 1.00 67.19 372 GLY A N 1
ATOM 3001 C CA . GLY A 1 372 ? 33.893 2.675 18.489 1.00 67.19 372 GLY A CA 1
ATOM 3002 C C . GLY A 1 372 ? 33.950 4.191 18.699 1.00 67.19 372 GLY A C 1
ATOM 3003 O O . GLY A 1 372 ? 33.625 4.952 17.783 1.00 67.19 372 GLY A O 1
ATOM 3004 N N . VAL A 1 373 ? 34.413 4.629 19.872 1.00 72.69 373 VAL A N 1
ATOM 3005 C CA . VAL A 1 373 ? 34.548 6.051 20.225 1.00 72.69 373 VAL A CA 1
ATOM 3006 C C . VAL A 1 373 ? 35.633 6.734 19.388 1.00 72.69 373 VAL A C 1
ATOM 3008 O O . VAL A 1 373 ? 35.381 7.804 18.831 1.00 72.69 373 VAL A O 1
ATOM 3011 N N . ASP A 1 374 ? 36.785 6.090 19.189 1.00 70.62 374 ASP A N 1
ATOM 3012 C CA . ASP A 1 374 ? 37.878 6.656 18.388 1.00 70.62 374 ASP A CA 1
ATOM 3013 C C . ASP A 1 374 ? 37.500 6.780 16.901 1.00 70.62 374 ASP A C 1
ATOM 3015 O O . ASP A 1 374 ? 37.814 7.776 16.243 1.00 70.62 374 ASP A O 1
ATOM 3019 N N . ARG A 1 375 ? 36.737 5.819 16.357 1.00 68.81 375 ARG A N 1
ATOM 3020 C CA . ARG A 1 375 ? 36.188 5.927 14.993 1.00 68.81 375 ARG A CA 1
ATOM 3021 C C . ARG A 1 375 ? 35.167 7.053 14.857 1.00 68.81 375 ARG A C 1
ATOM 3023 O O . ARG A 1 375 ? 35.168 7.744 13.837 1.00 68.81 375 ARG A O 1
ATOM 3030 N N . LEU A 1 376 ? 34.306 7.245 15.856 1.00 63.00 376 LEU A N 1
ATOM 3031 C CA . LEU A 1 376 ? 33.340 8.345 15.869 1.00 63.00 376 LEU A CA 1
ATOM 3032 C C . LEU A 1 376 ? 34.041 9.704 15.949 1.00 63.00 376 LEU A C 1
ATOM 3034 O O . LEU A 1 376 ? 33.664 10.611 15.209 1.00 63.00 376 LEU A O 1
ATOM 3038 N N . ALA A 1 377 ? 35.101 9.820 16.753 1.00 77.12 377 ALA A N 1
ATOM 3039 C CA . ALA A 1 377 ? 35.908 11.032 16.838 1.00 77.12 377 ALA A CA 1
ATOM 3040 C C . ALA A 1 377 ? 36.502 11.409 15.470 1.00 77.12 377 ALA A C 1
ATOM 3042 O O . ALA A 1 377 ? 36.335 12.541 15.028 1.00 77.12 377 ALA A O 1
ATOM 3043 N N . VAL A 1 378 ? 37.087 10.452 14.737 1.00 81.19 378 VAL A N 1
ATOM 3044 C CA . VAL A 1 378 ? 37.653 10.697 13.394 1.00 81.19 378 VAL A CA 1
ATOM 3045 C C . VAL A 1 378 ? 36.588 11.134 12.378 1.00 81.19 378 VAL A C 1
ATOM 3047 O O . VAL A 1 378 ? 36.847 12.007 11.547 1.00 81.19 378 VAL A O 1
ATOM 3050 N N . ILE A 1 379 ? 35.380 10.561 12.434 1.00 73.38 379 ILE A N 1
ATOM 3051 C CA . ILE A 1 379 ? 34.276 10.922 11.526 1.00 73.38 379 ILE A CA 1
ATOM 3052 C C . ILE A 1 379 ? 33.767 12.340 11.813 1.00 73.38 379 ILE A C 1
ATOM 3054 O O . ILE A 1 379 ? 33.537 13.108 10.874 1.00 73.38 379 ILE A O 1
ATOM 3058 N N . VAL A 1 380 ? 33.620 12.702 13.090 1.00 78.62 380 VAL A N 1
ATOM 3059 C CA . VAL A 1 380 ? 33.217 14.053 13.507 1.00 78.62 380 VAL A CA 1
ATOM 3060 C C . VAL A 1 380 ? 34.266 15.077 13.073 1.00 78.62 380 VAL A C 1
ATOM 3062 O O . VAL A 1 380 ? 33.917 16.093 12.472 1.00 78.62 380 VAL A O 1
ATOM 3065 N N . ASP A 1 381 ? 35.547 14.774 13.267 1.00 83.06 381 ASP A N 1
ATOM 3066 C CA . ASP A 1 381 ? 36.654 15.655 12.893 1.00 83.06 381 ASP A CA 1
ATOM 3067 C C . ASP A 1 381 ? 36.728 15.886 11.371 1.00 83.06 381 ASP A C 1
ATOM 3069 O O . ASP A 1 381 ? 36.932 17.009 10.897 1.00 83.06 381 ASP A O 1
ATOM 3073 N N . LEU A 1 382 ? 36.479 14.837 10.578 1.00 80.81 382 LEU A N 1
ATOM 3074 C CA . LEU A 1 382 ? 36.398 14.923 9.117 1.00 80.81 382 LEU A CA 1
ATOM 3075 C C . LEU A 1 382 ? 35.231 15.817 8.663 1.00 80.81 382 LEU A C 1
ATOM 3077 O O . LEU A 1 382 ? 35.376 16.608 7.727 1.00 80.81 382 LEU A O 1
ATOM 3081 N N . HIS A 1 383 ? 34.081 15.719 9.334 1.00 71.50 383 HIS A N 1
ATOM 3082 C CA . HIS A 1 383 ? 32.907 16.546 9.050 1.00 71.50 383 HIS A CA 1
ATOM 3083 C C . HIS A 1 383 ? 33.120 18.015 9.435 1.00 71.50 383 HIS A C 1
ATOM 3085 O O . HIS A 1 383 ? 32.772 18.901 8.653 1.00 71.50 383 HIS A O 1
ATOM 3091 N N . MET A 1 384 ? 33.764 18.285 10.573 1.00 77.75 384 MET A N 1
ATOM 3092 C CA . MET A 1 384 ? 34.089 19.649 11.004 1.00 77.75 384 MET A CA 1
ATOM 3093 C C . MET A 1 384 ? 35.074 20.334 10.049 1.00 77.75 384 MET A C 1
ATOM 3095 O O . MET A 1 384 ? 34.895 21.502 9.705 1.00 77.75 384 MET A O 1
ATOM 3099 N N . ARG A 1 385 ? 36.069 19.608 9.520 1.00 75.81 385 ARG A N 1
ATOM 3100 C CA . ARG A 1 385 ? 36.975 20.147 8.485 1.00 75.81 385 ARG A CA 1
ATOM 3101 C C . ARG A 1 385 ? 36.248 20.467 7.180 1.00 75.81 385 ARG A C 1
ATOM 3103 O O . ARG A 1 385 ? 36.582 21.453 6.526 1.00 75.81 385 ARG A O 1
ATOM 3110 N N . LYS A 1 386 ? 35.249 19.663 6.809 1.00 69.25 386 LYS A N 1
ATOM 3111 C CA . LYS A 1 386 ? 34.446 19.881 5.601 1.00 69.25 386 LYS A CA 1
ATOM 3112 C C . LYS A 1 386 ? 33.567 21.128 5.723 1.00 69.25 386 LYS A C 1
ATOM 3114 O O . LYS A 1 386 ? 33.576 21.949 4.810 1.00 69.25 386 LYS A O 1
ATOM 3119 N N . LEU A 1 387 ? 32.916 21.319 6.870 1.00 68.81 387 LEU A N 1
ATOM 3120 C CA . LEU A 1 387 ? 32.117 22.517 7.157 1.00 68.81 387 LEU A CA 1
ATOM 3121 C C . LEU A 1 387 ? 32.986 23.783 7.153 1.00 68.81 387 LEU A C 1
ATOM 3123 O O . LEU A 1 387 ? 32.687 24.738 6.440 1.00 68.81 387 LEU A O 1
ATOM 3127 N N . ASN A 1 388 ? 34.145 23.734 7.813 1.00 65.25 388 ASN A N 1
ATOM 3128 C CA . ASN A 1 388 ? 35.083 24.860 7.836 1.00 65.25 388 ASN A CA 1
ATOM 3129 C C . ASN A 1 388 ? 35.711 25.166 6.460 1.00 65.25 388 ASN A C 1
ATOM 3131 O O . ASN A 1 388 ? 36.214 26.270 6.241 1.00 65.25 388 ASN A O 1
ATOM 3135 N N . SER A 1 389 ? 35.710 24.208 5.524 1.00 66.62 389 SER A N 1
ATOM 3136 C CA . SER A 1 389 ? 36.171 24.428 4.147 1.00 66.62 389 SER A CA 1
ATOM 3137 C C . SER A 1 389 ? 35.114 25.088 3.252 1.00 66.62 389 SER A C 1
ATOM 3139 O O . SER A 1 389 ? 35.473 25.790 2.306 1.00 66.62 389 SER A O 1
ATOM 3141 N N . GLU A 1 390 ? 33.825 24.906 3.560 1.00 56.31 390 GLU A N 1
ATOM 3142 C CA . GLU A 1 390 ? 32.719 25.524 2.818 1.00 56.31 390 GLU A CA 1
ATOM 3143 C C . GLU A 1 390 ? 32.461 26.967 3.276 1.00 56.31 390 GLU A C 1
ATOM 3145 O O . GLU A 1 390 ? 32.090 27.811 2.462 1.00 56.31 390 GLU A O 1
ATOM 3150 N N . GLU A 1 391 ? 32.774 27.285 4.533 1.00 46.25 391 GLU A N 1
ATOM 3151 C CA . GLU A 1 391 ? 32.635 28.629 5.109 1.00 46.25 391 GLU A CA 1
ATOM 3152 C C . GLU A 1 391 ? 33.775 29.595 4.707 1.00 46.25 391 GLU A C 1
ATOM 3154 O O . GLU A 1 391 ? 33.631 30.814 4.768 1.00 46.25 391 GLU A O 1
ATOM 3159 N N . LYS A 1 392 ? 34.905 29.075 4.201 1.00 44.69 392 LYS A N 1
ATOM 3160 C CA . LYS A 1 392 ? 36.068 29.870 3.752 1.00 44.69 392 LYS A CA 1
ATOM 3161 C C . LYS A 1 392 ? 36.042 30.295 2.278 1.00 44.69 392 LYS A C 1
ATOM 3163 O O . LYS A 1 392 ? 37.091 30.630 1.730 1.00 44.69 392 LYS A O 1
ATOM 3168 N N . ARG A 1 393 ? 34.883 30.333 1.612 1.00 42.81 393 ARG A N 1
ATOM 3169 C CA . ARG A 1 393 ? 34.753 31.040 0.322 1.00 42.81 393 ARG A CA 1
ATOM 3170 C C . ARG A 1 393 ? 34.299 32.484 0.562 1.00 42.81 393 ARG A C 1
ATOM 3172 O O . ARG A 1 393 ? 33.095 32.722 0.611 1.00 42.81 393 ARG A O 1
ATOM 3179 N N . PRO A 1 394 ? 35.215 33.465 0.680 1.00 38.38 394 PRO A N 1
ATOM 3180 C CA . PRO A 1 394 ? 34.810 34.859 0.695 1.00 38.38 394 PRO A CA 1
ATOM 3181 C C . PRO A 1 394 ? 34.227 35.228 -0.671 1.00 38.38 394 PRO A C 1
ATOM 3183 O O . PRO A 1 394 ? 34.854 35.043 -1.718 1.00 38.38 394 PRO A O 1
ATOM 3186 N N . SER A 1 395 ? 33.017 35.775 -0.648 1.00 45.84 395 SER A N 1
ATOM 3187 C CA . SER A 1 395 ? 32.418 36.520 -1.747 1.00 45.84 395 SER A CA 1
ATOM 3188 C C . SER A 1 395 ? 33.264 37.766 -2.015 1.00 45.84 395 SER A C 1
ATOM 3190 O O . SER A 1 395 ? 33.058 38.802 -1.385 1.00 45.84 395 SER A O 1
ATOM 3192 N N . ASN A 1 396 ? 34.243 37.664 -2.918 1.00 34.56 396 ASN A N 1
ATOM 3193 C CA . ASN A 1 396 ? 35.017 38.822 -3.346 1.00 34.56 396 ASN A CA 1
ATOM 3194 C C . ASN A 1 396 ? 34.442 39.390 -4.648 1.00 34.56 396 ASN A C 1
ATOM 3196 O O . ASN A 1 396 ? 34.534 38.795 -5.722 1.00 34.56 396 ASN A O 1
ATOM 3200 N N . ILE A 1 397 ? 33.805 40.544 -4.489 1.00 44.44 397 ILE A N 1
ATOM 3201 C CA . ILE A 1 397 ? 33.353 41.465 -5.525 1.00 44.44 397 ILE A CA 1
ATOM 3202 C C . ILE A 1 397 ? 34.576 42.210 -6.094 1.00 44.44 397 ILE A C 1
ATOM 3204 O O . ILE A 1 397 ? 35.515 42.514 -5.368 1.00 44.44 397 ILE A O 1
ATOM 3208 N N . GLN A 1 398 ? 34.501 42.552 -7.386 1.00 46.62 398 GLN A N 1
ATOM 3209 C CA . GLN A 1 398 ? 35.387 43.450 -8.147 1.00 46.62 398 GLN A CA 1
ATOM 3210 C C . GLN A 1 398 ? 36.816 42.963 -8.455 1.00 46.62 398 GLN A C 1
ATOM 3212 O O . GLN A 1 398 ? 37.726 43.045 -7.636 1.00 46.62 398 GLN A O 1
ATOM 3217 N N . LYS A 1 399 ? 37.044 42.629 -9.734 1.00 33.62 399 LYS A N 1
ATOM 3218 C CA . LYS A 1 399 ? 37.937 43.375 -10.649 1.00 33.62 399 LYS A CA 1
ATOM 3219 C C . LYS A 1 399 ? 37.952 42.709 -12.029 1.00 33.62 399 LYS A C 1
ATOM 3221 O O . LYS A 1 399 ? 38.261 41.533 -12.179 1.00 33.62 399 LYS A O 1
ATOM 3226 N N . SER A 1 400 ? 37.600 43.497 -13.033 1.00 46.59 400 SER A N 1
ATOM 3227 C CA . SER A 1 400 ? 37.795 43.228 -14.455 1.00 46.59 400 SER A CA 1
ATOM 3228 C C . SER A 1 400 ? 39.276 43.004 -14.788 1.00 46.59 400 SER A C 1
ATOM 3230 O O . SER A 1 400 ? 40.126 43.731 -14.270 1.00 46.59 400 SER A O 1
ATOM 3232 N N . PRO A 1 401 ? 39.596 42.105 -15.735 1.00 42.22 401 PRO A N 1
ATOM 3233 C CA . PRO A 1 401 ? 40.815 42.211 -16.510 1.00 42.22 401 PRO A CA 1
ATOM 3234 C C . PRO A 1 401 ? 40.531 42.588 -17.964 1.00 42.22 401 PRO A C 1
ATOM 3236 O O . PRO A 1 401 ? 39.565 42.179 -18.604 1.00 42.22 401 PRO A O 1
ATOM 3239 N N . SER A 1 402 ? 41.443 43.421 -18.430 1.00 38.88 402 SER A N 1
ATOM 3240 C CA . SER A 1 402 ? 41.580 44.047 -19.725 1.00 38.88 402 SER A CA 1
ATOM 3241 C C . SER A 1 402 ? 41.662 43.082 -20.912 1.00 38.88 402 SER A C 1
ATOM 3243 O O . SER A 1 402 ? 42.277 42.020 -20.870 1.00 38.88 402 SER A O 1
ATOM 3245 N N . LEU A 1 403 ? 41.078 43.561 -22.012 1.00 41.41 403 LEU A N 1
ATOM 3246 C CA . LEU A 1 403 ? 41.569 43.510 -23.392 1.00 41.41 403 LEU A CA 1
ATOM 3247 C C . LEU A 1 403 ? 42.827 42.653 -23.646 1.00 41.41 403 LEU A C 1
ATOM 3249 O O . LEU A 1 403 ? 43.953 43.087 -23.399 1.00 41.41 403 LEU A O 1
ATOM 3253 N N . ARG A 1 404 ? 42.643 41.534 -24.357 1.00 34.09 404 ARG A N 1
ATOM 3254 C CA . ARG A 1 404 ? 43.580 41.129 -25.415 1.00 34.09 404 ARG A CA 1
ATOM 3255 C C . ARG A 1 404 ? 42.845 40.929 -26.729 1.00 34.09 404 ARG A C 1
ATOM 3257 O O . ARG A 1 404 ? 42.083 39.991 -26.929 1.00 34.09 404 ARG A O 1
ATOM 3264 N N . VAL A 1 405 ? 43.129 41.878 -27.605 1.00 42.69 405 VAL A N 1
ATOM 3265 C CA . VAL A 1 405 ? 42.846 41.910 -29.031 1.00 42.69 405 VAL A CA 1
ATOM 3266 C C . VAL A 1 405 ? 43.505 40.707 -29.708 1.00 42.69 405 VAL A C 1
ATOM 3268 O O . VAL A 1 405 ? 44.724 40.576 -29.661 1.00 42.69 405 VAL A O 1
ATOM 3271 N N . TYR A 1 406 ? 42.718 39.894 -30.412 1.00 33.41 406 TYR A N 1
ATOM 3272 C CA . TYR A 1 406 ? 43.183 39.221 -31.623 1.00 33.41 406 TYR A CA 1
ATOM 3273 C C . TYR A 1 406 ? 42.196 39.494 -32.757 1.00 33.41 406 TYR A C 1
ATOM 3275 O O . TYR A 1 406 ? 41.080 38.982 -32.805 1.00 33.41 406 TYR A O 1
ATOM 3283 N N . LYS A 1 407 ? 42.652 40.362 -33.664 1.00 42.12 407 LYS A N 1
ATOM 3284 C CA . LYS A 1 407 ? 42.141 40.545 -35.021 1.00 42.12 407 LYS A CA 1
ATOM 3285 C C . LYS A 1 407 ? 42.129 39.192 -35.734 1.00 42.12 407 LYS A C 1
ATOM 3287 O O . LYS A 1 407 ? 43.184 38.591 -35.905 1.00 42.12 407 LYS A O 1
ATOM 3292 N N . SER A 1 408 ? 40.989 38.799 -36.283 1.00 34.78 408 SER A N 1
ATOM 3293 C CA . SER A 1 408 ? 40.981 38.102 -37.567 1.00 34.78 408 SER A CA 1
ATOM 3294 C C . SER A 1 408 ? 39.810 38.613 -38.397 1.00 34.78 408 SER A C 1
ATOM 3296 O O . SER A 1 408 ? 38.686 38.768 -37.925 1.00 34.78 408 SER A O 1
ATOM 3298 N N . MET A 1 409 ? 40.148 39.024 -39.613 1.00 36.84 409 MET A N 1
ATOM 3299 C CA . MET A 1 409 ? 39.243 39.612 -40.581 1.00 36.84 409 MET A CA 1
ATOM 3300 C C . MET A 1 409 ? 38.516 38.508 -41.340 1.00 36.84 409 MET A C 1
ATOM 3302 O O . MET A 1 409 ? 39.164 37.633 -41.902 1.00 36.84 409 MET A O 1
ATOM 3306 N N . ALA A 1 410 ? 37.197 38.622 -41.456 1.00 36.53 410 ALA A N 1
ATOM 3307 C CA . ALA A 1 410 ? 36.454 38.086 -42.589 1.00 36.53 410 ALA A CA 1
ATOM 3308 C C . ALA A 1 410 ? 35.193 38.933 -42.793 1.00 36.53 410 ALA A C 1
ATOM 3310 O O . ALA A 1 410 ? 34.214 38.835 -42.059 1.00 36.53 410 ALA A O 1
ATOM 3311 N N . ARG A 1 411 ? 35.258 39.829 -43.782 1.00 40.94 411 ARG A N 1
ATOM 3312 C CA . ARG A 1 411 ? 34.107 40.569 -44.307 1.00 40.94 411 ARG A CA 1
ATOM 3313 C C . ARG A 1 411 ? 33.200 39.592 -45.053 1.00 40.94 411 ARG A C 1
ATOM 3315 O O . ARG A 1 411 ? 33.668 38.914 -45.963 1.00 40.94 411 ARG A O 1
ATOM 3322 N N . GLY A 1 412 ? 31.907 39.591 -44.739 1.00 35.06 412 GLY A N 1
ATOM 3323 C CA . GLY A 1 412 ? 30.926 38.847 -45.521 1.00 35.06 412 GLY A CA 1
ATOM 3324 C C . GLY A 1 412 ? 29.483 39.010 -45.050 1.00 35.06 412 GLY A C 1
ATOM 3325 O O . GLY A 1 412 ? 29.022 38.238 -44.228 1.00 35.06 412 GLY A O 1
ATOM 3326 N N . ARG A 1 413 ? 28.785 39.958 -45.687 1.00 37.56 413 ARG A N 1
ATOM 3327 C CA . ARG A 1 413 ? 27.329 40.027 -45.928 1.00 37.56 413 ARG A CA 1
ATOM 3328 C C . ARG A 1 413 ? 26.359 40.317 -44.770 1.00 37.56 413 ARG A C 1
ATOM 3330 O O . ARG A 1 413 ? 26.032 39.498 -43.927 1.00 37.56 413 ARG A O 1
ATOM 3337 N N . VAL A 1 414 ? 25.812 41.522 -44.912 1.00 48.06 414 VAL A N 1
ATOM 3338 C CA . VAL A 1 414 ? 24.494 42.038 -44.533 1.00 48.06 414 VAL A CA 1
ATOM 3339 C C . VAL A 1 414 ? 23.370 40.995 -44.619 1.00 48.06 414 VAL A C 1
ATOM 3341 O O . VAL A 1 414 ? 23.199 40.358 -45.658 1.00 48.06 414 VAL A O 1
ATOM 3344 N N . GLY A 1 415 ? 22.549 40.946 -43.563 1.00 50.09 415 GLY A N 1
ATOM 3345 C CA . GLY A 1 415 ? 21.150 40.516 -43.631 1.00 50.09 415 GLY A CA 1
ATOM 3346 C C . GLY A 1 415 ? 20.731 39.460 -42.609 1.00 50.09 415 GLY A C 1
ATOM 3347 O O . GLY A 1 415 ? 20.418 38.348 -43.015 1.00 50.09 415 GLY A O 1
ATOM 3348 N N . SER A 1 416 ? 20.629 39.809 -41.319 1.00 38.62 416 SER A N 1
ATOM 3349 C CA . SER A 1 416 ? 19.941 38.958 -40.335 1.00 38.62 416 SER A CA 1
ATOM 3350 C C . SER A 1 416 ? 19.028 39.778 -39.430 1.00 38.62 416 SER A C 1
ATOM 3352 O O . SER A 1 416 ? 19.463 40.683 -38.722 1.00 38.62 416 SER A O 1
ATOM 3354 N N . LYS A 1 417 ? 17.739 39.435 -39.498 1.00 48.66 417 LYS A N 1
ATOM 3355 C CA . LYS A 1 417 ? 16.682 39.824 -38.565 1.00 48.66 417 LYS A CA 1
ATOM 3356 C C . LYS A 1 417 ? 17.114 39.471 -37.140 1.00 48.66 417 LYS A C 1
ATOM 3358 O O . LYS A 1 417 ? 17.662 38.393 -36.928 1.00 48.66 417 LYS A O 1
ATOM 3363 N N . ALA A 1 418 ? 16.825 40.360 -36.193 1.00 41.47 418 ALA A N 1
ATOM 3364 C CA . ALA A 1 418 ? 16.966 40.103 -34.767 1.00 41.47 418 ALA A CA 1
ATOM 3365 C C . ALA A 1 418 ? 16.127 38.874 -34.381 1.00 41.47 418 ALA A C 1
ATOM 3367 O O . ALA A 1 418 ? 14.903 38.949 -34.270 1.00 41.47 418 ALA A O 1
ATOM 3368 N N . SER A 1 419 ? 16.777 37.721 -34.242 1.00 46.22 419 SER A N 1
ATOM 3369 C CA . SER A 1 419 ? 16.220 36.591 -33.514 1.00 46.22 419 SER A CA 1
ATOM 3370 C C . SER A 1 419 ? 16.372 36.905 -32.034 1.00 46.22 419 SER A C 1
ATOM 3372 O O . SER A 1 419 ? 17.487 37.114 -31.564 1.00 46.22 419 SER A O 1
ATOM 3374 N N . ASN A 1 420 ? 15.254 36.965 -31.312 1.00 48.91 420 ASN A N 1
ATOM 3375 C CA . ASN A 1 420 ? 15.267 36.950 -29.855 1.00 48.91 420 ASN A CA 1
ATOM 3376 C C . ASN A 1 420 ? 15.955 35.655 -29.417 1.00 48.91 420 ASN A C 1
ATOM 3378 O O . ASN A 1 420 ? 15.358 34.581 -29.516 1.00 48.91 420 ASN A O 1
ATOM 3382 N N . ASP A 1 421 ? 17.211 35.763 -28.987 1.00 43.09 421 ASP A N 1
ATOM 3383 C CA . ASP A 1 421 ? 17.930 34.664 -28.364 1.00 43.09 421 ASP A CA 1
ATOM 3384 C C . ASP A 1 421 ? 17.116 34.199 -27.157 1.00 43.09 421 ASP A C 1
ATOM 3386 O O . ASP A 1 421 ? 16.874 34.940 -26.201 1.00 43.09 421 ASP A O 1
ATOM 3390 N N . SER A 1 422 ? 16.626 32.964 -27.240 1.00 54.69 422 SER A N 1
ATOM 3391 C CA . SER A 1 422 ? 15.921 32.304 -26.156 1.00 54.69 422 SER A CA 1
ATOM 3392 C C . SER A 1 422 ? 16.914 32.060 -25.025 1.00 54.69 422 SER A C 1
ATOM 3394 O O . SER A 1 422 ? 17.672 31.090 -25.049 1.00 54.69 422 SER A O 1
ATOM 3396 N N . VAL A 1 423 ? 16.927 32.959 -24.044 1.00 70.06 423 VAL A N 1
ATOM 3397 C CA . VAL A 1 423 ? 17.652 32.759 -22.791 1.00 70.06 423 VAL A CA 1
ATOM 3398 C C . VAL A 1 423 ? 16.981 31.596 -22.060 1.00 70.06 423 VAL A C 1
ATOM 3400 O O . VAL A 1 423 ? 15.874 31.730 -21.538 1.00 70.06 423 VAL A O 1
ATOM 3403 N N . GLU A 1 424 ? 17.629 30.432 -22.057 1.00 66.38 424 GLU A N 1
ATOM 3404 C CA . GLU A 1 424 ? 17.202 29.288 -21.252 1.00 66.38 424 GLU A CA 1
ATOM 3405 C C . GLU A 1 424 ? 17.460 29.605 -19.774 1.00 66.38 424 GLU A C 1
ATOM 3407 O O . GLU A 1 424 ? 18.570 29.466 -19.262 1.00 66.38 424 GLU A O 1
ATOM 3412 N N . LEU A 1 425 ? 16.422 30.087 -19.090 1.00 82.69 425 LEU A N 1
ATOM 3413 C CA . LEU A 1 425 ? 16.459 30.350 -17.656 1.00 82.69 425 LEU A CA 1
ATOM 3414 C C . LEU A 1 425 ? 16.321 29.045 -16.867 1.00 82.69 425 LEU A C 1
ATOM 3416 O O . LEU A 1 425 ? 15.550 28.150 -17.222 1.00 82.69 425 LEU A O 1
ATOM 3420 N N . ASN A 1 426 ? 17.050 28.959 -15.754 1.00 81.94 426 ASN A N 1
ATOM 3421 C CA . ASN A 1 426 ? 16.918 27.867 -14.799 1.00 81.94 426 ASN A CA 1
ATOM 3422 C C . ASN A 1 426 ? 15.489 27.844 -14.221 1.00 81.94 426 ASN A C 1
ATOM 3424 O O . ASN A 1 426 ? 14.860 28.884 -14.031 1.00 81.94 426 ASN A O 1
ATOM 3428 N N . VAL A 1 427 ? 14.982 26.653 -13.893 1.00 84.19 427 VAL A N 1
ATOM 3429 C CA . VAL A 1 427 ? 13.612 26.436 -13.389 1.00 84.19 427 VAL A CA 1
ATOM 3430 C C . VAL A 1 427 ? 13.317 27.290 -12.148 1.00 84.19 427 VAL A C 1
ATOM 3432 O O . VAL A 1 427 ? 12.205 27.789 -11.989 1.00 84.19 427 VAL A O 1
ATOM 3435 N N . TYR A 1 428 ? 14.321 27.508 -11.297 1.00 82.88 428 TYR A N 1
ATOM 3436 C CA . TYR A 1 428 ? 14.204 28.362 -10.113 1.00 82.88 428 TYR A CA 1
ATOM 3437 C C . TYR A 1 428 ? 14.077 29.849 -10.454 1.00 82.88 428 TYR A C 1
ATOM 3439 O O . TYR A 1 428 ? 13.254 30.540 -9.856 1.00 82.88 428 TYR A O 1
ATOM 3447 N N . ASP A 1 429 ? 14.831 30.332 -11.440 1.00 88.06 429 ASP A N 1
ATOM 3448 C CA . ASP A 1 429 ? 14.750 31.725 -11.886 1.00 88.06 429 ASP A CA 1
ATOM 3449 C C . ASP A 1 429 ? 13.402 31.990 -12.559 1.00 88.06 429 ASP A C 1
ATOM 3451 O O . ASP A 1 429 ? 12.779 33.024 -12.331 1.00 88.06 429 ASP A O 1
ATOM 3455 N N . LEU A 1 430 ? 12.891 31.010 -13.306 1.00 90.69 430 LEU A N 1
ATOM 3456 C CA . LEU A 1 430 ? 11.582 31.081 -13.950 1.00 90.69 430 LEU A CA 1
ATOM 3457 C C . LEU A 1 430 ? 10.438 31.115 -12.921 1.00 90.69 430 LEU A C 1
ATOM 3459 O O . LEU A 1 430 ? 9.494 31.893 -13.067 1.00 90.69 430 LEU A O 1
ATOM 3463 N N . ALA A 1 431 ? 10.547 30.335 -11.839 1.00 85.81 431 ALA A N 1
ATOM 3464 C CA . ALA A 1 431 ? 9.608 30.388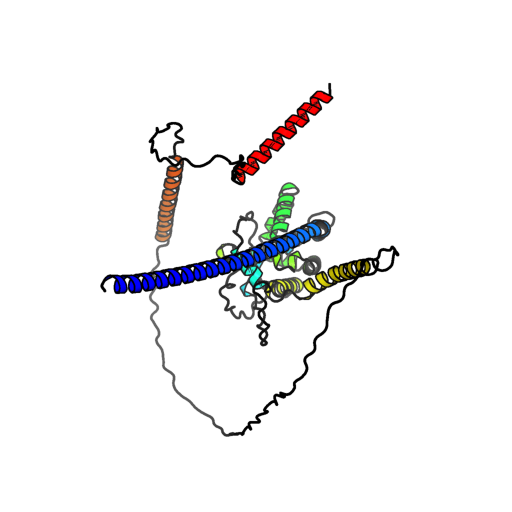 -10.718 1.00 85.81 431 ALA A CA 1
ATOM 3465 C C . ALA A 1 431 ? 9.667 31.736 -9.978 1.00 85.81 431 ALA A C 1
ATOM 3467 O O . ALA A 1 431 ? 8.623 32.315 -9.675 1.00 85.81 431 ALA A O 1
ATOM 3468 N N . LYS A 1 432 ? 10.874 32.268 -9.748 1.00 92.19 432 LYS A N 1
ATOM 3469 C CA . LYS A 1 432 ? 11.086 33.564 -9.090 1.00 92.19 432 LYS A CA 1
ATOM 3470 C C . LYS A 1 432 ? 10.514 34.721 -9.912 1.00 92.19 432 LYS A C 1
ATOM 3472 O O . LYS A 1 432 ? 9.777 35.542 -9.375 1.00 92.19 432 LYS A O 1
ATOM 3477 N N . ILE A 1 433 ? 10.777 34.740 -11.219 1.00 91.88 433 ILE A N 1
ATOM 3478 C CA . ILE A 1 433 ? 10.222 35.737 -12.146 1.00 91.88 433 ILE A CA 1
ATOM 3479 C C . ILE A 1 433 ? 8.693 35.630 -12.192 1.00 91.88 433 ILE A C 1
ATOM 3481 O O . ILE A 1 433 ? 8.004 36.645 -12.127 1.00 91.88 433 ILE A O 1
ATOM 3485 N N . SER A 1 434 ? 8.136 34.413 -12.237 1.00 88.12 434 SER A N 1
ATOM 3486 C CA . SER A 1 434 ? 6.679 34.220 -12.216 1.00 88.12 434 SER A CA 1
ATOM 3487 C C . SER A 1 434 ? 6.039 34.750 -10.929 1.00 88.12 434 SER A C 1
ATOM 3489 O O . SER A 1 434 ? 4.974 35.367 -10.980 1.00 88.12 434 SER A O 1
ATOM 3491 N N . GLN A 1 435 ? 6.686 34.548 -9.779 1.00 92.38 435 GLN A N 1
ATOM 3492 C CA . GLN A 1 435 ? 6.216 35.077 -8.500 1.00 92.38 435 GLN A CA 1
ATOM 3493 C C . GLN A 1 435 ? 6.260 36.611 -8.465 1.00 92.38 435 GLN A C 1
ATOM 3495 O O . GLN A 1 435 ? 5.291 37.234 -8.030 1.00 92.38 435 GLN A O 1
ATOM 3500 N N . GLU A 1 436 ? 7.338 37.220 -8.961 1.00 94.25 436 GLU A N 1
ATOM 3501 C CA . GLU A 1 436 ? 7.486 38.679 -8.998 1.00 94.25 436 GLU A CA 1
ATOM 3502 C C . GLU A 1 436 ? 6.440 39.341 -9.912 1.00 94.25 436 GLU A C 1
ATOM 3504 O O . GLU A 1 436 ? 5.850 40.359 -9.546 1.00 94.25 436 GLU A O 1
ATOM 3509 N N . ILE A 1 437 ? 6.138 38.726 -11.063 1.00 95.19 437 ILE A N 1
ATOM 3510 C CA . ILE A 1 437 ? 5.070 39.186 -11.965 1.00 95.19 437 ILE A CA 1
ATOM 3511 C C . ILE A 1 437 ? 3.718 39.184 -11.241 1.00 95.19 437 ILE A C 1
ATOM 3513 O O . ILE A 1 437 ? 3.022 40.198 -11.253 1.00 95.19 437 ILE A O 1
ATOM 3517 N N . ARG A 1 438 ? 3.366 38.098 -10.537 1.00 91.00 438 ARG A N 1
ATOM 3518 C CA . ARG A 1 438 ? 2.091 38.022 -9.794 1.00 91.00 438 ARG A CA 1
ATOM 3519 C C . ARG A 1 438 ? 1.986 39.079 -8.701 1.00 91.00 438 ARG A C 1
ATOM 3521 O O . ARG A 1 438 ? 0.909 39.639 -8.500 1.00 91.00 438 ARG A O 1
ATOM 3528 N N . GLN A 1 439 ? 3.077 39.354 -7.988 1.00 95.12 439 GLN A N 1
ATOM 3529 C CA . GLN A 1 439 ? 3.093 40.389 -6.952 1.00 95.12 439 GLN A CA 1
ATOM 3530 C C . GLN A 1 439 ? 2.850 41.775 -7.556 1.00 95.12 439 GLN A C 1
ATOM 3532 O O . GLN A 1 439 ? 1.982 42.498 -7.069 1.00 95.12 439 GLN A O 1
ATOM 3537 N N . LYS A 1 440 ? 3.530 42.103 -8.663 1.00 96.25 440 LYS A N 1
ATOM 3538 C CA . LYS A 1 440 ? 3.333 43.372 -9.379 1.00 96.25 440 LYS A CA 1
ATOM 3539 C C . LYS A 1 440 ? 1.911 43.519 -9.917 1.00 96.25 440 LYS A C 1
ATOM 3541 O O . LYS A 1 440 ? 1.308 44.572 -9.744 1.00 96.25 440 LYS A O 1
ATOM 3546 N N . GLU A 1 441 ? 1.341 42.468 -10.501 1.00 95.88 441 GLU A N 1
ATOM 3547 C CA . GLU A 1 441 ? -0.050 42.488 -10.973 1.00 95.88 441 GLU A CA 1
ATOM 3548 C C . GLU A 1 441 ? -1.052 42.673 -9.828 1.00 95.88 441 GLU A C 1
ATOM 3550 O O . GLU A 1 441 ? -2.030 43.406 -9.970 1.00 95.88 441 GLU A O 1
ATOM 3555 N N . THR A 1 442 ? -0.813 42.031 -8.683 1.00 95.44 442 THR A N 1
ATOM 3556 C CA . THR A 1 442 ? -1.678 42.158 -7.501 1.00 95.44 442 THR A CA 1
ATOM 3557 C C . THR A 1 442 ? -1.619 43.575 -6.939 1.00 95.44 442 THR A C 1
ATOM 3559 O O . THR A 1 442 ? -2.659 44.173 -6.669 1.00 95.44 442 THR A O 1
ATOM 3562 N N . GLN A 1 443 ? -0.418 44.143 -6.835 1.00 95.19 443 GLN A N 1
ATOM 3563 C CA . GLN A 1 443 ? -0.218 45.519 -6.391 1.00 95.19 443 GLN A CA 1
ATOM 3564 C C . GLN A 1 443 ? -0.887 46.517 -7.345 1.00 95.19 443 GLN A C 1
ATOM 3566 O O . GLN A 1 443 ? -1.602 47.409 -6.903 1.00 95.19 443 GLN A O 1
ATOM 3571 N N . GLN A 1 444 ? -0.757 46.310 -8.656 1.00 96.56 444 GLN A N 1
ATOM 3572 C CA . GLN A 1 444 ? -1.377 47.174 -9.657 1.00 96.56 444 GLN A CA 1
ATOM 3573 C C . GLN A 1 444 ? -2.914 47.100 -9.629 1.00 96.56 444 GLN A C 1
ATOM 3575 O O . GLN A 1 444 ? -3.587 48.110 -9.834 1.00 96.56 444 GLN A O 1
ATOM 3580 N N . LYS A 1 445 ? -3.493 45.925 -9.346 1.00 96.06 445 LYS A N 1
ATOM 3581 C CA . LYS A 1 445 ? -4.943 45.769 -9.130 1.00 96.06 445 LYS A CA 1
ATOM 3582 C C . LYS A 1 445 ? -5.409 46.478 -7.862 1.00 96.06 445 LYS A C 1
ATOM 3584 O O . LYS A 1 445 ? -6.454 47.119 -7.887 1.00 96.06 445 LYS A O 1
ATOM 3589 N N . PHE A 1 446 ? -4.632 46.391 -6.788 1.00 94.75 446 PHE A N 1
ATOM 3590 C CA . PHE A 1 446 ? -4.932 47.074 -5.533 1.00 94.75 446 PHE A CA 1
ATOM 3591 C C . PHE A 1 446 ? -4.898 48.600 -5.692 1.00 94.75 446 PHE A C 1
ATOM 3593 O O . PHE A 1 446 ? -5.818 49.287 -5.260 1.00 94.75 446 PHE A O 1
ATOM 3600 N N . GLU A 1 447 ? -3.900 49.136 -6.397 1.00 95.12 447 GLU A N 1
ATOM 3601 C CA . GLU A 1 447 ? -3.824 50.569 -6.706 1.00 95.12 447 GLU A CA 1
ATOM 3602 C C . GLU A 1 447 ? -4.993 51.057 -7.570 1.00 95.12 447 GLU A C 1
ATOM 3604 O O . GLU A 1 447 ? -5.479 52.166 -7.365 1.00 95.12 447 GLU A O 1
ATOM 3609 N N . ARG A 1 448 ? -5.464 50.246 -8.529 1.00 94.31 448 ARG A N 1
ATOM 3610 C CA . ARG A 1 448 ? -6.673 50.570 -9.307 1.00 94.31 448 ARG A CA 1
ATOM 3611 C C . ARG A 1 448 ? -7.916 50.584 -8.426 1.00 94.31 448 ARG A C 1
ATOM 3613 O O . ARG A 1 448 ? -8.668 51.544 -8.478 1.00 94.31 448 ARG A O 1
ATOM 3620 N N . PHE A 1 449 ? -8.072 49.579 -7.568 1.00 94.06 449 PHE A N 1
ATOM 3621 C CA . PHE A 1 449 ? -9.193 49.508 -6.634 1.00 94.06 449 PHE A CA 1
ATOM 3622 C C . PHE A 1 449 ? -9.257 50.730 -5.705 1.00 94.06 449 PHE A C 1
ATOM 3624 O O . PHE A 1 449 ? -10.328 51.283 -5.492 1.00 94.06 449 PHE A O 1
ATOM 3631 N N . LEU A 1 450 ? -8.110 51.192 -5.196 1.00 93.38 450 LEU A N 1
ATOM 3632 C CA . LEU A 1 450 ? -8.050 52.402 -4.371 1.00 93.38 450 LEU A CA 1
ATOM 3633 C C . LEU A 1 450 ? -8.364 53.685 -5.151 1.00 93.38 450 LEU A C 1
ATOM 3635 O O . LEU A 1 450 ? -8.905 54.621 -4.571 1.00 93.38 450 LEU A O 1
ATOM 3639 N N . LYS A 1 451 ? -8.028 53.745 -6.445 1.00 92.56 451 LYS A N 1
ATOM 3640 C CA . LYS A 1 451 ? -8.365 54.890 -7.303 1.00 92.56 451 LYS A CA 1
ATOM 3641 C C . LYS A 1 451 ? -9.848 54.952 -7.648 1.00 92.56 451 LYS A C 1
ATOM 3643 O O . LYS A 1 451 ? -10.365 56.050 -7.749 1.00 92.56 451 LYS A O 1
ATOM 3648 N N . ASP A 1 452 ? -10.503 53.805 -7.801 1.00 88.00 452 ASP A N 1
ATOM 3649 C CA . ASP A 1 452 ? -11.935 53.732 -8.114 1.00 88.00 452 ASP A CA 1
ATOM 3650 C C . ASP A 1 452 ? -12.828 53.964 -6.873 1.00 88.00 452 ASP A C 1
ATOM 3652 O O . ASP A 1 452 ? -14.041 54.113 -7.001 1.00 88.00 452 ASP A O 1
ATOM 3656 N N . ALA A 1 453 ? -12.245 53.975 -5.667 1.00 77.00 453 ALA A N 1
ATOM 3657 C CA . ALA A 1 453 ? -12.946 54.192 -4.397 1.00 77.00 453 ALA A CA 1
ATOM 3658 C C . ALA A 1 453 ? -13.030 55.673 -3.960 1.00 77.00 453 ALA A C 1
ATOM 3660 O O . ALA A 1 453 ? -13.652 55.965 -2.936 1.00 77.00 453 ALA A O 1
ATOM 3661 N N . HIS A 1 454 ? -12.412 56.586 -4.714 1.00 63.56 454 HIS A N 1
ATOM 3662 C CA . HIS A 1 454 ? -12.478 58.042 -4.549 1.00 63.56 454 HIS A CA 1
ATOM 3663 C C . HIS A 1 454 ? -13.162 58.669 -5.759 1.00 63.56 454 HIS A C 1
ATOM 3665 O O . HIS A 1 454 ? -13.893 59.664 -5.548 1.00 63.56 454 HIS A O 1
#

Organism: Photinus pyralis (NCBI:txid7054)

Foldseek 3Di:
DVVVVVVVVVVVVVVVVVVVVVVVVVVVVVVVVVVVVVVVVVVVVVVVVVVVVVVVVVVVVVCPPVVVVVVVVLQDDPNHGDLLSLLLLLQLFKEQLLVFDAQPCPPPPPPDCDCVRALQSVQLVVQVVDDPPDPDPPAEAREYEDLDPDDRPGPPPPSRPQKMKGQQVSSVVSSVVLVVCCVVPVPSSVVSRVCRHDLVSSLVSLLDPVNLVSLVVVLPDCSQQELVRMHIDHNVVHRYDYHYRDPSSVSSSVSSVNSSCCNHHHVDVVVVVVVCCVVVVVVVVVVVVVVPPPPDDDDDDDDDDDDDDDDDDDDDDDDDDDDDDDDDDDDDDDDDDDDDDDDDDDDDDDDDDDDDDDDDDDDPPVVVVVVVVVVVVVVVVVVVVVVVVVVPPDPDDDDDDDDDDDDDDDDDDDDDDDDPPPDPDDPVVVVVVVVVVVVVVVVVVVVVVVVVVD

Secondary structure (DSSP, 8-state):
-HHHHHHHHHHHHHHHHHHHHHHHHHHHHHHHHHHHHHHHHHHHHHHHHHHHHHHHHHHHHHHHHHHHHHHHHHHEETTEE-HHHHHHHHHTSEEEGGG-PPP---SS--S---TTT-HHHHHHHHHHH--------S-S-EEEEE---S-------TTTTT-EEEEHHHHHHHHHHHHHHHHH-HHHHHHHHHHTT-HHHHHHHHHSHHHHHHHHHHHHSHHHH-GGGEEEE-GGGS-EEEEEPPTT-HHHHHHHHHHHHHHHT---HHHHHHHHHHHHHHHHHHHHHHHHSSSS---------------------------------------------------------PPP--------HHHHHHHHHHHHHHHHHHHHHHHHHHTT----------------------------------HHHHHHHHHHHHHHHHHHHHHHHHHHT-